Protein AF-0000000079726804 (afdb_homodimer)

Organism: NCBI:txid2484979

Radius of gyration: 22.68 Å; Cα contacts (8 Å, |Δi|>4): 875; chains: 2; bounding box: 66×61×52 Å

InterPro domains:
  IPR013078 Histidine phosphatase superfamily, clade-1 [PF00300] (3-197)
  IPR013078 Histidine phosphatase superfamily, clade-1 [SM00855] (2-169)
  IPR013078 Histidine phosphatase superfamily, clade-1 [cd07067] (2-196)
  IPR029033 Histidine phosphatase superfamily [G3DSA:3.40.50.1240] (1-206)
  IPR029033 Histidine phosphatase superfamily [SSF53254] (1-195)
  IPR050275 Phosphoglycerate Mutase/Phosphatase [PTHR48100] (2-192)

Secondary structure (DSSP, 8-state):
-EEEEEE----BS-TTB--SSS--B--TTHHHHHHHHHTTS-S--SEEEE-SSHHHHHHHHHHHHHHHHHSPPPEEEE-GGGPPP--GGGTTSBGGGS-HHHHHHHHHTTTT---TTS--HHHHHHHHHHHHHHHHHHHHHHHHHHHHHT--PPPEEEEEE-HHHHHHHHHHHH---GGGGGGB---TT-EEEEEEEE-SS-EEEEEEEEEE---/-EEEEEE----BS-TTB--SSS--B--TTHHHHHHHHHTTS-S--SEEEE-SSHHHHHHHHHHHHHHHHHSPPPEEEE-GGGPPP--GGGTTSBGGGS-HHHHHHHHHTTTT---TTS--HHHHHHHHHHHHHHHHHHHHHHHHHHHHHT--PPPEEEEEE-HHHHHHHHHHHH---GGGGGGB---TT-EEEEEEEE-SS-EEEEEEEEEE---

Nearest PDB structures (foldseek):
  4ij6-assembly1_B  TM=8.091E-01  e=5.572E-15  Hydrogenobacter thermophilus TK-6
  3dcy-assembly1_A  TM=7.915E-01  e=5.283E-13  Homo sapiens
  5zr2-assembly2_D-2  TM=7.976E-01  e=4.402E-12  Entamoeba histolytica HM-1:IMSS-A
  3e9d-assembly1_A  TM=6.946E-01  e=9.260E-13  Danio rerio
  3e9d-assembly2_B  TM=6.843E-01  e=9.855E-13  Danio rerio

Sequence (430 aa):
MEILLIRHTTPEVEPGTCYGWTDLGLPSTFEKEAGELAKILPGRVNSIRTSPLFRCYSLAEFLSKRWEAIGKPPAWKVDPRIRELNFGAWEGKLWEEIPRQETDHWMENYVHRSPPDGETYSDLRDRVSEAWEETLKEGHTWEKIRKEEGENEEYREAWVSHGGVIRCIASFVLGFPLENAFRASLEYGSLSMIRVRFGESASYPQFVFWNRRAGMEILLIRHTTPEVEPGTCYGWTDLGLPSTFEKEAGELAKILPGRVNSIRTSPLFRCYSLAEFLSKRWEAIGKPPAWKVDPRIRELNFGAWEGKLWEEIPRQETDHWMENYVHRSPPDGETYSDLRDRVSEAWEETLKEGHTWEKIRKEEGENEEYREAWVSHGGVIRCIASFVLGFPLENAFRASLEYGSLSMIRVRFGESASYPQFVFWNRRAG

Solvent-accessible surface area (backbone atoms only — not comparable to full-atom values): 22103 Å² total; per-residue (Å²): 68,37,38,37,41,28,28,30,54,68,61,47,66,66,87,62,50,33,69,32,66,68,72,43,48,69,38,90,56,41,66,59,50,53,52,42,36,55,72,73,49,74,78,71,47,56,27,36,39,22,12,68,45,49,46,18,36,52,52,46,50,56,53,38,53,53,29,34,76,70,46,70,56,44,47,80,40,78,37,74,49,39,43,37,56,37,38,34,73,46,48,76,34,43,54,88,73,48,58,58,74,56,54,51,57,29,66,76,38,38,48,78,33,45,46,63,85,33,45,24,47,49,55,46,44,54,39,34,47,52,53,50,52,50,49,51,52,52,49,51,53,48,50,53,53,32,60,74,68,71,50,85,74,74,53,29,36,35,36,27,26,29,65,65,42,53,39,44,52,50,27,68,59,44,52,22,53,73,89,36,36,81,27,51,46,69,52,65,35,14,41,26,35,38,37,39,46,76,54,97,87,46,73,48,55,26,44,46,34,36,41,42,61,58,128,68,37,40,38,42,29,28,29,52,69,62,47,65,65,89,62,50,33,70,31,67,68,72,43,48,72,39,92,57,40,66,59,49,52,52,42,36,54,71,73,49,74,77,70,46,56,28,36,39,22,11,68,46,49,46,19,35,51,50,46,51,56,52,40,54,54,29,33,74,71,48,69,56,43,48,82,40,78,36,74,50,39,42,36,54,39,38,34,75,45,46,75,34,41,54,89,74,48,59,57,74,57,53,50,57,29,66,76,39,39,48,79,33,46,47,61,85,33,45,23,47,51,55,48,44,53,39,36,48,52,53,48,52,50,50,53,52,54,48,51,54,50,50,54,53,33,59,73,67,71,51,86,74,75,52,28,37,36,36,27,26,28,63,64,42,54,38,43,52,50,26,68,60,42,51,23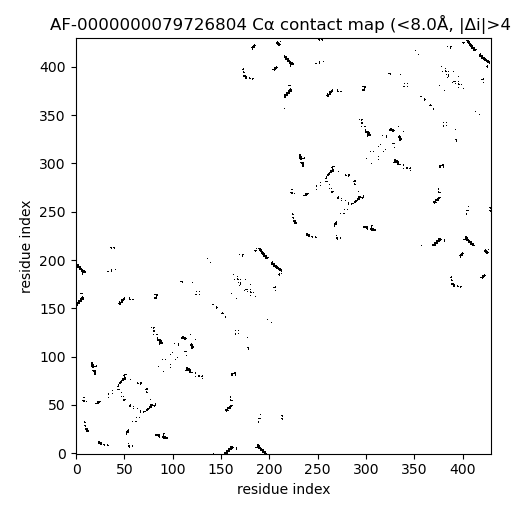,51,73,87,36,37,80,27,52,47,69,54,66,35,14,40,26,35,36,38,38,47,75,54,97,87,47,73,47,56,26,46,45,34,37,42,43,62,57,131

Structure (mmCIF, N/CA/C/O backbone):
data_AF-0000000079726804-model_v1
#
loop_
_entity.id
_entity.type
_entity.pdbx_description
1 polymer 'Histidine phosphatase family protein'
#
loop_
_atom_site.group_PDB
_atom_site.id
_atom_site.type_symbol
_atom_site.label_atom_id
_atom_site.label_alt_id
_atom_site.label_comp_id
_atom_site.label_asym_id
_atom_site.label_entity_id
_atom_site.label_seq_id
_atom_site.pdbx_PDB_ins_code
_atom_site.Cartn_x
_atom_site.Cartn_y
_atom_site.Cartn_z
_atom_site.occupancy
_atom_site.B_iso_or_equiv
_atom_site.auth_seq_id
_atom_site.auth_comp_id
_atom_site.auth_asym_id
_atom_site.auth_atom_id
_atom_site.pdbx_PDB_model_num
ATOM 1 N N . MET A 1 1 ? -18.172 -1.816 2.35 1 95.38 1 MET A N 1
ATOM 2 C CA . MET A 1 1 ? -17.844 -0.407 2.545 1 95.38 1 MET A CA 1
ATOM 3 C C . MET A 1 1 ? -16.438 -0.104 2.039 1 95.38 1 MET A C 1
ATOM 5 O O . MET A 1 1 ? -15.523 -0.918 2.197 1 95.38 1 MET A O 1
ATOM 9 N N . GLU A 1 2 ? -16.297 1.096 1.415 1 97.56 2 GLU A N 1
ATOM 10 C CA . GLU A 1 2 ? -14.984 1.582 0.987 1 97.56 2 GLU A CA 1
ATOM 11 C C . GLU A 1 2 ? -14.617 2.875 1.708 1 97.56 2 GLU A C 1
ATOM 13 O O . GLU A 1 2 ? -15.445 3.773 1.852 1 97.56 2 GLU A O 1
ATOM 18 N N . ILE A 1 3 ? -13.461 2.861 2.182 1 98.5 3 ILE A N 1
ATOM 19 C CA . ILE A 1 3 ? -12.922 4.055 2.826 1 98.5 3 ILE A CA 1
ATOM 20 C C . ILE A 1 3 ? -11.781 4.625 1.983 1 98.5 3 ILE A C 1
ATOM 22 O O . ILE A 1 3 ? -10.734 3.986 1.825 1 98.5 3 ILE A O 1
ATOM 26 N N . LEU A 1 4 ? -12.023 5.793 1.405 1 98.81 4 LEU A N 1
ATOM 27 C CA . LEU A 1 4 ? -11.016 6.523 0.642 1 98.81 4 LEU A CA 1
ATOM 28 C C . LEU A 1 4 ? -10.156 7.387 1.562 1 98.81 4 LEU A C 1
ATOM 30 O O . LEU A 1 4 ? -10.672 8.25 2.277 1 98.81 4 LEU A O 1
ATOM 34 N N . LEU A 1 5 ? -8.906 7.105 1.63 1 98.94 5 LEU A N 1
ATOM 35 C CA . LEU A 1 5 ? -7.957 7.887 2.416 1 98.94 5 LEU A CA 1
ATOM 36 C C . LEU A 1 5 ? -7.211 8.883 1.534 1 98.94 5 LEU A C 1
ATOM 38 O O . LEU A 1 5 ? -6.402 8.492 0.69 1 98.94 5 LEU A O 1
ATOM 42 N N . ILE A 1 6 ? -7.488 10.125 1.749 1 98.94 6 ILE A N 1
ATOM 43 C CA . ILE A 1 6 ? -6.965 11.195 0.907 1 98.94 6 ILE A CA 1
ATOM 44 C C . ILE A 1 6 ? -6.039 12.086 1.728 1 98.94 6 ILE A C 1
ATOM 46 O O . ILE A 1 6 ? -6.477 12.719 2.693 1 98.94 6 ILE A O 1
ATOM 50 N N . ARG A 1 7 ? -4.797 12.117 1.351 1 98.94 7 ARG A N 1
ATOM 51 C CA . ARG A 1 7 ? -3.936 13.125 1.953 1 98.94 7 ARG A CA 1
ATOM 52 C C . ARG A 1 7 ? -4.172 14.492 1.322 1 98.94 7 ARG A C 1
ATOM 54 O O . ARG A 1 7 ? -4.34 14.602 0.106 1 98.94 7 ARG A O 1
ATOM 61 N N . HIS A 1 8 ? -4.121 15.492 2.102 1 98.81 8 HIS A N 1
ATOM 62 C CA . HIS A 1 8 ? -4.289 16.844 1.579 1 98.81 8 HIS A CA 1
ATOM 63 C C . HIS A 1 8 ? -3.246 17.156 0.512 1 98.81 8 HIS A C 1
ATOM 65 O O . HIS A 1 8 ? -2.213 16.484 0.434 1 98.81 8 HIS A O 1
ATOM 71 N N . THR A 1 9 ? -3.547 18.203 -0.315 1 98.44 9 THR A N 1
ATOM 72 C CA . THR A 1 9 ? -2.619 18.672 -1.34 1 98.44 9 THR A CA 1
ATOM 73 C C . THR A 1 9 ? -1.489 19.484 -0.716 1 98.44 9 THR A C 1
ATOM 75 O O . THR A 1 9 ? -1.432 19.641 0.505 1 98.44 9 THR A O 1
ATOM 78 N N . THR A 1 10 ? -0.574 19.969 -1.591 1 98 10 THR A N 1
ATOM 79 C CA . THR A 1 10 ? 0.585 20.719 -1.131 1 98 10 THR A CA 1
ATOM 80 C C . THR A 1 10 ? 0.151 21.922 -0.294 1 98 10 THR A C 1
ATOM 82 O O . THR A 1 10 ? -0.696 22.719 -0.722 1 98 10 THR A O 1
ATOM 85 N N . PRO A 1 11 ? 0.656 22.031 0.885 1 97.75 11 PRO A N 1
ATOM 86 C CA . PRO A 1 11 ? 0.34 23.203 1.694 1 97.75 11 PRO A CA 1
ATOM 87 C C . PRO A 1 11 ? 1.252 24.391 1.388 1 97.75 11 PRO A C 1
ATOM 89 O O . PRO A 1 11 ? 2.303 24.219 0.765 1 97.75 11 PRO A O 1
ATOM 92 N N . GLU A 1 12 ? 0.798 25.609 1.766 1 97.88 12 GLU A N 1
ATOM 93 C CA . GLU A 1 12 ? 1.601 26.812 1.611 1 97.88 12 GLU A CA 1
ATOM 94 C C . GLU A 1 12 ? 2.572 26.984 2.775 1 97.88 12 GLU A C 1
ATOM 96 O O . GLU A 1 12 ? 2.252 27.641 3.77 1 97.88 12 GLU A O 1
ATOM 101 N N . VAL A 1 13 ? 3.732 26.484 2.602 1 97.25 13 VAL A N 1
ATOM 102 C CA . VAL A 1 13 ? 4.734 26.547 3.66 1 97.25 13 VAL A CA 1
ATOM 103 C C . VAL A 1 13 ? 6.129 26.375 3.066 1 97.25 13 VAL A C 1
ATOM 105 O O . VAL A 1 13 ? 6.285 25.734 2.023 1 97.25 13 VAL A O 1
ATOM 108 N N . GLU A 1 14 ? 7.098 26.875 3.701 1 96.19 14 GLU A N 1
ATOM 109 C CA . GLU A 1 14 ? 8.484 26.688 3.27 1 96.19 14 GLU A CA 1
ATOM 110 C C . GLU A 1 14 ? 8.898 25.219 3.393 1 96.19 14 GLU A C 1
ATOM 112 O O . GLU A 1 14 ? 8.633 24.578 4.41 1 96.19 14 GLU A O 1
ATOM 117 N N . PRO A 1 15 ? 9.5 24.734 2.311 1 95.25 15 PRO A N 1
ATOM 118 C CA . PRO A 1 15 ? 9.992 23.359 2.412 1 95.25 15 PRO A CA 1
ATOM 119 C C . PRO A 1 15 ? 10.898 23.156 3.625 1 95.25 15 PRO A C 1
ATOM 121 O O . PRO A 1 15 ? 11.734 24 3.938 1 95.25 15 PRO A O 1
ATOM 124 N N . GLY A 1 16 ? 10.633 22.016 4.305 1 96.19 16 GLY A N 1
ATOM 125 C CA . GLY A 1 16 ? 11.445 21.688 5.465 1 96.19 16 GLY A CA 1
ATOM 126 C C . GLY A 1 16 ? 10.844 22.172 6.773 1 96.19 16 GLY A C 1
ATOM 127 O O . GLY A 1 16 ? 11.43 21.984 7.84 1 96.19 16 GLY A O 1
ATOM 128 N N . THR A 1 17 ? 9.734 22.844 6.727 1 98.19 17 THR A N 1
ATOM 129 C CA . THR A 1 17 ? 9.07 23.328 7.93 1 98.19 17 THR A CA 1
ATOM 130 C C . THR A 1 17 ? 8.359 22.188 8.656 1 98.19 17 THR A C 1
ATOM 132 O O . THR A 1 17 ? 7.719 21.344 8.023 1 98.19 17 THR A O 1
ATOM 135 N N . CYS A 1 18 ? 8.578 22.156 9.984 1 98.12 18 CYS A N 1
ATOM 136 C CA . CYS A 1 18 ? 7.844 21.219 10.828 1 98.12 18 CYS A CA 1
ATOM 137 C C . CYS A 1 18 ? 6.453 21.75 11.156 1 98.12 18 CYS A C 1
ATOM 139 O O . CYS A 1 18 ? 6.312 22.859 11.672 1 98.12 18 CYS A O 1
ATOM 141 N N . TYR A 1 19 ? 5.453 20.953 10.828 1 98.31 19 TYR A N 1
ATOM 142 C CA . TYR A 1 19 ? 4.09 21.375 11.141 1 98.31 19 TYR A CA 1
ATOM 143 C C . TYR A 1 19 ? 3.166 20.172 11.258 1 98.31 19 TYR A C 1
ATOM 145 O O . TYR A 1 19 ? 3.404 19.125 10.633 1 98.31 19 TYR A O 1
ATOM 153 N N . GLY A 1 20 ? 2.17 20.25 12.047 1 98.38 20 GLY A N 1
ATOM 154 C CA . GLY A 1 20 ? 1.082 19.312 12.234 1 98.38 20 GLY A CA 1
ATOM 155 C C . GLY A 1 20 ? -0.261 19.984 12.445 1 98.38 20 GLY A C 1
ATOM 156 O O . GLY A 1 20 ? -1.046 20.125 11.508 1 98.38 20 GLY A O 1
ATOM 157 N N . TRP A 1 21 ? -0.327 20.719 13.508 1 98.38 21 TRP A N 1
ATOM 158 C CA . TRP A 1 21 ? -1.573 21.375 13.883 1 98.38 21 TRP A CA 1
ATOM 159 C C . TRP A 1 21 ? -1.621 22.812 13.352 1 98.38 21 TRP A C 1
ATOM 161 O O . TRP A 1 21 ? -2.682 23.438 13.344 1 98.38 21 TRP A O 1
ATOM 171 N N . THR A 1 22 ? -0.441 23.375 12.953 1 97.94 22 THR A N 1
ATOM 172 C CA . THR A 1 22 ? -0.427 24.703 12.383 1 97.94 22 THR A CA 1
ATOM 173 C C . THR A 1 22 ? -1.363 24.797 11.18 1 97.94 22 THR A C 1
ATOM 175 O O . THR A 1 22 ? -1.312 23.953 10.281 1 97.94 22 THR A O 1
ATOM 178 N N . ASP A 1 23 ? -2.176 25.781 11.219 1 98 23 ASP A N 1
ATOM 179 C CA . ASP A 1 23 ? -3.135 25.938 10.125 1 98 23 ASP A CA 1
ATOM 180 C C . ASP A 1 23 ? -2.51 26.672 8.945 1 98 23 ASP A C 1
ATOM 182 O O . ASP A 1 23 ? -2.414 27.906 8.961 1 98 23 ASP A O 1
ATOM 186 N N . LEU A 1 24 ? -2.176 26.031 7.949 1 97.75 24 LEU A N 1
ATOM 187 C CA . LEU A 1 24 ? -1.451 26.562 6.801 1 97.75 24 LEU A CA 1
ATOM 188 C C . LEU A 1 24 ? -2.412 26.922 5.672 1 97.75 24 LEU A C 1
ATOM 190 O O . LEU A 1 24 ? -3.473 26.312 5.531 1 97.75 24 LEU A O 1
ATOM 194 N N . GLY A 1 25 ? -1.996 27.828 4.883 1 96.62 25 GLY A N 1
ATOM 195 C CA . GLY A 1 25 ? -2.791 28.219 3.732 1 96.62 25 GLY A CA 1
ATOM 196 C C . GLY A 1 25 ? -2.627 27.297 2.543 1 96.62 25 GLY A C 1
ATOM 197 O O . GLY A 1 25 ? -2.049 26.203 2.67 1 96.62 25 GLY A O 1
ATOM 198 N N . LEU A 1 26 ? -3.236 27.656 1.448 1 97.88 26 LEU A N 1
ATOM 199 C CA . LEU A 1 26 ? -3.17 26.922 0.191 1 97.88 26 LEU A CA 1
ATOM 200 C C . LEU A 1 26 ? -2.338 27.672 -0.839 1 97.88 26 LEU A C 1
ATOM 202 O O . LEU A 1 26 ? -2.525 28.875 -1.031 1 97.88 26 LEU A O 1
ATOM 206 N N . PRO A 1 27 ? -1.439 27.031 -1.464 1 97.88 27 PRO A N 1
ATOM 207 C CA . PRO A 1 27 ? -0.699 27.672 -2.547 1 97.88 27 PRO A CA 1
ATOM 208 C C . PRO A 1 27 ? -1.522 27.812 -3.826 1 97.88 27 PRO A C 1
ATOM 210 O O . PRO A 1 27 ? -2.641 27.297 -3.902 1 97.88 27 PRO A O 1
ATOM 213 N N . SER A 1 28 ? -0.947 28.484 -4.785 1 97.81 28 SER A N 1
ATOM 214 C CA . SER A 1 28 ? -1.628 28.734 -6.051 1 97.81 28 SER A CA 1
ATOM 215 C C . SER A 1 28 ? -1.868 27.453 -6.824 1 97.81 28 SER A C 1
ATOM 217 O O . SER A 1 28 ? -2.703 27.406 -7.73 1 97.81 28 SER A O 1
ATOM 219 N N . THR A 1 29 ? -1.199 26.375 -6.457 1 97.38 29 THR A N 1
ATOM 220 C CA . THR A 1 29 ? -1.315 25.109 -7.176 1 97.38 29 THR A CA 1
ATOM 221 C C . THR A 1 29 ? -2.51 24.312 -6.668 1 97.38 29 THR A C 1
ATOM 223 O O . THR A 1 29 ? -2.842 23.266 -7.227 1 97.38 29 THR A O 1
ATOM 226 N N . PHE A 1 30 ? -3.199 24.844 -5.684 1 98.25 30 PHE A N 1
ATOM 227 C CA . PHE A 1 30 ? -4.238 24.094 -4.984 1 98.25 30 PHE A CA 1
ATOM 228 C C . PHE A 1 30 ? -5.305 23.609 -5.961 1 98.25 30 PHE A C 1
ATOM 230 O O . PHE A 1 30 ? -5.602 22.406 -6.02 1 98.25 30 PHE A O 1
ATOM 237 N N . GLU A 1 31 ? -5.832 24.484 -6.73 1 97.88 31 GLU A N 1
ATOM 238 C CA . GLU A 1 31 ? -6.938 24.109 -7.617 1 97.88 31 GLU A CA 1
ATOM 239 C C . GLU A 1 31 ? -6.504 23.062 -8.633 1 97.88 31 GLU A C 1
ATOM 241 O O . GLU A 1 31 ? -7.258 22.125 -8.93 1 97.88 31 GLU A O 1
ATOM 246 N N . LYS A 1 32 ? -5.355 23.266 -9.125 1 97.94 32 LYS A N 1
ATOM 247 C CA . LYS A 1 32 ? -4.828 22.312 -10.094 1 97.94 32 LYS A CA 1
ATOM 248 C C . LYS A 1 32 ? -4.641 20.938 -9.461 1 97.94 32 LYS A C 1
ATOM 250 O O . LYS A 1 32 ? -5.066 19.922 -10.023 1 97.94 32 LYS A O 1
ATOM 255 N N . GLU A 1 33 ? -4.004 20.844 -8.305 1 98.25 33 GLU A N 1
ATOM 256 C CA . GLU A 1 33 ? -3.752 19.594 -7.613 1 98.25 33 GLU A CA 1
ATOM 257 C C . GLU A 1 33 ? -5.059 18.906 -7.219 1 98.25 33 GLU A C 1
ATOM 259 O O . GLU A 1 33 ? -5.203 17.703 -7.379 1 98.25 33 GLU A O 1
ATOM 264 N N . ALA A 1 34 ? -5.98 19.703 -6.719 1 98.38 34 ALA A N 1
ATOM 265 C CA . ALA A 1 34 ? -7.285 19.172 -6.332 1 98.38 34 ALA A CA 1
ATOM 266 C C . ALA A 1 34 ? -8.023 18.609 -7.543 1 98.38 34 ALA A C 1
ATOM 268 O O . ALA A 1 34 ? -8.672 17.562 -7.449 1 98.38 34 ALA A O 1
ATOM 269 N N . GLY A 1 35 ? -7.934 19.328 -8.641 1 97.75 35 GLY A N 1
ATOM 270 C CA . GLY A 1 35 ? -8.547 18.859 -9.875 1 97.75 35 GLY A CA 1
ATOM 271 C C . GLY A 1 35 ? -7.977 17.547 -10.367 1 97.75 35 GLY A C 1
ATOM 272 O O . GLY A 1 35 ? -8.719 16.656 -10.797 1 97.75 35 GLY A O 1
ATOM 273 N N . GLU A 1 36 ? -6.664 17.422 -10.336 1 97.56 36 GLU A N 1
ATOM 274 C CA . GLU A 1 36 ? -6.008 16.188 -10.727 1 97.56 36 GLU A CA 1
ATOM 275 C C . GLU A 1 36 ? -6.445 15.023 -9.836 1 97.56 36 GLU A C 1
ATOM 277 O O . GLU A 1 36 ? -6.719 13.93 -10.328 1 97.56 36 GLU A O 1
ATOM 282 N N . LEU A 1 37 ? -6.492 15.266 -8.555 1 98 37 LEU A N 1
ATOM 283 C CA . LEU A 1 37 ? -6.949 14.25 -7.609 1 98 37 LEU A CA 1
ATOM 284 C C . LEU A 1 37 ? -8.375 13.82 -7.922 1 98 37 LEU A C 1
ATOM 286 O O . LEU A 1 37 ? -8.688 12.625 -7.895 1 98 37 LEU A O 1
ATOM 290 N N . ALA A 1 38 ? -9.234 14.766 -8.219 1 97.12 38 ALA A N 1
ATOM 291 C CA . ALA A 1 38 ? -10.648 14.508 -8.477 1 97.12 38 ALA A CA 1
ATOM 292 C C . ALA A 1 38 ? -10.828 13.523 -9.633 1 97.12 38 ALA A C 1
ATOM 294 O O . ALA A 1 38 ? -11.789 12.75 -9.656 1 97.12 38 ALA A O 1
ATOM 295 N N . LYS A 1 39 ? -9.891 13.492 -10.547 1 95.25 39 LYS A N 1
ATOM 296 C CA . LYS A 1 39 ? -9.984 12.664 -11.742 1 95.25 39 LYS A CA 1
ATOM 297 C C . LYS A 1 39 ? -9.914 11.18 -11.383 1 95.25 39 LYS A C 1
ATOM 299 O O . LYS A 1 39 ? -10.359 10.328 -12.156 1 95.25 39 LYS A O 1
ATOM 304 N N . ILE A 1 40 ? -9.305 10.859 -10.297 1 96.25 40 ILE A N 1
ATOM 305 C CA . ILE A 1 40 ? -9.109 9.445 -9.977 1 96.25 40 ILE A CA 1
ATOM 306 C C . ILE A 1 40 ? -10.055 9.039 -8.852 1 96.25 40 ILE A C 1
ATOM 308 O O . ILE A 1 40 ? -9.984 7.91 -8.352 1 96.25 40 ILE A O 1
ATOM 312 N N . LEU A 1 41 ? -10.906 9.891 -8.375 1 96.88 41 LEU A N 1
ATOM 313 C CA . LEU A 1 41 ? -11.883 9.586 -7.336 1 96.88 41 LEU A CA 1
ATOM 314 C C . LEU A 1 41 ? -13.164 9.023 -7.941 1 96.88 41 LEU A C 1
ATOM 316 O O . LEU A 1 41 ? -13.5 9.32 -9.094 1 96.88 41 LEU A O 1
ATOM 320 N N . PRO A 1 42 ? -13.859 8.188 -7.195 1 95.25 42 PRO A N 1
ATOM 321 C CA . PRO A 1 42 ? -15.141 7.688 -7.695 1 95.25 42 PRO A CA 1
ATOM 322 C C . PRO A 1 42 ? -16.172 8.797 -7.875 1 95.25 42 PRO A C 1
ATOM 324 O O . PRO A 1 42 ? -16.078 9.852 -7.242 1 95.25 42 PRO A O 1
ATOM 327 N N . GLY A 1 43 ? -17.156 8.469 -8.664 1 93.56 43 GLY A N 1
ATOM 328 C CA . GLY A 1 43 ? -18.188 9.445 -9 1 93.56 43 GLY A CA 1
ATOM 329 C C . GLY A 1 43 ? -19.141 9.719 -7.852 1 93.56 43 GLY A C 1
ATOM 330 O O . GLY A 1 43 ? -19.859 10.711 -7.871 1 93.56 43 GLY A O 1
ATOM 331 N N . ARG A 1 44 ? -19.203 8.828 -6.902 1 93.56 44 ARG A N 1
ATOM 332 C CA . ARG A 1 44 ? -20.109 9.016 -5.773 1 93.56 44 ARG A CA 1
ATOM 333 C C . ARG A 1 44 ? -19.422 8.672 -4.457 1 93.56 44 ARG A C 1
ATOM 335 O O . ARG A 1 44 ? -18.688 7.688 -4.371 1 93.56 44 ARG A O 1
ATOM 342 N N . VAL A 1 45 ? -19.609 9.508 -3.459 1 96 45 VAL A N 1
ATOM 343 C CA . VAL A 1 45 ? -19.188 9.312 -2.078 1 96 45 VAL A CA 1
ATOM 344 C C . VAL A 1 45 ? -20.328 9.648 -1.129 1 96 45 VAL A C 1
ATOM 346 O O . VAL A 1 45 ? -21.031 10.641 -1.319 1 96 45 VAL A O 1
ATOM 349 N N . ASN A 1 46 ? -20.562 8.727 -0.203 1 94.12 46 ASN A N 1
ATOM 350 C CA . ASN A 1 46 ? -21.703 8.891 0.692 1 94.12 46 ASN A CA 1
ATOM 351 C C . ASN A 1 46 ? -21.391 9.898 1.804 1 94.12 46 ASN A C 1
ATOM 353 O O . ASN A 1 46 ? -22.266 10.648 2.227 1 94.12 46 ASN A O 1
ATOM 357 N N . SER A 1 47 ? -20.203 9.961 2.303 1 96.62 47 SER A N 1
ATOM 358 C CA . SER A 1 47 ? -19.828 10.859 3.387 1 96.62 47 SER A CA 1
ATOM 359 C C . SER A 1 47 ? -18.359 11.258 3.289 1 96.62 47 SER A C 1
ATOM 361 O O . SER A 1 47 ? -17.547 10.539 2.707 1 96.62 47 SER A O 1
ATOM 363 N N . ILE A 1 48 ? -18.078 12.43 3.824 1 98.31 48 ILE A N 1
ATOM 364 C CA . ILE A 1 48 ? -16.719 12.961 3.906 1 98.31 48 ILE A CA 1
ATOM 365 C C . ILE A 1 48 ? -16.391 13.297 5.359 1 98.31 48 ILE A C 1
ATOM 367 O O . ILE A 1 48 ? -17.172 13.953 6.047 1 98.31 48 ILE A O 1
ATOM 371 N N . ARG A 1 49 ? -15.352 12.727 5.863 1 98.81 49 ARG A N 1
ATOM 372 C CA . ARG A 1 49 ? -14.742 13.078 7.141 1 98.81 49 ARG A CA 1
ATOM 373 C C . ARG A 1 49 ? -13.445 13.867 6.926 1 98.81 49 ARG A C 1
ATOM 375 O O . ARG A 1 49 ? -12.531 13.391 6.25 1 98.81 49 ARG A O 1
ATOM 382 N N . THR A 1 50 ? -13.406 15.055 7.461 1 98.88 50 THR A N 1
ATOM 383 C CA . THR A 1 50 ? -12.234 15.883 7.18 1 98.88 50 THR A CA 1
ATOM 384 C C . THR A 1 50 ? -11.602 16.391 8.477 1 98.88 50 THR A C 1
ATOM 386 O O . THR A 1 50 ? -12.305 16.672 9.445 1 98.88 50 THR A O 1
ATOM 389 N N . SER A 1 51 ? -10.25 16.406 8.445 1 98.88 51 SER A N 1
ATOM 390 C CA . SER A 1 51 ? -9.555 17.219 9.438 1 98.88 51 SER A CA 1
ATOM 391 C C . SER A 1 51 ? -10.031 18.656 9.406 1 98.88 51 SER A C 1
ATOM 393 O O . SER A 1 51 ? -10.305 19.203 8.344 1 98.88 51 SER A O 1
ATOM 395 N N . PRO A 1 52 ? -10.102 19.328 10.578 1 98.75 52 PRO A N 1
ATOM 396 C CA . PRO A 1 52 ? -10.562 20.719 10.609 1 98.75 52 PRO A CA 1
ATOM 397 C C . PRO A 1 52 ? -9.539 21.688 10.031 1 98.75 52 PRO A C 1
ATOM 399 O O . PRO A 1 52 ? -9.859 22.859 9.781 1 98.75 52 PRO A O 1
ATOM 402 N N . LEU A 1 53 ? -8.305 21.297 9.914 1 98.75 53 LEU A N 1
ATOM 403 C CA . LEU A 1 53 ? -7.273 22.203 9.43 1 98.75 53 LEU A CA 1
ATOM 404 C C . LEU A 1 53 ? -7.562 22.656 8 1 98.75 53 LEU A C 1
ATOM 406 O O . LEU A 1 53 ? -8.023 21.859 7.18 1 98.75 53 LEU A O 1
ATOM 410 N N . PHE A 1 54 ? -7.227 23.797 7.652 1 98.69 54 PHE A N 1
ATOM 411 C CA . PHE A 1 54 ? -7.648 24.484 6.441 1 98.69 54 PHE A CA 1
ATOM 412 C C . PHE A 1 54 ? -7.227 23.719 5.199 1 98.69 54 PHE A C 1
ATOM 414 O O . PHE A 1 54 ? -7.992 23.609 4.238 1 98.69 54 PHE A O 1
ATOM 421 N N . ARG A 1 55 ? -6.07 23.156 5.168 1 98.5 55 ARG A N 1
ATOM 422 C CA . ARG A 1 55 ? -5.543 22.438 4.008 1 98.5 55 ARG A CA 1
ATOM 423 C C . ARG A 1 55 ? -6.375 21.203 3.709 1 98.5 55 ARG A C 1
ATOM 425 O O . ARG A 1 55 ? -6.504 20.797 2.551 1 98.5 55 ARG A O 1
ATOM 432 N N . CYS A 1 56 ? -6.934 20.594 4.723 1 98.81 56 CYS A N 1
ATOM 433 C CA . CYS A 1 56 ? -7.816 19.453 4.531 1 98.81 56 CYS A CA 1
ATOM 434 C C . CYS A 1 56 ? -9.25 19.906 4.266 1 98.81 56 CYS A C 1
ATOM 436 O O . CYS A 1 56 ? -9.898 19.406 3.344 1 98.81 56 CYS A O 1
ATOM 438 N N . TYR A 1 57 ? -9.688 20.844 5.074 1 98.69 57 TYR A N 1
ATOM 439 C CA . TYR A 1 57 ? -11.055 21.328 4.98 1 98.69 57 TYR A CA 1
ATOM 440 C C . TYR A 1 57 ? -11.336 21.906 3.598 1 98.69 57 TYR A C 1
ATOM 442 O O . TYR A 1 57 ? -12.375 21.609 2.994 1 98.69 57 TYR A O 1
ATOM 450 N N . SER A 1 58 ? -10.453 22.688 3.064 1 98.75 58 SER A N 1
ATOM 451 C CA . SER A 1 58 ? -10.617 23.297 1.753 1 98.75 58 SER A CA 1
ATOM 452 C C . SER A 1 58 ? -10.664 22.25 0.649 1 98.75 58 SER A C 1
ATOM 454 O O . SER A 1 58 ? -11.453 22.375 -0.29 1 98.75 58 SER A O 1
ATOM 456 N N . LEU A 1 59 ? -9.773 21.281 0.807 1 98.81 59 LEU A N 1
ATOM 457 C CA . LEU A 1 59 ? -9.805 20.188 -0.166 1 98.81 59 LEU A CA 1
ATOM 458 C C . LEU A 1 59 ? -11.133 19.438 -0.101 1 98.81 59 LEU A C 1
ATOM 460 O O . LEU A 1 59 ? -11.734 19.141 -1.137 1 98.81 59 LEU A O 1
ATOM 464 N N . ALA A 1 60 ? -11.586 19.141 1.078 1 98.75 60 ALA A N 1
ATOM 465 C CA . ALA A 1 60 ? -12.875 18.484 1.259 1 98.75 60 ALA A CA 1
ATOM 466 C C . ALA A 1 60 ? -14 19.281 0.615 1 98.75 60 ALA A C 1
ATOM 468 O O . ALA A 1 60 ? -14.891 18.719 -0.027 1 98.75 60 ALA A O 1
ATOM 469 N N . GLU A 1 61 ? -13.969 20.562 0.855 1 98.5 61 GLU A N 1
ATOM 470 C CA . GLU A 1 61 ? -14.969 21.438 0.265 1 98.5 61 GLU A CA 1
ATOM 471 C C . GLU A 1 61 ? -14.945 21.359 -1.259 1 98.5 61 GLU A C 1
ATOM 473 O O . GLU A 1 61 ? -15.984 21.234 -1.899 1 98.5 61 GLU A O 1
ATOM 478 N N . PHE A 1 62 ? -13.773 21.5 -1.833 1 98.38 62 PHE A N 1
ATOM 479 C CA . PHE A 1 62 ? -13.594 21.406 -3.277 1 98.38 62 PHE A CA 1
ATOM 480 C C . PHE A 1 62 ? -14.18 20.109 -3.818 1 98.38 62 PHE A C 1
ATOM 482 O O . PHE A 1 62 ? -14.953 20.125 -4.777 1 98.38 62 PHE A O 1
ATOM 489 N N . LEU A 1 63 ? -13.836 18.984 -3.207 1 98 63 LEU A N 1
ATOM 490 C CA . LEU A 1 63 ? -14.266 17.672 -3.662 1 98 63 LEU A CA 1
ATOM 491 C C . LEU A 1 63 ? -15.773 17.5 -3.49 1 98 63 LEU A C 1
ATOM 493 O O . LEU A 1 63 ? -16.438 16.891 -4.34 1 98 63 LEU A O 1
ATOM 497 N N . SER A 1 64 ? -16.234 18 -2.34 1 97.62 64 SER A N 1
ATOM 498 C CA . SER A 1 64 ? -17.672 17.922 -2.084 1 97.62 64 SER A CA 1
ATOM 499 C C . SER A 1 64 ? -18.469 18.625 -3.182 1 97.62 64 SER A C 1
ATOM 501 O O . SER A 1 64 ? -19.5 18.109 -3.639 1 97.62 64 SER A O 1
ATOM 503 N N . LYS A 1 65 ? -18.062 19.781 -3.572 1 96.69 65 LYS A N 1
ATOM 504 C CA . LYS A 1 65 ? -18.719 20.531 -4.637 1 96.69 65 LYS A CA 1
ATOM 505 C C . LYS A 1 65 ? -18.719 19.75 -5.949 1 96.69 65 LYS A C 1
ATOM 507 O O . LYS A 1 65 ? -19.688 19.781 -6.699 1 96.69 65 LYS A O 1
ATOM 512 N N . ARG A 1 66 ? -17.656 19.125 -6.195 1 95.38 66 ARG A N 1
ATOM 513 C CA . ARG A 1 66 ? -17.547 18.312 -7.402 1 95.38 66 ARG A CA 1
ATOM 514 C C . ARG A 1 66 ? -18.547 17.156 -7.375 1 95.38 66 ARG A C 1
ATOM 516 O O . ARG A 1 66 ? -19.188 16.859 -8.383 1 95.38 66 ARG A O 1
ATOM 523 N N . TRP A 1 67 ? -18.625 16.438 -6.242 1 95.88 67 TRP A N 1
ATOM 524 C CA . TRP A 1 67 ? -19.562 15.328 -6.113 1 95.88 67 TRP A CA 1
ATOM 525 C C . TRP A 1 67 ? -21 15.82 -6.211 1 95.88 67 TRP A C 1
ATOM 527 O O . TRP A 1 67 ? -21.859 15.141 -6.785 1 95.88 67 TRP A O 1
ATOM 537 N N . GLU A 1 68 ? -21.234 16.984 -5.652 1 94.94 68 GLU A N 1
ATOM 538 C CA . GLU A 1 68 ? -22.562 17.594 -5.734 1 94.94 68 GLU A CA 1
ATOM 539 C C . GLU A 1 68 ? -22.969 17.844 -7.184 1 94.94 68 GLU A C 1
ATOM 541 O O . GLU A 1 68 ? -24.125 17.625 -7.559 1 94.94 68 GLU A O 1
ATOM 546 N N . ALA A 1 69 ? -22.094 18.266 -7.961 1 94.19 69 ALA A N 1
ATOM 547 C CA . ALA A 1 69 ? -22.344 18.578 -9.367 1 94.19 69 ALA A CA 1
ATOM 548 C C . ALA A 1 69 ? -22.719 17.312 -10.141 1 94.19 69 ALA A C 1
ATOM 550 O O . ALA A 1 69 ? -23.438 17.391 -11.148 1 94.19 69 ALA A O 1
ATOM 551 N N . ILE A 1 70 ? -22.234 16.234 -9.711 1 90.62 70 ILE A N 1
ATOM 552 C CA . ILE A 1 70 ? -22.453 14.977 -10.414 1 90.62 70 ILE A CA 1
ATOM 553 C C . ILE A 1 70 ? -23.703 14.297 -9.875 1 90.62 70 ILE A C 1
ATOM 555 O O . ILE A 1 70 ? -24.406 13.586 -10.609 1 90.62 70 ILE A O 1
ATOM 559 N N . GLY A 1 71 ? -23.875 14.461 -8.641 1 90.19 71 GLY A N 1
ATOM 560 C CA . GLY A 1 71 ? -25.016 13.789 -8.023 1 90.19 71 GLY A CA 1
ATOM 561 C C . GLY A 1 71 ? -25.359 14.352 -6.656 1 90.19 71 GLY A C 1
ATOM 562 O O . GLY A 1 71 ? -25.438 15.57 -6.48 1 90.19 71 GLY A O 1
ATOM 563 N N . LYS A 1 72 ? -25.594 13.414 -5.719 1 88.44 72 LYS A N 1
ATOM 564 C CA . LYS A 1 72 ? -25.938 13.789 -4.352 1 88.44 72 LYS A CA 1
ATOM 565 C C . LYS A 1 72 ? -24.688 14.164 -3.553 1 88.44 72 LYS A C 1
ATOM 567 O O . LYS A 1 72 ? -23.703 13.43 -3.562 1 88.44 72 LYS A O 1
ATOM 572 N N . PRO A 1 73 ? -24.688 15.273 -2.936 1 91.44 73 PRO A N 1
ATOM 573 C CA . PRO A 1 73 ? -23.531 15.641 -2.107 1 91.44 73 PRO A CA 1
ATOM 574 C C . PRO A 1 73 ? -23.328 14.695 -0.926 1 91.44 73 PRO A C 1
ATOM 576 O O . PRO A 1 73 ? -24.312 14.203 -0.345 1 91.44 73 PRO A O 1
ATOM 579 N N . PRO A 1 74 ? -22.094 14.477 -0.578 1 96.38 74 PRO A N 1
ATOM 580 C CA . PRO A 1 74 ? -21.828 13.625 0.588 1 96.38 74 PRO A CA 1
ATOM 581 C C . PRO A 1 74 ? -22.172 14.312 1.907 1 96.38 74 PRO A C 1
ATOM 583 O O . PRO A 1 74 ? -22.172 15.547 1.986 1 96.38 74 PRO A O 1
ATOM 586 N N . ALA A 1 75 ? -22.547 13.5 2.908 1 96.06 75 ALA A N 1
ATOM 587 C CA . ALA A 1 75 ? -22.656 14.023 4.27 1 96.06 75 ALA A CA 1
ATOM 588 C C . ALA A 1 75 ? -21.281 14.422 4.805 1 96.06 75 ALA A C 1
ATOM 590 O O . ALA A 1 75 ? -20.281 13.742 4.555 1 96.06 75 ALA A O 1
ATOM 591 N N . TRP A 1 76 ? -21.266 15.523 5.57 1 97.06 76 TRP A N 1
ATOM 592 C CA . TRP A 1 76 ? -20 16.078 6.031 1 97.06 76 TRP A CA 1
ATOM 593 C C . TRP A 1 76 ? -19.812 15.859 7.527 1 97.06 76 TRP A C 1
ATOM 595 O O . TRP A 1 76 ? -20.766 15.984 8.305 1 97.06 76 TRP A O 1
ATOM 605 N N . LYS A 1 77 ? -18.609 15.531 7.879 1 97.88 77 LYS A N 1
ATOM 606 C CA . LYS A 1 77 ? -18.188 15.5 9.273 1 97.88 77 LYS A CA 1
ATOM 607 C C . LYS A 1 77 ? -16.797 16.094 9.453 1 97.88 77 LYS A C 1
ATOM 609 O O . LYS A 1 77 ? -15.82 15.562 8.906 1 97.88 77 LYS A O 1
ATOM 614 N N . VAL A 1 78 ? -16.734 17.234 10.164 1 98.75 78 VAL A N 1
ATOM 615 C CA . VAL A 1 78 ? -15.438 17.75 10.562 1 98.75 78 VAL A CA 1
ATOM 616 C C . VAL A 1 78 ? -14.984 17.094 11.859 1 98.75 78 VAL A C 1
ATOM 618 O O . VAL A 1 78 ? -15.672 17.188 12.883 1 98.75 78 VAL A O 1
ATOM 621 N N . ASP A 1 79 ? -13.844 16.438 11.883 1 98.88 79 ASP A N 1
ATOM 622 C CA . ASP A 1 79 ? -13.469 15.555 12.992 1 98.88 79 ASP A CA 1
ATOM 623 C C . ASP A 1 79 ? -12.062 15.883 13.5 1 98.88 79 ASP A C 1
ATOM 625 O O . ASP A 1 79 ? -11.07 15.508 12.875 1 98.88 79 ASP A O 1
ATOM 629 N N . PRO A 1 80 ? -11.922 16.516 14.617 1 98.75 80 PRO A N 1
ATOM 630 C CA . PRO A 1 80 ? -10.609 16.891 15.141 1 98.75 80 PRO A CA 1
ATOM 631 C C . PRO A 1 80 ? -9.734 15.672 15.445 1 98.75 80 PRO A C 1
ATOM 633 O O . PRO A 1 80 ? -8.523 15.805 15.617 1 98.75 80 PRO A O 1
ATOM 636 N N . ARG A 1 81 ? -10.289 14.516 15.516 1 98.88 81 ARG A N 1
ATOM 637 C CA . ARG A 1 81 ? -9.539 13.305 15.828 1 98.88 81 ARG A CA 1
ATOM 638 C C . ARG A 1 81 ? -8.625 12.914 14.68 1 98.88 81 ARG A C 1
ATOM 640 O O . ARG A 1 81 ? -7.699 12.109 14.852 1 98.88 81 ARG A O 1
ATOM 647 N N . ILE A 1 82 ? -8.82 13.469 13.477 1 98.94 82 ILE A N 1
ATOM 648 C CA . ILE A 1 82 ? -8.008 13.062 12.336 1 98.94 82 ILE A CA 1
ATOM 649 C C . ILE A 1 82 ? -7.105 14.219 11.898 1 98.94 82 ILE A C 1
ATOM 651 O O . ILE A 1 82 ? -6.711 14.305 10.734 1 98.94 82 ILE A O 1
ATOM 655 N N . ARG A 1 83 ? -6.793 15.117 12.859 1 98.75 83 ARG A N 1
ATOM 656 C CA . ARG A 1 83 ? -5.723 16.094 12.68 1 98.75 83 ARG A CA 1
ATOM 657 C C . ARG A 1 83 ? -4.363 15.414 12.602 1 98.75 83 ARG A C 1
ATOM 659 O O . ARG A 1 83 ? -4.191 14.305 13.109 1 98.75 83 ARG A O 1
ATOM 666 N N . GLU A 1 84 ? -3.455 16.125 12.039 1 98.81 84 GLU A N 1
ATOM 667 C CA . GLU A 1 84 ? -2.074 15.648 12.039 1 98.81 84 GLU A CA 1
ATOM 668 C C . GLU A 1 84 ? -1.481 15.664 13.445 1 98.81 84 GLU A C 1
ATOM 670 O O . GLU A 1 84 ? -2.084 16.203 14.367 1 98.81 84 GLU A O 1
ATOM 675 N N . LEU A 1 85 ? -0.334 15.039 13.57 1 98.81 85 LEU A N 1
ATOM 676 C CA . LEU A 1 85 ? 0.412 15.023 14.82 1 98.81 85 LEU A CA 1
ATOM 677 C C . LEU A 1 85 ? 0.693 16.438 15.305 1 98.81 85 LEU A C 1
ATOM 679 O O . LEU A 1 85 ? 1.069 17.312 14.508 1 98.81 85 LEU A O 1
ATOM 683 N N . ASN A 1 86 ? 0.442 16.688 16.578 1 98.75 86 ASN A N 1
ATOM 684 C CA . ASN A 1 86 ? 0.846 17.938 17.188 1 98.75 86 ASN A CA 1
ATOM 685 C C . ASN A 1 86 ? 2.34 17.969 17.5 1 98.75 86 ASN A C 1
ATOM 687 O O . ASN A 1 86 ? 2.795 17.266 18.406 1 98.75 86 ASN A O 1
ATOM 691 N N . PHE A 1 87 ? 3.109 18.781 16.828 1 98.62 87 PHE A N 1
ATOM 692 C CA . PHE A 1 87 ? 4.559 18.797 17 1 98.62 87 PHE A CA 1
ATOM 693 C C . PHE A 1 87 ? 4.969 19.766 18.094 1 98.62 87 PHE A C 1
ATOM 695 O O . PHE A 1 87 ? 6.16 19.984 18.328 1 98.62 87 PHE A O 1
ATOM 702 N N . GLY A 1 88 ? 3.951 20.438 18.672 1 98.44 88 GLY A N 1
ATOM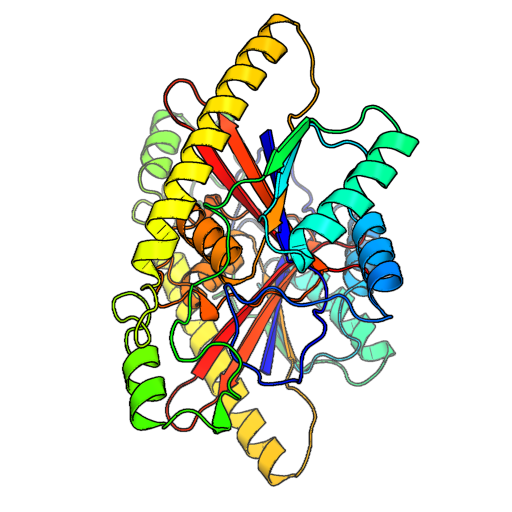 703 C CA . GLY A 1 88 ? 4.191 21.266 19.828 1 98.44 88 GLY A CA 1
ATOM 704 C C . GLY A 1 88 ? 5.113 22.438 19.547 1 98.44 88 GLY A C 1
ATOM 705 O O . GLY A 1 88 ? 4.883 23.203 18.609 1 98.44 88 GLY A O 1
ATOM 706 N N . ALA A 1 89 ? 6.188 22.547 20.328 1 98.38 89 ALA A N 1
ATOM 707 C CA . ALA A 1 89 ? 7.102 23.672 20.25 1 98.38 89 ALA A CA 1
ATOM 708 C C . ALA A 1 89 ? 7.871 23.688 18.938 1 98.38 89 ALA A C 1
ATOM 710 O O . ALA A 1 89 ? 8.516 24.672 18.578 1 98.38 89 ALA A O 1
ATOM 711 N N . TRP A 1 90 ? 7.855 22.609 18.156 1 98.56 90 TRP A N 1
ATOM 712 C CA . TRP A 1 90 ? 8.586 22.516 16.906 1 98.56 90 TRP A CA 1
ATOM 713 C C . TRP A 1 90 ? 7.789 23.141 15.758 1 98.56 90 TRP A C 1
ATOM 715 O O . TRP A 1 90 ? 8.328 23.391 14.68 1 98.56 90 TRP A O 1
ATOM 725 N N . GLU A 1 91 ? 6.484 23.391 15.984 1 98.44 91 GLU A N 1
ATOM 726 C CA . GLU A 1 91 ? 5.621 23.891 14.93 1 98.44 91 GLU A CA 1
ATOM 727 C C . GLU A 1 91 ? 6.164 25.203 14.359 1 98.44 91 GLU A C 1
ATOM 729 O O . GLU A 1 91 ? 6.516 26.125 15.117 1 98.44 91 GLU A O 1
ATOM 734 N N . GLY A 1 92 ? 6.211 25.188 13.047 1 97.75 92 GLY A N 1
ATOM 735 C CA . GLY A 1 92 ? 6.594 26.406 12.375 1 97.75 92 GLY A CA 1
ATOM 736 C C . GLY A 1 92 ? 8.094 26.562 12.203 1 97.75 92 GLY A C 1
ATOM 737 O O . GLY A 1 92 ? 8.562 27.422 11.445 1 97.75 92 GLY A O 1
ATOM 738 N N . LYS A 1 93 ? 8.875 25.734 12.891 1 98.06 93 LYS A N 1
ATOM 739 C CA . LYS A 1 93 ? 10.328 25.797 12.758 1 98.06 93 LYS A CA 1
ATOM 740 C C . LYS A 1 93 ? 10.812 24.922 11.602 1 98.06 93 LYS A C 1
ATOM 742 O O . LYS A 1 93 ? 10.18 23.906 11.273 1 98.06 93 LYS A O 1
ATOM 747 N N . LEU A 1 94 ? 11.883 25.359 11.016 1 97.81 94 LEU A N 1
ATOM 748 C CA . LEU A 1 94 ? 12.562 24.453 10.094 1 97.81 94 LEU A CA 1
ATOM 749 C C . LEU A 1 94 ? 13.188 23.281 10.844 1 97.81 94 LEU A C 1
ATOM 751 O O . LEU A 1 94 ? 13.758 23.453 11.914 1 97.81 94 LEU A O 1
ATOM 755 N N . TRP A 1 95 ? 13.039 22.125 10.258 1 97.19 95 TRP A N 1
ATOM 756 C CA . TRP A 1 95 ? 13.617 20.938 10.875 1 97.19 95 TRP A CA 1
ATOM 757 C C . TRP A 1 95 ? 15.102 21.141 11.164 1 97.19 95 TRP A C 1
ATOM 759 O O . TRP A 1 95 ? 15.602 20.734 12.211 1 97.19 95 TRP A O 1
ATOM 769 N N . GLU A 1 96 ? 15.758 21.797 10.273 1 96.31 96 GLU A N 1
ATOM 770 C CA . GLU A 1 96 ? 17.188 22.016 10.383 1 96.31 96 GLU A CA 1
ATOM 771 C C . GLU A 1 96 ? 17.516 22.984 11.531 1 96.31 96 GLU A C 1
ATOM 773 O O . GLU A 1 96 ? 18.656 23.047 11.992 1 96.31 96 GLU A O 1
ATOM 778 N N . GLU A 1 97 ? 16.516 23.734 11.945 1 97.12 97 GLU A N 1
ATOM 779 C CA . GLU A 1 97 ? 16.719 24.719 13.016 1 97.12 97 GLU A CA 1
ATOM 780 C C . GLU A 1 97 ? 16.453 24.094 14.383 1 97.12 97 GLU A C 1
ATOM 782 O O . GLU A 1 97 ? 16.812 24.672 15.414 1 97.12 97 GLU A O 1
ATOM 787 N N . ILE A 1 98 ? 15.789 22.969 14.469 1 97.75 98 ILE A N 1
ATOM 788 C CA . ILE A 1 98 ? 15.547 22.25 15.711 1 97.75 98 ILE A CA 1
ATOM 789 C C . ILE A 1 98 ? 16.812 21.5 16.125 1 97.75 98 ILE A C 1
ATOM 791 O O . ILE A 1 98 ? 17.406 20.797 15.32 1 97.75 98 ILE A O 1
ATOM 795 N N . PRO A 1 99 ? 17.234 21.656 17.375 1 97.38 99 PRO A N 1
ATOM 796 C CA . PRO A 1 99 ? 18.453 20.953 17.781 1 97.38 99 PRO A CA 1
ATOM 797 C C . PRO A 1 99 ? 18.406 19.469 17.469 1 97.38 99 PRO A C 1
ATOM 799 O O . PRO A 1 99 ? 17.422 18.797 17.812 1 97.38 99 PRO A O 1
ATOM 802 N N . ARG A 1 100 ? 19.422 18.953 16.938 1 95.81 100 ARG A N 1
ATOM 803 C CA . ARG A 1 100 ? 19.5 17.547 16.531 1 95.81 100 ARG A CA 1
ATOM 804 C C . ARG A 1 100 ? 19.328 16.609 17.719 1 95.81 100 ARG A C 1
ATOM 806 O O . ARG A 1 100 ? 18.75 15.531 17.578 1 95.81 100 ARG A O 1
ATOM 813 N N . GLN A 1 101 ? 19.875 17.016 18.797 1 96.38 101 GLN A N 1
ATOM 814 C CA . GLN A 1 101 ? 19.734 16.188 20 1 96.38 101 GLN A CA 1
ATOM 815 C C . GLN A 1 101 ? 18.266 15.93 20.312 1 96.38 101 GLN A C 1
ATOM 817 O O . GLN A 1 101 ? 17.922 14.844 20.781 1 96.38 101 GLN A O 1
ATOM 822 N N . GLU A 1 102 ? 17.453 16.938 20.031 1 97.12 102 GLU A N 1
ATOM 823 C CA . GLU A 1 102 ? 16.016 16.781 20.281 1 97.12 102 GLU A CA 1
ATOM 824 C C . GLU A 1 102 ? 15.352 15.938 19.203 1 97.12 102 GLU A C 1
ATOM 826 O O . GLU A 1 102 ? 14.625 14.984 19.516 1 97.12 102 GLU A O 1
ATOM 831 N N . THR A 1 103 ? 15.664 16.25 17.984 1 96.94 103 THR A N 1
ATOM 832 C CA . THR A 1 103 ? 15.008 15.539 16.891 1 96.94 103 THR A CA 1
ATOM 833 C C . THR A 1 103 ? 15.484 14.086 16.828 1 96.94 103 THR A C 1
ATOM 835 O O . THR A 1 103 ? 14.688 13.18 16.562 1 96.94 103 THR A O 1
ATOM 838 N N . ASP A 1 104 ? 16.719 13.836 17.078 1 96.19 104 ASP A N 1
ATOM 839 C CA . ASP A 1 104 ? 17.25 12.477 17.078 1 96.19 104 ASP A CA 1
ATOM 840 C C . ASP A 1 104 ? 16.625 11.648 18.188 1 96.19 104 ASP A C 1
ATOM 842 O O . ASP A 1 104 ? 16.234 10.5 17.984 1 96.19 104 ASP A O 1
ATOM 846 N N . HIS A 1 105 ? 16.578 12.305 19.344 1 97.06 105 HIS A N 1
ATOM 847 C CA . HIS A 1 105 ? 15.961 11.648 20.484 1 97.06 105 HIS A CA 1
ATOM 848 C C . HIS A 1 105 ? 14.516 11.266 20.188 1 97.06 105 HIS A C 1
ATOM 850 O O . HIS A 1 105 ? 14.086 10.148 20.469 1 97.06 105 HIS A O 1
ATOM 856 N N . TRP A 1 106 ? 13.797 12.094 19.641 1 97.62 106 TRP A N 1
ATOM 857 C CA . TRP A 1 106 ? 12.406 11.859 19.266 1 97.62 106 TRP A CA 1
ATOM 858 C C . TRP A 1 106 ? 12.312 10.766 18.203 1 97.62 106 TRP A C 1
ATOM 860 O O . TRP A 1 106 ? 11.508 9.844 18.328 1 97.62 106 TRP A O 1
ATOM 870 N N . MET A 1 107 ? 13.133 10.836 17.141 1 95.25 107 MET A N 1
ATOM 871 C CA . MET A 1 107 ? 13.086 9.914 16.016 1 95.25 107 MET A CA 1
ATOM 872 C C . MET A 1 107 ? 13.383 8.484 16.453 1 95.25 107 MET A C 1
ATOM 874 O O . MET A 1 107 ? 12.828 7.535 15.906 1 95.25 107 MET A O 1
ATOM 878 N N . GLU A 1 108 ? 14.141 8.367 17.438 1 95.62 108 GLU A N 1
ATOM 879 C CA . GLU A 1 108 ? 14.5 7.051 17.969 1 95.62 108 GLU A CA 1
ATOM 880 C C . GLU A 1 108 ? 13.281 6.332 18.531 1 95.62 108 GLU A C 1
ATOM 882 O O . GLU A 1 108 ? 13.258 5.102 18.594 1 95.62 108 GLU A O 1
ATOM 887 N N . ASN A 1 109 ? 12.312 7.113 18.969 1 97.94 109 ASN A N 1
ATOM 888 C CA . ASN A 1 109 ? 11.125 6.539 19.594 1 97.94 109 ASN A CA 1
ATOM 889 C C . ASN A 1 109 ? 9.922 7.469 19.484 1 97.94 109 ASN A C 1
ATOM 891 O O . ASN A 1 109 ? 9.266 7.77 20.484 1 97.94 109 ASN A O 1
ATOM 895 N N . TYR A 1 110 ? 9.695 7.879 18.234 1 97.62 110 TYR A N 1
ATOM 896 C CA . TYR A 1 110 ? 8.641 8.859 18 1 97.62 110 TYR A CA 1
ATOM 897 C C . TYR A 1 110 ? 7.281 8.297 18.391 1 97.62 110 TYR A C 1
ATOM 899 O O . TYR A 1 110 ? 6.309 9.047 18.531 1 97.62 110 TYR A O 1
ATOM 907 N N . VAL A 1 111 ? 7.137 6.992 18.562 1 98.62 111 VAL A N 1
ATOM 908 C CA . VAL A 1 111 ? 5.871 6.363 18.938 1 98.62 111 VAL A CA 1
ATOM 909 C C . VAL A 1 111 ? 5.512 6.723 20.375 1 98.62 111 VAL A C 1
ATOM 911 O O . VAL A 1 111 ? 4.344 6.961 20.688 1 98.62 111 VAL A O 1
ATOM 914 N N . HIS A 1 112 ? 6.539 6.812 21.203 1 98.5 112 HIS A N 1
ATOM 915 C CA . HIS A 1 112 ? 6.246 6.996 22.625 1 98.5 112 HIS A CA 1
ATOM 916 C C . HIS A 1 112 ? 6.871 8.281 23.156 1 98.5 112 HIS A C 1
ATOM 918 O O . HIS A 1 112 ? 6.68 8.633 24.328 1 98.5 112 HIS A O 1
ATOM 924 N N . ARG A 1 113 ? 7.633 8.961 22.344 1 98.56 113 ARG A N 1
ATOM 925 C CA . ARG A 1 113 ? 8.195 10.258 22.719 1 98.56 113 ARG A CA 1
ATOM 926 C C . ARG A 1 113 ? 7.531 11.383 21.922 1 98.56 113 ARG A C 1
ATOM 928 O O . ARG A 1 113 ? 7.34 11.266 20.719 1 98.56 113 ARG A O 1
ATOM 935 N N . SER A 1 114 ? 7.199 12.422 22.656 1 98.44 114 SER A N 1
ATOM 936 C CA . SER A 1 114 ? 6.594 13.57 21.984 1 98.44 114 SER A CA 1
ATOM 937 C C . SER A 1 114 ? 7.59 14.719 21.828 1 98.44 114 SER A C 1
ATOM 939 O O . SER A 1 114 ? 8.508 14.859 22.641 1 98.44 114 SER A O 1
ATOM 941 N N . PRO A 1 115 ? 7.441 15.523 20.797 1 98.12 115 PRO A N 1
ATOM 942 C CA . PRO A 1 115 ? 8.102 16.828 20.859 1 98.12 115 PRO A CA 1
ATOM 943 C C . PRO A 1 115 ? 7.672 17.641 22.078 1 98.12 115 PRO A C 1
ATOM 945 O O . PRO A 1 115 ? 6.637 17.359 22.688 1 98.12 115 PRO A O 1
ATOM 948 N N . PRO A 1 116 ? 8.5 18.641 22.453 1 97.94 116 PRO A N 1
ATOM 949 C CA . PRO A 1 116 ? 8.055 19.5 23.547 1 97.94 116 PRO A CA 1
ATOM 950 C C . PRO A 1 116 ? 6.684 20.125 23.297 1 97.94 116 PRO A C 1
ATOM 952 O O . PRO A 1 116 ? 6.465 20.734 22.234 1 97.94 116 PRO A O 1
ATOM 955 N N . ASP A 1 117 ? 5.699 19.906 24.266 1 98.06 117 ASP A N 1
ATOM 956 C CA . ASP A 1 117 ? 4.355 20.469 24.219 1 98.06 117 ASP A CA 1
ATOM 957 C C . ASP A 1 117 ? 3.547 19.844 23.078 1 98.06 117 ASP A C 1
ATOM 959 O O . ASP A 1 117 ? 2.592 20.453 22.594 1 98.06 117 ASP A O 1
ATOM 963 N N . GLY A 1 118 ? 4.023 18.703 22.531 1 98.44 118 GLY A N 1
ATOM 964 C CA . GLY A 1 118 ? 3.336 18.016 21.469 1 98.44 118 GLY A CA 1
ATOM 965 C C . GLY A 1 118 ? 2.725 16.703 21.891 1 98.44 118 GLY A C 1
ATOM 966 O O . GLY A 1 118 ? 2.434 16.5 23.078 1 98.44 118 GLY A O 1
ATOM 967 N N . GLU A 1 119 ? 2.398 15.82 21 1 98.12 119 GLU A N 1
ATOM 968 C CA . GLU A 1 119 ? 1.822 14.516 21.312 1 98.12 119 GLU A CA 1
ATOM 969 C C . GLU A 1 119 ? 2.662 13.383 20.719 1 98.12 119 GLU A C 1
ATOM 971 O O . GLU A 1 119 ? 3.477 13.617 19.828 1 98.12 119 GLU A O 1
ATOM 976 N N . THR A 1 120 ? 2.59 12.234 21.328 1 98.69 120 THR A N 1
ATOM 977 C CA . THR A 1 120 ? 3.25 11.047 20.797 1 98.69 120 THR A CA 1
ATOM 978 C C . THR A 1 120 ? 2.463 10.477 19.625 1 98.69 120 THR A C 1
ATOM 980 O O . THR A 1 120 ? 1.29 10.812 19.438 1 98.69 120 THR A O 1
ATOM 983 N N . TYR A 1 121 ? 3.127 9.711 18.844 1 98.69 121 TYR A N 1
ATOM 984 C CA . TYR A 1 121 ? 2.404 9.031 17.781 1 98.69 121 TYR A CA 1
ATOM 985 C C . TYR A 1 121 ? 1.352 8.086 18.344 1 98.69 121 TYR A C 1
ATOM 987 O O . TYR A 1 121 ? 0.308 7.871 17.719 1 98.69 121 TYR A O 1
ATOM 995 N N . SER A 1 122 ? 1.593 7.523 19.5 1 98.69 122 SER A N 1
ATOM 996 C CA . SER A 1 122 ? 0.605 6.699 20.203 1 98.69 122 SER A CA 1
ATOM 997 C C . SER A 1 122 ? -0.645 7.504 20.531 1 98.69 122 SER A C 1
ATOM 999 O O . SER A 1 122 ? -1.763 6.992 20.438 1 98.69 122 SER A O 1
ATOM 1001 N N . ASP A 1 123 ? -0.419 8.727 20.938 1 98.62 123 ASP A N 1
ATOM 1002 C CA . ASP A 1 123 ? -1.557 9.609 21.188 1 98.62 123 ASP A CA 1
ATOM 1003 C C . ASP A 1 123 ? -2.383 9.805 19.906 1 98.62 123 ASP A C 1
ATOM 1005 O O . ASP A 1 123 ? -3.613 9.734 19.953 1 98.62 123 ASP A O 1
ATOM 1009 N N . LEU A 1 124 ? -1.723 10.094 18.844 1 98.75 124 LEU A N 1
ATOM 1010 C CA . LEU A 1 124 ? -2.389 10.211 17.547 1 98.75 124 LEU A CA 1
ATOM 1011 C C . LEU A 1 124 ? -3.156 8.938 17.219 1 98.75 124 LEU A C 1
ATOM 1013 O O . LEU A 1 124 ? -4.316 9 16.797 1 98.75 124 LEU A O 1
ATOM 1017 N N . ARG A 1 125 ? -2.484 7.852 17.391 1 98.5 125 ARG A N 1
ATOM 1018 C CA . ARG A 1 125 ? -3.102 6.555 17.125 1 98.5 125 ARG A CA 1
ATOM 1019 C C . ARG A 1 125 ? -4.395 6.395 17.922 1 98.5 125 ARG A C 1
ATOM 1021 O O . ARG A 1 125 ? -5.398 5.91 17.391 1 98.5 125 ARG A O 1
ATOM 1028 N N . ASP A 1 126 ? -4.371 6.762 19.141 1 98.5 126 ASP A N 1
ATOM 1029 C CA . ASP A 1 126 ? -5.531 6.582 20.016 1 98.5 126 ASP A CA 1
ATOM 1030 C C . ASP A 1 126 ? -6.723 7.395 19.5 1 98.5 126 ASP A C 1
ATOM 1032 O O . ASP A 1 126 ? -7.836 6.875 19.406 1 98.5 126 ASP A O 1
ATOM 1036 N N . ARG A 1 127 ? -6.5 8.617 19.172 1 98.38 127 ARG A N 1
ATOM 1037 C CA . ARG A 1 127 ? -7.621 9.43 18.703 1 98.38 127 ARG A CA 1
ATOM 1038 C C . ARG A 1 127 ? -8.078 8.977 17.312 1 98.38 127 ARG A C 1
ATOM 1040 O O . ARG A 1 127 ? -9.281 8.984 17.016 1 98.38 127 ARG A O 1
ATOM 1047 N N . VAL A 1 128 ? -7.18 8.617 16.453 1 98.75 128 VAL A N 1
ATOM 1048 C CA . VAL A 1 128 ? -7.543 8.117 15.133 1 98.75 128 VAL A CA 1
ATOM 1049 C C . VAL A 1 128 ? -8.336 6.816 15.273 1 98.75 128 VAL A C 1
ATOM 1051 O O . VAL A 1 128 ? -9.281 6.578 14.523 1 98.75 128 VAL A O 1
ATOM 1054 N N . SER A 1 129 ? -7.922 5.977 16.219 1 98.38 129 SER A N 1
ATOM 1055 C CA . SER A 1 129 ? -8.609 4.711 16.453 1 98.38 129 SER A CA 1
ATOM 1056 C C . SER A 1 129 ? -10.062 4.934 16.828 1 98.38 129 SER A C 1
ATOM 1058 O O . SER A 1 129 ? -10.945 4.176 16.422 1 98.38 129 SER A O 1
ATOM 1060 N N . GLU A 1 130 ? -10.305 5.949 17.578 1 98.56 130 GLU A N 1
ATOM 1061 C CA . GLU A 1 130 ? -11.672 6.289 17.953 1 98.56 130 GLU A CA 1
ATOM 1062 C C . GLU A 1 130 ? -12.5 6.656 16.719 1 98.56 130 GLU A C 1
ATOM 1064 O O . GLU A 1 130 ? -13.633 6.199 16.562 1 98.56 130 GLU A O 1
ATOM 1069 N N . ALA A 1 131 ? -11.945 7.473 15.906 1 98.56 131 ALA A N 1
ATOM 1070 C CA . ALA A 1 131 ? -12.617 7.863 14.672 1 98.56 131 ALA A CA 1
ATOM 1071 C C . ALA A 1 131 ? -12.852 6.656 13.766 1 98.56 131 ALA A C 1
ATOM 1073 O O . ALA A 1 131 ? -13.914 6.523 13.156 1 98.56 131 ALA A O 1
ATOM 1074 N N . TRP A 1 132 ? -11.883 5.793 13.672 1 97.94 132 TRP A N 1
ATOM 1075 C CA . TRP A 1 132 ? -11.945 4.586 12.859 1 97.94 132 TRP A CA 1
ATOM 1076 C C . TRP A 1 132 ? -13.07 3.666 13.328 1 97.94 132 TRP A C 1
ATOM 1078 O O . TRP A 1 132 ? -13.875 3.197 12.523 1 97.94 132 TRP A O 1
ATOM 1088 N N . GLU A 1 133 ? -13.125 3.457 14.594 1 96.69 133 GLU A N 1
ATOM 1089 C CA . GLU A 1 133 ? -14.164 2.602 15.164 1 96.69 133 GLU A CA 1
ATOM 1090 C C . GLU A 1 133 ? -15.555 3.172 14.906 1 96.69 133 GLU A C 1
ATOM 1092 O O . GLU A 1 133 ? -16.5 2.426 14.617 1 96.69 133 GLU A O 1
ATOM 1097 N N . GLU A 1 134 ? -15.625 4.445 15.062 1 97.12 134 GLU A N 1
ATOM 1098 C CA . GLU A 1 134 ? -16.891 5.105 14.766 1 97.12 134 GLU A CA 1
ATOM 1099 C C . GLU A 1 134 ? -17.297 4.891 13.312 1 97.12 134 GLU A C 1
ATOM 1101 O O . GLU A 1 134 ? -18.469 4.598 13.031 1 97.12 134 GLU A O 1
ATOM 1106 N N . THR A 1 135 ? -16.344 5.031 12.375 1 96.19 135 THR A N 1
ATOM 1107 C CA . THR A 1 135 ? -16.594 4.824 10.953 1 96.19 135 THR A CA 1
ATOM 1108 C C . THR A 1 135 ? -17.062 3.396 10.688 1 96.19 135 THR A C 1
ATOM 1110 O O . THR A 1 135 ? -18 3.18 9.922 1 96.19 135 THR A O 1
ATOM 1113 N N . LEU A 1 136 ? -16.422 2.398 11.289 1 94.94 136 LEU A N 1
ATOM 1114 C CA . LEU A 1 136 ? -16.797 1 11.094 1 94.94 136 LEU A CA 1
ATOM 1115 C C . LEU A 1 136 ? -18.203 0.736 11.602 1 94.94 136 LEU A C 1
ATOM 1117 O O . LEU A 1 136 ? -18.969 0.006 10.969 1 94.94 136 LEU A O 1
ATOM 1121 N N . LYS A 1 137 ? -18.531 1.354 12.758 1 93.88 137 LYS A N 1
ATOM 1122 C CA . LYS A 1 137 ? -19.875 1.202 13.305 1 93.88 137 LYS A CA 1
ATOM 1123 C C . LYS A 1 137 ? -20.922 1.793 12.359 1 93.88 137 LYS A C 1
ATOM 1125 O O . LYS A 1 137 ? -21.953 1.166 12.094 1 93.88 137 LYS A O 1
ATOM 1130 N N . GLU A 1 138 ? -20.641 2.98 11.867 1 92.94 138 GLU A N 1
ATOM 1131 C CA . GLU A 1 138 ? -21.547 3.641 10.938 1 92.94 138 GLU A CA 1
ATOM 1132 C C . GLU A 1 138 ? -21.703 2.836 9.648 1 92.94 138 GLU A C 1
ATOM 1134 O O . GLU A 1 138 ? -22.812 2.68 9.141 1 92.94 138 GLU A O 1
ATOM 1139 N N . GLY A 1 139 ? -20.578 2.35 9.086 1 92 139 GLY A N 1
ATOM 1140 C CA . GLY A 1 139 ? -20.609 1.528 7.891 1 92 139 GLY A CA 1
ATOM 1141 C C . GLY A 1 139 ? -21.391 0.247 8.062 1 92 139 GLY A C 1
ATOM 1142 O O . GLY A 1 139 ? -22.141 -0.149 7.168 1 92 139 GLY A O 1
ATOM 1143 N N . HIS A 1 140 ? -21.234 -0.359 9.211 1 91.81 140 HIS A N 1
ATOM 1144 C CA . HIS A 1 140 ? -21.953 -1.594 9.5 1 91.81 140 HIS A CA 1
ATOM 1145 C C . HIS A 1 140 ? -23.469 -1.358 9.531 1 91.81 140 HIS A C 1
ATOM 1147 O O . HIS A 1 140 ? -24.234 -2.143 8.969 1 91.81 140 HIS A O 1
ATOM 1153 N N . THR A 1 141 ? -23.844 -0.289 10.195 1 90.56 141 THR A N 1
ATOM 1154 C CA . THR A 1 141 ? -25.266 0.075 10.273 1 90.56 141 THR A CA 1
ATOM 1155 C C . THR A 1 141 ? -25.828 0.333 8.883 1 90.56 141 THR A C 1
ATOM 1157 O O . THR A 1 141 ? -26.922 -0.138 8.555 1 90.56 141 THR A O 1
ATOM 1160 N N . TRP A 1 142 ? -25.125 1.049 8.062 1 89.12 142 TRP A N 1
ATOM 1161 C CA . TRP A 1 142 ? -25.562 1.354 6.707 1 89.12 142 TRP A CA 1
ATOM 1162 C C . TRP A 1 142 ? -25.734 0.079 5.887 1 89.12 142 TRP A C 1
ATOM 1164 O O . TRP A 1 142 ? -26.719 -0.073 5.16 1 89.12 142 TRP A O 1
ATOM 1174 N N . GLU A 1 143 ? -24.75 -0.75 5.949 1 86.25 143 GLU A N 1
ATOM 1175 C CA . GLU A 1 143 ? -24.781 -2.004 5.203 1 86.25 143 GLU A CA 1
ATOM 1176 C C . GLU A 1 143 ? -26.016 -2.832 5.586 1 86.25 143 GLU A C 1
ATOM 1178 O O . GLU A 1 143 ? -26.641 -3.457 4.727 1 86.25 143 GLU A O 1
ATOM 1183 N N . LYS A 1 144 ? -26.328 -2.91 6.809 1 85.56 144 LYS A N 1
ATOM 1184 C CA . LYS A 1 144 ? -27.5 -3.643 7.285 1 85.56 144 LYS A CA 1
ATOM 1185 C C . LYS A 1 144 ? -28.797 -3.078 6.684 1 85.56 144 LYS A C 1
ATOM 1187 O O . LYS A 1 144 ? -29.656 -3.832 6.223 1 85.56 144 LYS A O 1
ATOM 1192 N N . ILE A 1 145 ? -28.844 -1.792 6.688 1 85.88 145 ILE A N 1
ATOM 1193 C CA . ILE A 1 145 ? -30.031 -1.125 6.172 1 85.88 145 ILE A CA 1
ATOM 1194 C C . ILE A 1 145 ? -30.156 -1.376 4.672 1 85.88 145 ILE A C 1
ATOM 1196 O O . ILE A 1 145 ? -31.25 -1.68 4.176 1 85.88 145 ILE A O 1
ATOM 1200 N N . ARG A 1 146 ? -29.016 -1.26 3.992 1 83.62 146 ARG A N 1
ATOM 1201 C CA . ARG A 1 146 ? -29 -1.452 2.545 1 83.62 146 ARG A CA 1
ATOM 1202 C C . ARG A 1 146 ? -29.406 -2.877 2.18 1 83.62 146 ARG A C 1
ATOM 1204 O O . ARG A 1 146 ? -30.156 -3.09 1.217 1 83.62 146 ARG A O 1
ATOM 1211 N N . LYS A 1 147 ? -28.812 -3.881 2.76 1 80.81 147 LYS A N 1
ATOM 1212 C CA . LYS A 1 147 ? -29.172 -5.277 2.516 1 80.81 147 LYS A CA 1
ATOM 1213 C C . LYS A 1 147 ? -30.672 -5.504 2.689 1 80.81 147 LYS A C 1
ATOM 1215 O O . LYS A 1 147 ? -31.297 -6.211 1.896 1 80.81 147 LYS A O 1
ATOM 1220 N N . GLU A 1 148 ? -31.234 -4.887 3.633 1 84.06 148 GLU A N 1
ATOM 1221 C CA . GLU A 1 148 ? -32.656 -4.996 3.908 1 84.06 148 GLU A CA 1
ATOM 1222 C C . GLU A 1 148 ? -33.5 -4.34 2.805 1 84.06 148 GLU A C 1
ATOM 1224 O O . GLU A 1 148 ? -34.594 -4.805 2.484 1 84.06 148 GLU A O 1
ATOM 1229 N N . GLU A 1 149 ? -32.938 -3.32 2.252 1 84.88 149 GLU A N 1
ATOM 1230 C CA . GLU A 1 149 ? -33.625 -2.574 1.218 1 84.88 149 GLU A CA 1
ATOM 1231 C C . GLU A 1 149 ? -33.344 -3.133 -0.171 1 84.88 149 GLU A C 1
ATOM 1233 O O . GLU A 1 149 ? -33.938 -2.689 -1.162 1 84.88 149 GLU A O 1
ATOM 1238 N N . GLY A 1 150 ? -32.469 -4.094 -0.322 1 81.31 150 GLY A N 1
ATOM 1239 C CA . GLY A 1 150 ? -32.094 -4.734 -1.58 1 81.31 150 GLY A CA 1
ATOM 1240 C C . GLY A 1 150 ? -31.203 -3.879 -2.453 1 81.31 150 GLY A C 1
ATOM 1241 O O . GLY A 1 150 ? -31.203 -4.023 -3.678 1 81.31 150 GLY A O 1
ATOM 1242 N N . GLU A 1 151 ? -30.609 -2.898 -1.836 1 76.69 151 GLU A N 1
ATOM 1243 C CA . GLU A 1 151 ? -29.719 -2.018 -2.586 1 76.69 151 GLU A CA 1
ATOM 1244 C C . GLU A 1 151 ? -28.297 -2.578 -2.639 1 76.69 151 GLU A C 1
ATOM 1246 O O . GLU A 1 151 ? -27.828 -3.188 -1.674 1 76.69 151 GLU A O 1
ATOM 1251 N N . ASN A 1 152 ? -27.75 -2.445 -3.83 1 77.06 152 ASN A N 1
ATOM 1252 C CA . ASN A 1 152 ? -26.438 -3.043 -4.047 1 77.06 152 ASN A CA 1
ATOM 1253 C C . ASN A 1 152 ? -25.328 -1.985 -4.07 1 77.06 152 ASN A C 1
ATOM 1255 O O . ASN A 1 152 ? -24.188 -2.273 -4.449 1 77.06 152 ASN A O 1
ATOM 1259 N N . GLU A 1 153 ? -25.703 -0.849 -3.557 1 81.12 153 GLU A N 1
ATOM 1260 C CA . GLU A 1 153 ? -24.703 0.213 -3.623 1 81.12 153 GLU A CA 1
ATOM 1261 C C . GLU A 1 153 ? -23.672 0.08 -2.498 1 81.12 153 GLU A C 1
ATOM 1263 O O . GLU A 1 153 ? -24.031 -0.282 -1.373 1 81.12 153 GLU A O 1
ATOM 1268 N N . GLU A 1 154 ? -22.422 0.307 -2.771 1 87.06 154 GLU A N 1
ATOM 1269 C CA . GLU A 1 154 ? -21.359 0.284 -1.785 1 87.06 154 GLU A CA 1
ATOM 1270 C C . GLU A 1 154 ? -21.25 1.615 -1.045 1 87.06 154 GLU A C 1
ATOM 1272 O O . GLU A 1 154 ? -21.344 2.682 -1.659 1 87.06 154 GLU A O 1
ATOM 1277 N N . TYR A 1 155 ? -21.312 1.493 0.291 1 92.5 155 TYR A N 1
ATOM 1278 C CA . TYR A 1 155 ? -21.094 2.711 1.064 1 92.5 155 TYR A CA 1
ATOM 1279 C C . TYR A 1 155 ? -19.641 3.188 0.941 1 92.5 155 TYR A C 1
ATOM 1281 O O . TYR A 1 155 ? -18.719 2.418 1.171 1 92.5 155 TYR A O 1
ATOM 1289 N N . ARG A 1 156 ? -19.484 4.469 0.577 1 96 156 ARG A N 1
ATOM 1290 C CA . ARG A 1 156 ? -18.156 5.055 0.436 1 96 156 ARG A CA 1
ATOM 1291 C C . ARG A 1 156 ? -18 6.262 1.354 1 96 156 ARG A C 1
ATOM 1293 O O . ARG A 1 156 ? -18.812 7.18 1.333 1 96 156 ARG A O 1
ATOM 1300 N N . GLU A 1 157 ? -16.969 6.215 2.162 1 97.88 157 GLU A N 1
ATOM 1301 C CA . GLU A 1 157 ? -16.578 7.363 2.977 1 97.88 157 GLU A CA 1
ATOM 1302 C C . GLU A 1 157 ? -15.188 7.867 2.604 1 97.88 157 GLU A C 1
ATOM 1304 O O . GLU A 1 157 ? -14.242 7.082 2.502 1 97.88 157 GLU A O 1
ATOM 1309 N N . ALA A 1 158 ? -15.078 9.195 2.402 1 98.62 158 ALA A N 1
ATOM 1310 C CA . ALA A 1 158 ? -13.789 9.82 2.109 1 98.62 158 ALA A CA 1
ATOM 1311 C C . ALA A 1 158 ? -13.219 10.492 3.352 1 98.62 158 ALA A C 1
ATOM 1313 O O . ALA A 1 158 ? -13.867 11.344 3.961 1 98.62 158 ALA A O 1
ATOM 1314 N N . TRP A 1 159 ? -12.055 10.047 3.76 1 98.94 159 TRP A N 1
ATOM 1315 C CA . TRP A 1 159 ? -11.297 10.75 4.789 1 98.94 159 TRP A CA 1
ATOM 1316 C C . TRP A 1 159 ? -10.289 11.703 4.164 1 98.94 159 TRP A C 1
ATOM 1318 O O . TRP A 1 159 ? -9.367 11.281 3.461 1 98.94 159 TRP A O 1
ATOM 1328 N N . VAL A 1 160 ? -10.469 12.969 4.312 1 98.94 160 VAL A N 1
ATOM 1329 C CA . VAL A 1 160 ? -9.477 13.961 3.92 1 98.94 160 VAL A CA 1
ATOM 1330 C C . VAL A 1 160 ? -8.617 14.336 5.125 1 98.94 160 VAL A C 1
ATOM 1332 O O . VAL A 1 160 ? -9.094 14.992 6.055 1 98.94 160 VAL A O 1
ATOM 1335 N N . SER A 1 161 ? -7.406 13.914 5.098 1 98.94 161 SER A N 1
ATOM 1336 C CA . SER A 1 161 ? -6.602 13.992 6.316 1 98.94 161 SER A CA 1
ATOM 1337 C C . SER A 1 161 ? -5.117 14.109 5.988 1 98.94 161 SER A C 1
ATOM 1339 O O . SER A 1 161 ? -4.742 14.773 5.02 1 98.94 161 SER A O 1
ATOM 1341 N N . HIS A 1 162 ? -4.266 13.641 6.871 1 98.88 162 HIS A N 1
ATOM 1342 C CA . HIS A 1 162 ? -2.834 13.914 6.844 1 98.88 162 HIS A CA 1
ATOM 1343 C C . HIS A 1 162 ? -2.029 12.617 6.785 1 98.88 162 HIS A C 1
ATOM 1345 O O . HIS A 1 162 ? -2.576 11.531 6.977 1 98.88 162 HIS A O 1
ATOM 1351 N N . GLY A 1 163 ? -0.74 12.797 6.469 1 98.75 163 GLY A N 1
ATOM 1352 C CA . GLY A 1 163 ? 0.14 11.648 6.309 1 98.75 163 GLY A CA 1
ATOM 1353 C C . GLY A 1 163 ? 0.201 10.773 7.547 1 98.75 163 GLY A C 1
ATOM 1354 O O . GLY A 1 163 ? 0.059 9.547 7.453 1 98.75 163 GLY A O 1
ATOM 1355 N N . GLY A 1 164 ? 0.442 11.398 8.727 1 98.69 164 GLY A N 1
ATOM 1356 C CA . GLY A 1 164 ? 0.535 10.633 9.961 1 98.69 164 GLY A CA 1
ATOM 1357 C C . GLY A 1 164 ? -0.725 9.844 10.266 1 98.69 164 GLY A C 1
ATOM 1358 O O . GLY A 1 164 ? -0.652 8.703 10.727 1 98.69 164 GLY A O 1
ATOM 1359 N N . VAL A 1 165 ? -1.847 10.406 10 1 98.94 165 VAL A N 1
ATOM 1360 C CA . VAL A 1 165 ? -3.145 9.789 10.266 1 98.94 165 VAL A CA 1
ATOM 1361 C C . VAL A 1 165 ? -3.357 8.602 9.336 1 98.94 165 VAL A C 1
ATOM 1363 O O . VAL A 1 165 ? -3.719 7.512 9.781 1 98.94 165 VAL A O 1
ATOM 1366 N N . ILE A 1 166 ? -3.104 8.789 8.062 1 98.94 166 ILE A N 1
ATOM 1367 C CA . ILE A 1 166 ? -3.355 7.77 7.055 1 98.94 166 ILE A CA 1
ATOM 1368 C C . ILE A 1 166 ? -2.414 6.59 7.27 1 98.94 166 ILE A C 1
ATOM 1370 O O . ILE A 1 166 ? -2.822 5.43 7.152 1 98.94 166 ILE A O 1
ATOM 1374 N N . ARG A 1 167 ? -1.177 6.867 7.645 1 98.81 167 ARG A N 1
ATOM 1375 C CA . ARG A 1 167 ? -0.228 5.805 7.965 1 98.81 167 ARG A CA 1
ATOM 1376 C C . ARG A 1 167 ? -0.685 5.016 9.188 1 98.81 167 ARG A C 1
ATOM 1378 O O . ARG A 1 167 ? -0.507 3.797 9.25 1 98.81 167 ARG A O 1
ATOM 1385 N N . CYS A 1 168 ? -1.223 5.703 10.125 1 98.44 168 CYS A N 1
ATOM 1386 C CA . CYS A 1 168 ? -1.755 5.055 11.32 1 98.44 168 CYS A CA 1
ATOM 1387 C C . CYS A 1 168 ? -2.875 4.086 10.961 1 98.44 168 CYS A C 1
ATOM 1389 O O . CYS A 1 168 ? -2.904 2.953 11.445 1 98.44 168 CYS A O 1
ATOM 1391 N N . ILE A 1 169 ? -3.771 4.5 10.109 1 98.69 169 ILE A N 1
ATOM 1392 C CA . ILE A 1 169 ? -4.883 3.658 9.68 1 98.69 169 ILE A CA 1
ATOM 1393 C C . ILE A 1 169 ? -4.348 2.416 8.969 1 98.69 169 ILE A C 1
ATOM 1395 O O . ILE A 1 169 ? -4.812 1.302 9.219 1 98.69 169 ILE A O 1
ATOM 1399 N N . ALA A 1 170 ? -3.367 2.619 8.094 1 98.62 170 ALA A N 1
ATOM 1400 C CA . ALA A 1 170 ? -2.744 1.485 7.418 1 98.62 170 ALA A CA 1
ATOM 1401 C C . ALA A 1 170 ? -2.162 0.497 8.422 1 98.62 170 ALA A C 1
ATOM 1403 O O . ALA A 1 170 ? -2.27 -0.718 8.242 1 98.62 170 ALA A O 1
ATOM 1404 N N . SER A 1 171 ? -1.546 1.036 9.461 1 98.06 171 SER A N 1
ATOM 1405 C CA . SER A 1 171 ? -0.98 0.197 10.516 1 98.06 171 SER A CA 1
ATOM 1406 C C . SER A 1 171 ? -2.062 -0.623 11.211 1 98.06 171 SER A C 1
ATOM 1408 O O . SER A 1 171 ? -1.863 -1.806 11.492 1 98.06 171 SER A O 1
ATOM 1410 N N . PHE A 1 172 ? -3.299 -0.028 11.445 1 94.62 172 PHE A N 1
ATOM 1411 C CA . PHE A 1 172 ? -4.438 -0.738 12.016 1 94.62 172 PHE A CA 1
ATOM 1412 C C . PHE A 1 172 ? -4.844 -1.911 11.133 1 94.62 172 PHE A C 1
ATOM 1414 O O . PHE A 1 172 ? -5.09 -3.014 11.625 1 94.62 172 PHE A O 1
ATOM 1421 N N . VAL A 1 173 ? -4.801 -1.626 9.93 1 97.38 173 VAL A N 1
ATOM 1422 C CA . VAL A 1 173 ? -5.406 -2.551 8.977 1 97.38 173 VAL A CA 1
ATOM 1423 C C . VAL A 1 173 ? -4.461 -3.725 8.727 1 97.38 173 VAL A C 1
ATOM 1425 O O . VAL A 1 173 ? -4.875 -4.887 8.789 1 97.38 173 VAL A O 1
ATOM 1428 N N . LEU A 1 174 ? -3.203 -3.432 8.531 1 98.25 174 LEU A N 1
ATOM 1429 C CA . LEU A 1 174 ? -2.252 -4.473 8.164 1 98.25 174 LEU A CA 1
ATOM 1430 C C . LEU A 1 174 ? -1.581 -5.062 9.398 1 98.25 174 LEU A C 1
ATOM 1432 O O . LEU A 1 174 ? -1.011 -6.156 9.336 1 98.25 174 LEU A O 1
ATOM 1436 N N . GLY A 1 175 ? -1.548 -4.285 10.492 1 97.94 175 GLY A N 1
ATOM 1437 C CA . GLY A 1 175 ? -0.984 -4.758 11.75 1 97.94 175 GLY A CA 1
ATOM 1438 C C . GLY A 1 175 ? 0.515 -4.547 11.844 1 97.94 175 GLY A C 1
ATOM 1439 O O . GLY A 1 175 ? 1.208 -5.285 12.547 1 97.94 175 GLY A O 1
ATOM 1440 N N . PHE A 1 176 ? 1.071 -3.609 11.117 1 98.31 176 PHE A N 1
ATOM 1441 C CA . PHE A 1 176 ? 2.506 -3.383 11.258 1 98.31 176 PHE A CA 1
ATOM 1442 C C . PHE A 1 176 ? 2.791 -2.412 12.398 1 98.31 176 PHE A C 1
ATOM 1444 O O . PHE A 1 176 ? 1.933 -1.608 12.773 1 98.31 176 PHE A O 1
ATOM 1451 N N . PRO A 1 177 ? 3.992 -2.51 13.031 1 98.19 177 PRO A N 1
ATOM 1452 C CA . PRO A 1 177 ? 4.316 -1.623 14.148 1 98.19 177 PRO A CA 1
ATOM 1453 C C . PRO A 1 177 ? 4.379 -0.153 13.734 1 98.19 177 PRO A C 1
ATOM 1455 O O . PRO A 1 177 ? 4.848 0.166 12.641 1 98.19 177 PRO A O 1
ATOM 1458 N N . LEU A 1 178 ? 3.945 0.727 14.617 1 98.25 178 LEU A N 1
ATOM 1459 C CA . LEU A 1 178 ? 3.938 2.162 14.352 1 98.25 178 LEU A CA 1
ATOM 1460 C C . LEU A 1 178 ? 5.352 2.676 14.102 1 98.25 178 LEU A C 1
ATOM 1462 O O . LEU A 1 178 ? 5.539 3.67 13.398 1 98.25 178 LEU A O 1
ATOM 1466 N N . GLU A 1 179 ? 6.332 2.002 14.641 1 97.81 179 GLU A N 1
ATOM 1467 C CA . GLU A 1 179 ? 7.734 2.348 14.422 1 97.81 179 GLU A CA 1
ATOM 1468 C C . GLU A 1 179 ? 8.094 2.299 12.938 1 97.81 179 GLU A C 1
ATOM 1470 O O . GLU A 1 179 ? 9.086 2.891 12.516 1 97.81 179 GLU A O 1
ATOM 1475 N N . ASN A 1 180 ? 7.27 1.542 12.133 1 97.81 180 ASN A N 1
ATOM 1476 C CA . ASN A 1 180 ? 7.547 1.395 10.711 1 97.81 180 ASN A CA 1
ATOM 1477 C C . ASN A 1 180 ? 6.656 2.305 9.867 1 97.81 180 ASN A C 1
ATOM 1479 O O . ASN A 1 180 ? 6.617 2.182 8.641 1 97.81 180 ASN A O 1
ATOM 1483 N N . ALA A 1 181 ? 5.953 3.238 10.492 1 97.56 181 ALA A N 1
ATOM 1484 C CA . ALA A 1 181 ? 4.973 4.066 9.797 1 97.56 181 ALA A CA 1
ATOM 1485 C C . ALA A 1 181 ? 5.625 4.852 8.664 1 97.56 181 ALA A C 1
ATOM 1487 O O . ALA A 1 181 ? 5.066 4.961 7.57 1 97.56 181 ALA A O 1
ATOM 1488 N N . PHE A 1 182 ? 6.809 5.305 8.883 1 96.06 182 PHE A N 1
ATOM 1489 C CA . PHE A 1 182 ? 7.461 6.176 7.91 1 96.06 182 PHE A CA 1
ATOM 1490 C C . PHE A 1 182 ? 8.031 5.367 6.754 1 96.06 182 PHE A C 1
ATOM 1492 O O . PHE A 1 182 ? 8.492 5.934 5.758 1 96.06 182 PHE A O 1
ATOM 1499 N N . ARG A 1 183 ? 7.988 4.074 6.836 1 97.69 183 ARG A N 1
ATOM 1500 C CA . ARG A 1 183 ? 8.359 3.248 5.691 1 97.69 183 ARG A CA 1
ATOM 1501 C C . ARG A 1 183 ? 7.281 3.293 4.613 1 97.69 183 ARG A C 1
ATOM 1503 O O . ARG A 1 183 ? 7.527 2.912 3.467 1 97.69 183 ARG A O 1
ATOM 1510 N N . ALA A 1 184 ? 6.105 3.662 4.977 1 98.44 184 ALA A N 1
ATOM 1511 C CA . ALA A 1 184 ? 5.027 3.836 4.004 1 98.44 184 ALA A CA 1
ATOM 1512 C C . ALA A 1 184 ? 5.035 5.25 3.428 1 98.44 184 ALA A C 1
ATOM 1514 O O . ALA A 1 184 ? 4.613 6.199 4.09 1 98.44 184 ALA A O 1
ATOM 1515 N N . SER A 1 185 ? 5.461 5.367 2.219 1 98.31 185 SER A N 1
ATOM 1516 C CA . SER A 1 185 ? 5.48 6.668 1.558 1 98.31 185 SER A CA 1
ATOM 1517 C C . SER A 1 185 ? 4.066 7.137 1.221 1 98.31 185 SER A C 1
ATOM 1519 O O . SER A 1 185 ? 3.193 6.324 0.917 1 98.31 185 SER A O 1
ATOM 1521 N N . LEU A 1 186 ? 3.871 8.391 1.304 1 98.44 186 LEU A N 1
ATOM 1522 C CA . LEU A 1 186 ? 2.559 8.953 1.012 1 98.44 186 LEU A CA 1
ATOM 1523 C C . LEU A 1 186 ? 2.688 10.383 0.491 1 98.44 186 LEU A C 1
ATOM 1525 O O . LEU A 1 186 ? 3.078 11.289 1.234 1 98.44 186 LEU A O 1
ATOM 1529 N N . GLU A 1 187 ? 2.301 10.586 -0.729 1 98.25 187 GLU A N 1
ATOM 1530 C CA . GLU A 1 187 ? 2.475 11.883 -1.381 1 98.25 187 GLU A CA 1
ATOM 1531 C C . GLU A 1 187 ? 1.287 12.797 -1.111 1 98.25 187 GLU A C 1
ATOM 1533 O O . GLU A 1 187 ? 0.194 12.328 -0.787 1 98.25 187 GLU A O 1
ATOM 1538 N N . TYR A 1 188 ? 1.522 14.141 -1.232 1 98.25 188 TYR A N 1
ATOM 1539 C CA . TYR A 1 188 ? 0.417 15.094 -1.208 1 98.25 188 TYR A CA 1
ATOM 1540 C C . TYR A 1 188 ? -0.584 14.789 -2.316 1 98.25 188 TYR A C 1
ATOM 1542 O O . TYR A 1 188 ? -0.197 14.43 -3.432 1 98.25 188 TYR A O 1
ATOM 1550 N N . GLY A 1 189 ? -1.84 14.938 -1.984 1 98.31 189 GLY A N 1
ATOM 1551 C CA . GLY A 1 189 ? -2.873 14.742 -2.988 1 98.31 189 GLY A CA 1
ATOM 1552 C C . GLY A 1 189 ? -3.01 13.305 -3.439 1 98.31 189 GLY A C 1
ATOM 1553 O O . GLY A 1 189 ? -3.465 13.039 -4.555 1 98.31 189 GLY A O 1
ATOM 1554 N N . SER A 1 190 ? -2.531 12.383 -2.639 1 98.44 190 SER A N 1
ATOM 1555 C CA . SER A 1 190 ? -2.605 10.969 -3.006 1 98.44 190 SER A CA 1
ATOM 1556 C C . SER A 1 190 ? -3.879 10.328 -2.469 1 98.44 190 SER A C 1
ATOM 1558 O O . SER A 1 190 ? -4.496 10.844 -1.531 1 98.44 190 SER A O 1
ATOM 1560 N N . LEU A 1 191 ? -4.297 9.242 -3.133 1 98.75 191 LEU A N 1
ATOM 1561 C CA . LEU A 1 191 ? -5.469 8.453 -2.781 1 98.75 191 LEU A CA 1
ATOM 1562 C C . LEU A 1 191 ? -5.074 7.035 -2.395 1 98.75 191 LEU A C 1
ATOM 1564 O O . LEU A 1 191 ? -4.312 6.383 -3.113 1 98.75 191 LEU A O 1
ATOM 1568 N N . SER A 1 192 ? -5.438 6.57 -1.261 1 98.81 192 SER A N 1
ATOM 1569 C CA . SER A 1 192 ? -5.387 5.18 -0.829 1 98.81 192 SER A CA 1
ATOM 1570 C C . SER A 1 192 ? -6.777 4.66 -0.472 1 98.81 192 SER A C 1
ATOM 1572 O O . SER A 1 192 ? -7.695 5.445 -0.238 1 98.81 192 SER A O 1
ATOM 1574 N N . MET A 1 193 ? -6.922 3.301 -0.413 1 98.75 193 MET A N 1
ATOM 1575 C CA . MET A 1 193 ? -8.266 2.789 -0.182 1 98.75 193 MET A CA 1
ATOM 1576 C C . MET A 1 193 ? -8.234 1.541 0.693 1 98.75 193 MET A C 1
ATOM 1578 O O . MET A 1 193 ? -7.387 0.667 0.503 1 98.75 193 MET A O 1
ATOM 1582 N N . ILE A 1 194 ? -9.102 1.531 1.662 1 98.69 194 ILE A N 1
ATOM 1583 C CA . ILE A 1 194 ? -9.414 0.359 2.475 1 98.69 194 ILE A CA 1
ATOM 1584 C C . ILE A 1 194 ? -10.828 -0.122 2.174 1 98.69 194 ILE A C 1
ATOM 1586 O O . ILE A 1 194 ? -11.758 0.685 2.074 1 98.69 194 ILE A O 1
ATOM 1590 N N . ARG A 1 195 ? -11.023 -1.341 1.919 1 97.94 195 ARG A N 1
ATOM 1591 C CA . ARG A 1 195 ? -12.344 -1.948 1.79 1 97.94 195 ARG A CA 1
ATOM 1592 C C . ARG A 1 195 ? -12.68 -2.793 3.016 1 97.94 195 ARG A C 1
ATOM 1594 O O . ARG A 1 195 ? -11.859 -3.594 3.467 1 97.94 195 ARG A O 1
ATOM 1601 N N . VAL A 1 196 ? -13.812 -2.615 3.57 1 96.88 196 VAL A N 1
ATOM 1602 C CA . VAL A 1 196 ? -14.211 -3.346 4.77 1 96.88 196 VAL A CA 1
ATOM 1603 C C . VAL A 1 196 ? -15.375 -4.273 4.445 1 96.88 196 VAL A C 1
ATOM 1605 O O . VAL A 1 196 ? -16.406 -3.832 3.932 1 96.88 196 VAL A O 1
ATOM 1608 N N . ARG A 1 197 ? -15.188 -5.496 4.68 1 93.69 197 ARG A N 1
ATOM 1609 C CA . ARG A 1 197 ? -16.266 -6.473 4.648 1 93.69 197 ARG A CA 1
ATOM 1610 C C . ARG A 1 197 ? -16.797 -6.746 6.051 1 93.69 197 ARG A C 1
ATOM 1612 O O . ARG A 1 197 ? -16.031 -7.02 6.969 1 93.69 197 ARG A O 1
ATOM 1619 N N . PHE A 1 198 ? -18.078 -6.609 6.168 1 91.81 198 PHE A N 1
ATOM 1620 C CA . PHE A 1 198 ? -18.672 -6.812 7.48 1 91.81 198 PHE A CA 1
ATOM 1621 C C . PHE A 1 198 ? -19.25 -8.219 7.605 1 91.81 198 PHE A C 1
ATOM 1623 O O . PHE A 1 198 ? -20.031 -8.656 6.758 1 91.81 198 PHE A O 1
ATOM 1630 N N . GLY A 1 199 ? -18.688 -8.945 8.516 1 84.25 199 GLY A N 1
ATOM 1631 C CA . GLY A 1 199 ? -19.281 -10.227 8.867 1 84.25 199 GLY A CA 1
ATOM 1632 C C . GLY A 1 199 ? -20.281 -10.125 10.008 1 84.25 199 GLY A C 1
ATOM 1633 O O . GLY A 1 199 ? -20.688 -9.023 10.383 1 84.25 199 GLY A O 1
ATOM 1634 N N . GLU A 1 200 ? -20.75 -11.312 10.492 1 77.31 200 GLU A N 1
ATOM 1635 C CA . GLU A 1 200 ? -21.734 -11.336 11.57 1 77.31 200 GLU A CA 1
ATOM 1636 C C . GLU A 1 200 ? -21.156 -10.742 12.852 1 77.31 200 GLU A C 1
ATOM 1638 O O . GLU A 1 200 ? -21.812 -9.945 13.531 1 77.31 200 GLU A O 1
ATOM 1643 N N . SER A 1 201 ? -19.938 -11.031 13.117 1 72.75 201 SER A N 1
ATOM 1644 C CA . SER A 1 201 ? -19.406 -10.609 14.406 1 72.75 201 SER A CA 1
ATOM 1645 C C . SER A 1 201 ? -18.172 -9.727 14.227 1 72.75 201 SER A C 1
ATOM 1647 O O . SER A 1 201 ? -17.734 -9.078 15.18 1 72.75 201 SER A O 1
ATOM 1649 N N . ALA A 1 202 ? -17.688 -9.742 13.031 1 83.81 202 ALA A N 1
ATOM 1650 C CA . ALA A 1 202 ? -16.422 -9.016 12.891 1 83.81 202 ALA A CA 1
ATOM 1651 C C . ALA A 1 202 ? -16.312 -8.398 11.492 1 83.81 202 ALA A C 1
ATOM 1653 O O . ALA A 1 202 ? -16.953 -8.859 10.555 1 83.81 202 ALA A O 1
ATOM 1654 N N . SER A 1 203 ? -15.555 -7.23 11.508 1 92.19 203 SER A N 1
ATOM 1655 C CA . SER A 1 203 ? -15.227 -6.602 10.234 1 92.19 203 SER A CA 1
ATOM 1656 C C . SER A 1 203 ? -13.867 -7.062 9.719 1 92.19 203 SER A C 1
ATOM 1658 O O . SER A 1 203 ? -12.992 -7.43 10.508 1 92.19 203 SER A O 1
ATOM 1660 N N . TYR A 1 204 ? -13.766 -7.129 8.453 1 94.38 204 TYR A N 1
ATOM 1661 C CA . TYR A 1 204 ? -12.523 -7.531 7.797 1 94.38 204 TYR A CA 1
ATOM 1662 C C . TYR A 1 204 ? -12.039 -6.445 6.844 1 94.38 204 TYR A C 1
ATOM 1664 O O . TYR A 1 204 ? -12.469 -6.387 5.691 1 94.38 204 TYR A O 1
ATOM 1672 N N . PRO A 1 205 ? -11.156 -5.621 7.344 1 97.12 205 PRO A N 1
ATOM 1673 C CA . PRO A 1 205 ? -10.625 -4.586 6.453 1 97.12 205 PRO A CA 1
ATOM 1674 C C . PRO A 1 205 ? -9.555 -5.121 5.504 1 97.12 205 PRO A C 1
ATOM 1676 O O . PRO A 1 205 ? -8.734 -5.957 5.898 1 97.12 205 PRO A O 1
ATOM 1679 N N . GLN A 1 206 ? -9.586 -4.711 4.289 1 97.94 206 GLN A N 1
ATOM 1680 C CA . GLN A 1 206 ? -8.602 -5.059 3.273 1 97.94 206 GLN A CA 1
ATOM 1681 C C . GLN A 1 206 ? -7.906 -3.811 2.732 1 97.94 206 GLN A C 1
ATOM 1683 O O . GLN A 1 206 ? -8.555 -2.797 2.467 1 97.94 206 GLN A O 1
ATOM 1688 N N . PHE A 1 207 ? -6.684 -3.906 2.738 1 98.62 207 PHE A N 1
ATOM 1689 C CA . PHE A 1 207 ? -5.816 -2.883 2.168 1 98.62 207 PHE A CA 1
ATOM 1690 C C . PHE A 1 207 ? -5.754 -3.01 0.65 1 98.62 207 PHE A C 1
ATOM 1692 O O . PHE A 1 207 ? -5.121 -3.928 0.123 1 98.62 207 PHE A O 1
ATOM 1699 N N . VAL A 1 208 ? -6.363 -2.033 -0.168 1 98.62 208 VAL A N 1
ATOM 1700 C CA . VAL A 1 208 ? -6.648 -2.275 -1.578 1 98.62 208 VAL A CA 1
ATOM 1701 C C . VAL A 1 208 ? -5.559 -1.649 -2.443 1 98.62 208 VAL A C 1
ATOM 1703 O O . VAL A 1 208 ? -4.973 -2.32 -3.297 1 98.62 208 VAL A O 1
ATOM 1706 N N . PHE A 1 209 ? -5.32 -0.399 -2.305 1 98.62 209 PHE A N 1
ATOM 1707 C CA . PHE A 1 209 ? -4.195 0.247 -2.967 1 98.62 209 PHE A CA 1
ATOM 1708 C C . PHE A 1 209 ? -3.652 1.392 -2.121 1 98.62 209 PHE A C 1
ATOM 1710 O O . PHE A 1 209 ? -4.324 1.862 -1.2 1 98.62 209 PHE A O 1
ATOM 1717 N N . TRP A 1 210 ? -2.453 1.809 -2.348 1 98.75 210 TRP A N 1
ATOM 1718 C CA . TRP A 1 210 ? -1.738 2.779 -1.526 1 98.75 210 TRP A CA 1
ATOM 1719 C C . TRP A 1 210 ? -1.057 3.83 -2.396 1 98.75 210 TRP A C 1
ATOM 1721 O O . TRP A 1 210 ? -0.389 3.496 -3.377 1 98.75 210 TRP A O 1
ATOM 1731 N N . ASN A 1 211 ? -1.299 5.156 -2.076 1 98.69 211 ASN A N 1
ATOM 1732 C CA . ASN A 1 211 ? -0.51 6.273 -2.582 1 98.69 211 ASN A CA 1
ATOM 1733 C C . ASN A 1 211 ? -0.683 6.445 -4.09 1 98.69 211 ASN A C 1
ATOM 1735 O O . ASN A 1 211 ? 0.294 6.652 -4.812 1 98.69 211 ASN A O 1
ATOM 1739 N N . ARG A 1 212 ? -1.948 6.293 -4.578 1 97.69 212 ARG A N 1
ATOM 1740 C CA . ARG A 1 212 ? -2.246 6.527 -5.988 1 97.69 212 ARG A CA 1
ATOM 1741 C C . ARG A 1 212 ? -2.338 8.016 -6.285 1 97.69 212 ARG A C 1
ATOM 1743 O O . ARG A 1 212 ? -2.906 8.781 -5.504 1 97.69 212 ARG A O 1
ATOM 1750 N N . ARG A 1 213 ? -1.733 8.453 -7.312 1 95 213 ARG A N 1
ATOM 1751 C CA . ARG A 1 213 ? -1.842 9.828 -7.789 1 95 213 ARG A CA 1
ATOM 1752 C C . ARG A 1 213 ? -2.283 9.867 -9.242 1 95 213 ARG A C 1
ATOM 1754 O O . ARG A 1 213 ? -2.182 8.867 -9.961 1 95 213 ARG A O 1
ATOM 1761 N N . ALA A 1 214 ? -2.873 11.086 -9.586 1 84.81 214 ALA A N 1
ATOM 1762 C CA . ALA A 1 214 ? -3.277 11.25 -10.977 1 84.81 214 ALA A CA 1
ATOM 1763 C C . ALA A 1 214 ? -2.062 11.359 -11.891 1 84.81 214 ALA A C 1
ATOM 1765 O O . ALA A 1 214 ? -1.039 11.93 -11.508 1 84.81 214 ALA A O 1
ATOM 1766 N N . GLY A 1 215 ? -1.588 10.305 -12.961 1 65.44 215 GLY A N 1
ATOM 1767 C CA . GLY A 1 215 ? -0.521 10.32 -13.945 1 65.44 215 GLY A CA 1
ATOM 1768 C C . GLY A 1 215 ? 0.059 11.703 -14.18 1 65.44 215 GLY A C 1
ATOM 1769 O O . GLY A 1 215 ? -0.547 12.703 -13.797 1 65.44 215 GLY A O 1
ATOM 1770 N N . MET B 1 1 ? 17.781 2.531 -4.969 1 95.38 1 MET B N 1
ATOM 1771 C CA . MET B 1 1 ? 17.312 1.385 -5.738 1 95.38 1 MET B CA 1
ATOM 1772 C C . MET B 1 1 ? 15.789 1.283 -5.672 1 95.38 1 MET B C 1
ATOM 1774 O O . MET B 1 1 ? 15.188 1.543 -4.629 1 95.38 1 MET B O 1
ATOM 1778 N N . GLU B 1 2 ? 15.18 0.901 -6.828 1 97.5 2 GLU B N 1
ATOM 1779 C CA . GLU B 1 2 ? 13.742 0.641 -6.891 1 97.5 2 GLU B CA 1
ATOM 1780 C C . GLU B 1 2 ? 13.461 -0.811 -7.27 1 97.5 2 GLU B C 1
ATOM 1782 O O . GLU B 1 2 ? 14.102 -1.357 -8.172 1 97.5 2 GLU B O 1
ATOM 1787 N N . ILE B 1 3 ? 12.625 -1.359 -6.52 1 98.5 3 ILE B N 1
ATOM 1788 C CA . ILE B 1 3 ? 12.18 -2.721 -6.801 1 98.5 3 ILE B CA 1
ATOM 1789 C C . ILE B 1 3 ? 10.711 -2.707 -7.227 1 98.5 3 ILE B C 1
ATOM 1791 O O . ILE B 1 3 ? 9.828 -2.367 -6.43 1 98.5 3 ILE B O 1
ATOM 1795 N N . LEU B 1 4 ? 10.477 -3.023 -8.492 1 98.81 4 LEU B N 1
ATOM 1796 C CA . LEU B 1 4 ? 9.133 -3.148 -9.047 1 98.81 4 LEU B CA 1
ATOM 1797 C C . LEU B 1 4 ? 8.578 -4.547 -8.805 1 98.81 4 LEU B C 1
ATOM 1799 O O . LEU B 1 4 ? 9.172 -5.539 -9.234 1 98.81 4 LEU B O 1
ATOM 1803 N N . LEU B 1 5 ? 7.527 -4.637 -8.062 1 98.94 5 LEU B N 1
ATOM 1804 C CA . LEU B 1 5 ? 6.855 -5.902 -7.797 1 98.94 5 LEU B CA 1
ATOM 1805 C C . LEU B 1 5 ? 5.645 -6.074 -8.711 1 98.94 5 LEU B C 1
ATOM 1807 O O . LEU B 1 5 ? 4.652 -5.355 -8.578 1 98.94 5 LEU B O 1
ATOM 1811 N N . ILE B 1 6 ? 5.742 -7.008 -9.586 1 98.94 6 ILE B N 1
ATOM 1812 C CA . ILE B 1 6 ? 4.734 -7.211 -10.625 1 98.94 6 ILE B CA 1
ATOM 1813 C C . ILE B 1 6 ? 4.074 -8.578 -10.438 1 98.94 6 ILE B C 1
ATOM 1815 O O . ILE B 1 6 ? 4.734 -9.609 -10.523 1 98.94 6 ILE B O 1
ATOM 1819 N N . ARG B 1 7 ? 2.803 -8.555 -10.164 1 98.94 7 ARG B N 1
ATOM 1820 C CA . ARG B 1 7 ? 2.086 -9.828 -10.211 1 98.94 7 ARG B CA 1
ATOM 1821 C C . ARG B 1 7 ? 1.786 -10.234 -11.648 1 98.94 7 ARG B C 1
ATOM 1823 O O . ARG B 1 7 ? 1.422 -9.391 -12.477 1 98.94 7 ARG B O 1
ATOM 1830 N N . HIS B 1 8 ? 1.87 -11.469 -11.914 1 98.81 8 HIS B N 1
ATOM 1831 C CA . HIS B 1 8 ? 1.56 -11.953 -13.25 1 98.81 8 HIS B CA 1
ATOM 1832 C C . HIS B 1 8 ? 0.135 -11.586 -13.656 1 98.81 8 HIS B C 1
ATOM 1834 O O . HIS B 1 8 ? -0.697 -11.281 -12.797 1 98.81 8 HIS B O 1
ATOM 1840 N N . THR B 1 9 ? -0.117 -11.633 -14.992 1 98.5 9 THR B N 1
ATOM 1841 C CA . THR B 1 9 ? -1.45 -11.375 -15.523 1 98.5 9 THR B CA 1
ATOM 1842 C C . THR B 1 9 ? -2.361 -12.578 -15.312 1 98.5 9 THR B C 1
ATOM 1844 O O . THR B 1 9 ? -1.948 -13.578 -14.719 1 98.5 9 THR B O 1
ATOM 1847 N N . THR B 1 10 ? -3.629 -12.445 -15.789 1 98.06 10 THR B N 1
ATOM 1848 C CA . THR B 1 10 ? -4.621 -13.5 -15.609 1 98.06 10 THR B CA 1
ATOM 1849 C C . THR B 1 10 ? -4.117 -14.82 -16.188 1 98.06 10 THR B C 1
ATOM 1851 O O . THR B 1 10 ? -3.68 -14.875 -17.328 1 98.06 10 THR B O 1
ATOM 1854 N N . PRO B 1 11 ? -4.109 -15.828 -15.383 1 97.81 11 PRO B N 1
ATOM 1855 C CA . PRO B 1 11 ? -3.717 -17.141 -15.914 1 97.81 11 PRO B CA 1
ATOM 1856 C C . PRO B 1 11 ? -4.875 -17.875 -16.578 1 97.81 11 PRO B C 1
ATOM 1858 O O . PRO B 1 11 ? -6.035 -17.516 -16.375 1 97.81 11 PRO B O 1
ATOM 1861 N N . GLU B 1 12 ? -4.539 -18.875 -17.422 1 97.94 12 GLU B N 1
ATOM 1862 C CA . GLU B 1 12 ? -5.539 -19.719 -18.078 1 97.94 12 GLU B CA 1
ATOM 1863 C C . GLU B 1 12 ? -5.969 -20.859 -17.156 1 97.94 12 GLU B C 1
ATOM 1865 O O . GLU B 1 12 ? -5.398 -21.953 -17.203 1 97.94 12 GLU B O 1
ATOM 1870 N N . VAL B 1 13 ? -6.984 -20.625 -16.422 1 97.31 13 VAL B N 1
ATOM 1871 C CA . VAL B 1 13 ? -7.461 -21.625 -15.469 1 97.31 13 VAL B CA 1
ATOM 1872 C C . VAL B 1 13 ? -8.914 -21.344 -15.102 1 97.31 13 VAL B C 1
ATOM 1874 O O . VAL B 1 13 ? -9.359 -20.188 -15.156 1 97.31 13 VAL B O 1
ATOM 1877 N N . GLU B 1 14 ? -9.625 -22.312 -14.719 1 96.25 14 GLU B N 1
ATOM 1878 C CA . GLU B 1 14 ? -11 -22.141 -14.266 1 96.25 14 GLU B CA 1
ATOM 1879 C C . GLU B 1 14 ? -11.055 -21.328 -12.977 1 96.25 14 GLU B C 1
ATOM 1881 O O . GLU B 1 14 ? -10.289 -21.578 -12.047 1 96.25 14 GLU B O 1
ATOM 1886 N N . PRO B 1 15 ? -11.938 -20.344 -12.992 1 95.38 15 PRO B N 1
ATOM 1887 C CA . PRO B 1 15 ? -12.086 -19.594 -11.742 1 95.38 15 PRO B CA 1
ATOM 1888 C C . PRO B 1 15 ? -12.367 -20.484 -10.539 1 95.38 15 PRO B C 1
ATOM 1890 O O . PRO B 1 15 ? -13.141 -21.438 -10.648 1 95.38 15 PRO B O 1
ATOM 1893 N N . GLY B 1 16 ? -11.641 -20.172 -9.445 1 96.19 16 GLY B N 1
ATOM 1894 C CA . GLY B 1 16 ? -11.836 -20.938 -8.227 1 96.19 16 GLY B CA 1
ATOM 1895 C C . GLY B 1 16 ? -10.859 -22.094 -8.086 1 96.19 16 GLY B C 1
ATOM 1896 O O . GLY B 1 16 ? -10.906 -22.844 -7.109 1 96.19 16 GLY B O 1
ATOM 1897 N N . THR B 1 17 ? -10.008 -22.297 -9.031 1 98.19 17 THR B N 1
ATOM 1898 C CA . THR B 1 17 ? -9.016 -23.375 -8.977 1 98.19 17 THR B CA 1
ATOM 1899 C C . THR B 1 17 ? -7.875 -23 -8.031 1 98.19 17 THR B C 1
ATOM 1901 O O . THR B 1 17 ? -7.398 -21.875 -8.031 1 98.19 17 THR B O 1
ATOM 1904 N N . CYS B 1 18 ? -7.527 -23.984 -7.18 1 98.12 18 CYS B N 1
ATOM 1905 C CA . CYS B 1 18 ? -6.359 -23.828 -6.32 1 98.12 18 CYS B CA 1
ATOM 1906 C C . CYS B 1 18 ? -5.078 -24.156 -7.078 1 98.12 18 CYS B C 1
ATOM 1908 O O . CYS B 1 18 ? -4.949 -25.25 -7.645 1 98.12 18 CYS B O 1
ATOM 1910 N N . TYR B 1 19 ? -4.16 -23.219 -7.09 1 98.38 19 TYR B N 1
ATOM 1911 C CA . TYR B 1 19 ? -2.891 -23.469 -7.762 1 98.38 19 TYR B CA 1
ATOM 1912 C C . TYR B 1 19 ? -1.794 -22.562 -7.199 1 98.38 19 TYR B C 1
ATOM 1914 O O . TYR B 1 19 ? -2.068 -21.469 -6.719 1 98.38 19 TYR B O 1
ATOM 1922 N N . GLY B 1 20 ? -0.602 -23.031 -7.215 1 98.38 20 GLY B N 1
ATOM 1923 C CA . GLY B 1 20 ? 0.625 -22.328 -6.863 1 98.38 20 GLY B CA 1
ATOM 1924 C C . GLY B 1 20 ? 1.789 -22.672 -7.773 1 98.38 20 GLY B C 1
ATOM 1925 O O . GLY B 1 20 ? 2.094 -21.938 -8.711 1 98.38 20 GLY B O 1
ATOM 1926 N N . TRP B 1 21 ? 2.125 -23.906 -7.758 1 98.38 21 TRP B N 1
ATOM 1927 C CA . TRP B 1 21 ? 3.273 -24.391 -8.523 1 98.38 21 TRP B CA 1
ATOM 1928 C C . TRP B 1 21 ? 2.836 -24.938 -9.875 1 98.38 21 TRP B C 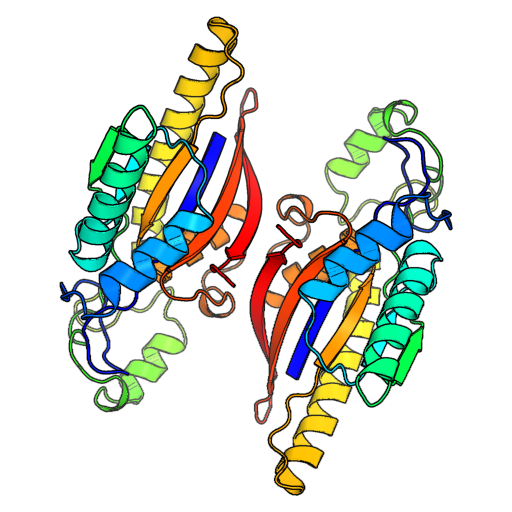1
ATOM 1930 O O . TRP B 1 21 ? 3.664 -25.156 -10.766 1 98.38 21 TRP B O 1
ATOM 1940 N N . THR B 1 22 ? 1.521 -25.234 -10.031 1 97.94 22 THR B N 1
ATOM 1941 C CA . THR B 1 22 ? 1.025 -25.719 -11.32 1 97.94 22 THR B CA 1
ATOM 1942 C C . THR B 1 22 ? 1.364 -24.734 -12.43 1 97.94 22 THR B C 1
ATOM 1944 O O . THR B 1 22 ? 1.119 -23.531 -12.297 1 97.94 22 THR B O 1
ATOM 1947 N N . ASP B 1 23 ? 1.917 -25.266 -13.453 1 98 23 ASP B N 1
ATOM 1948 C CA . ASP B 1 23 ? 2.301 -24.406 -14.562 1 98 23 ASP B CA 1
ATOM 1949 C C . ASP B 1 23 ? 1.124 -24.172 -15.508 1 98 23 ASP B C 1
ATOM 1951 O O . ASP B 1 23 ? 0.808 -25.016 -16.344 1 98 23 ASP B O 1
ATOM 1955 N N . LEU B 1 24 ? 0.547 -23.078 -15.461 1 97.81 24 LEU B N 1
ATOM 1956 C CA . LEU B 1 24 ? -0.666 -22.734 -16.188 1 97.81 24 LEU B CA 1
ATOM 1957 C C . LEU B 1 24 ? -0.331 -21.984 -17.484 1 97.81 24 LEU B C 1
ATOM 1959 O O . LEU B 1 24 ? 0.675 -21.266 -17.547 1 97.81 24 LEU B O 1
ATOM 1963 N N . GLY B 1 25 ? -1.191 -22.078 -18.406 1 96.62 25 GLY B N 1
ATOM 1964 C CA . GLY B 1 25 ? -1.019 -21.375 -19.656 1 96.62 25 GLY B CA 1
ATOM 1965 C C . GLY B 1 25 ? -1.472 -19.922 -19.594 1 96.62 25 GLY B C 1
ATOM 1966 O O . GLY B 1 25 ? -1.735 -19.406 -18.5 1 96.62 25 GLY B O 1
ATOM 1967 N N . LEU B 1 26 ? -1.429 -19.266 -20.719 1 97.94 26 LEU B N 1
ATOM 1968 C CA . LEU B 1 26 ? -1.858 -17.891 -20.875 1 97.94 26 LEU B CA 1
ATOM 1969 C C . LEU B 1 26 ? -3.162 -17.797 -21.656 1 97.94 26 LEU B C 1
ATOM 1971 O O . LEU B 1 26 ? -3.297 -18.422 -22.719 1 97.94 26 LEU B O 1
ATOM 1975 N N . PRO B 1 27 ? -4.105 -17.078 -21.172 1 97.88 27 PRO B N 1
ATOM 1976 C CA . PRO B 1 27 ? -5.332 -16.875 -21.953 1 97.88 27 PRO B CA 1
ATOM 1977 C C . PRO B 1 27 ? -5.141 -15.891 -23.094 1 97.88 27 PRO B C 1
ATOM 1979 O O . PRO B 1 27 ? -4.07 -15.281 -23.234 1 97.88 27 PRO B O 1
ATOM 1982 N N . SER B 1 28 ? -6.18 -15.742 -23.891 1 97.81 28 SER B N 1
ATOM 1983 C CA . SER B 1 28 ? -6.133 -14.875 -25.062 1 97.81 28 SER B CA 1
ATOM 1984 C C . SER B 1 28 ? -5.988 -13.406 -24.656 1 97.81 28 SER B C 1
ATOM 1986 O O . SER B 1 28 ? -5.605 -12.57 -25.469 1 97.81 28 SER B O 1
ATOM 1988 N N . THR B 1 29 ? -6.238 -13.094 -23.406 1 97.44 29 THR B N 1
ATOM 1989 C CA . THR B 1 29 ? -6.188 -11.711 -22.938 1 97.44 29 THR B CA 1
ATOM 1990 C C . THR B 1 29 ? -4.766 -11.32 -22.562 1 97.44 29 THR B C 1
ATOM 1992 O O . THR B 1 29 ? -4.496 -10.156 -22.25 1 97.44 29 THR B O 1
ATOM 1995 N N . PHE B 1 30 ? -3.842 -12.25 -22.656 1 98.31 30 PHE B N 1
ATOM 1996 C CA . PHE B 1 30 ? -2.49 -12.055 -22.156 1 98.31 30 PHE B CA 1
ATOM 1997 C C . PHE B 1 30 ? -1.841 -10.828 -22.781 1 98.31 30 PHE B C 1
ATOM 1999 O O . PHE B 1 30 ? -1.378 -9.938 -22.062 1 98.31 30 PHE B O 1
ATOM 2006 N N . GLU B 1 31 ? -1.838 -10.758 -24.062 1 97.88 31 GLU B N 1
ATOM 2007 C CA . GLU B 1 31 ? -1.142 -9.672 -24.75 1 97.88 31 GLU B CA 1
ATOM 2008 C C . GLU B 1 31 ? -1.744 -8.32 -24.391 1 97.88 31 GLU B C 1
ATOM 2010 O O . GLU B 1 31 ? -1.017 -7.348 -24.172 1 97.88 31 GLU B O 1
ATOM 2015 N N . LYS B 1 32 ? -3.008 -8.32 -24.328 1 97.94 32 LYS B N 1
ATOM 2016 C CA . LYS B 1 32 ? -3.693 -7.078 -23.969 1 97.94 32 LYS B CA 1
ATOM 2017 C C . LYS B 1 32 ? -3.352 -6.652 -22.547 1 97.94 32 LYS B C 1
ATOM 2019 O O . LYS B 1 32 ? -3.01 -5.492 -22.312 1 97.94 32 LYS B O 1
ATOM 2024 N N . GLU B 1 33 ? -3.443 -7.547 -21.578 1 98.25 33 GLU B N 1
ATOM 2025 C CA . GLU B 1 33 ? -3.152 -7.258 -20.188 1 98.25 33 GLU B CA 1
ATOM 2026 C C . GLU B 1 33 ? -1.696 -6.844 -20 1 98.25 33 GLU B C 1
ATOM 2028 O O . GLU B 1 33 ? -1.405 -5.891 -19.266 1 98.25 33 GLU B O 1
ATOM 2033 N N . ALA B 1 34 ? -0.812 -7.555 -20.656 1 98.38 34 ALA B N 1
ATOM 2034 C CA . ALA B 1 34 ? 0.611 -7.234 -20.578 1 98.38 34 ALA B CA 1
ATOM 2035 C C . ALA B 1 34 ? 0.891 -5.848 -21.156 1 98.38 34 ALA B C 1
ATOM 2037 O O . ALA B 1 34 ? 1.703 -5.098 -20.609 1 98.38 34 ALA B O 1
ATOM 2038 N N . GLY B 1 35 ? 0.231 -5.551 -22.266 1 97.75 35 GLY B N 1
ATOM 2039 C CA . GLY B 1 35 ? 0.37 -4.234 -22.859 1 97.75 35 GLY B CA 1
ATOM 2040 C C . GLY B 1 35 ? -0.094 -3.109 -21.953 1 97.75 35 GLY B C 1
ATOM 2041 O O . GLY B 1 35 ? 0.563 -2.07 -21.859 1 97.75 35 GLY B O 1
ATOM 2042 N N . GLU B 1 36 ? -1.236 -3.303 -21.328 1 97.62 36 GLU B N 1
ATOM 2043 C CA . GLU B 1 36 ? -1.751 -2.314 -20.375 1 97.62 36 GLU B CA 1
ATOM 2044 C C . GLU B 1 36 ? -0.784 -2.10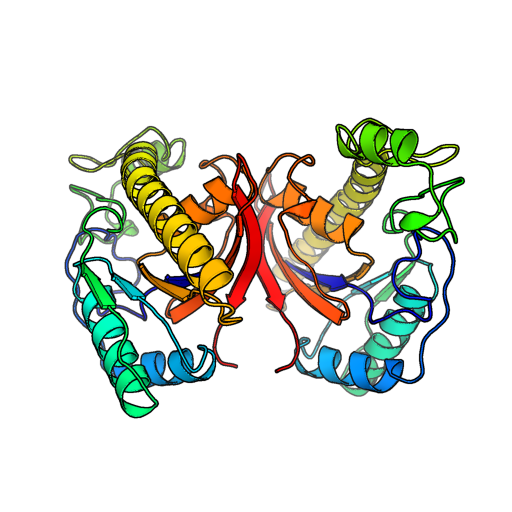5 -19.219 1 97.62 36 GLU B C 1
ATOM 2046 O O . GLU B 1 36 ? -0.531 -0.971 -18.812 1 97.62 36 GLU B O 1
ATOM 2051 N N . LEU B 1 37 ? -0.268 -3.18 -18.688 1 98 37 LEU B N 1
ATOM 2052 C CA . LEU B 1 37 ? 0.711 -3.105 -17.609 1 98 37 LEU B CA 1
ATOM 2053 C C . LEU B 1 37 ? 1.946 -2.328 -18.047 1 98 37 LEU B C 1
ATOM 2055 O O . LEU B 1 37 ? 2.459 -1.493 -17.297 1 98 37 LEU B O 1
ATOM 2059 N N . ALA B 1 38 ? 2.416 -2.584 -19.234 1 97.12 38 ALA B N 1
ATOM 2060 C CA . ALA B 1 38 ? 3.625 -1.961 -19.766 1 97.12 38 ALA B CA 1
ATOM 2061 C C . ALA B 1 38 ? 3.5 -0.44 -19.781 1 97.12 38 ALA B C 1
ATOM 2063 O O . ALA B 1 38 ? 4.496 0.272 -19.625 1 97.12 38 ALA B O 1
ATOM 2064 N N . LYS B 1 39 ? 2.301 0.066 -19.891 1 95.25 39 LYS B N 1
ATOM 2065 C CA . LYS B 1 39 ? 2.057 1.502 -20 1 95.25 39 LYS B CA 1
ATOM 2066 C C . LYS B 1 39 ? 2.412 2.215 -18.703 1 95.25 39 LYS B C 1
ATOM 2068 O O . LYS B 1 39 ? 2.666 3.422 -18.688 1 95.25 39 LYS B O 1
ATOM 2073 N N . ILE B 1 40 ? 2.359 1.532 -17.609 1 96.25 40 ILE B N 1
ATOM 2074 C CA . ILE B 1 40 ? 2.58 2.207 -16.344 1 96.25 40 ILE B CA 1
ATOM 2075 C C . ILE B 1 40 ? 3.957 1.84 -15.789 1 96.25 40 ILE B C 1
ATOM 2077 O O . ILE B 1 40 ? 4.305 2.213 -14.672 1 96.25 40 ILE B O 1
ATOM 2081 N N . LEU B 1 41 ? 4.754 1.095 -16.484 1 96.88 41 LEU B N 1
ATOM 2082 C CA . LEU B 1 41 ? 6.109 0.729 -16.078 1 96.88 41 LEU B CA 1
ATOM 2083 C C . LEU B 1 41 ? 7.113 1.78 -16.531 1 96.88 41 LEU B C 1
ATOM 2085 O O . LEU B 1 41 ? 6.887 2.477 -17.531 1 96.88 41 LEU B O 1
ATOM 2089 N N . PRO B 1 42 ? 8.203 1.925 -15.781 1 95.25 42 PRO B N 1
ATOM 2090 C CA . PRO B 1 42 ? 9.234 2.859 -16.219 1 95.25 42 PRO B CA 1
ATOM 2091 C C . PRO B 1 42 ? 9.883 2.447 -17.547 1 95.25 42 PRO B C 1
ATOM 2093 O O . PRO B 1 42 ? 9.844 1.271 -17.922 1 95.25 42 PRO B O 1
ATOM 2096 N N . GLY B 1 43 ? 10.492 3.428 -18.156 1 93.56 43 GLY B N 1
ATOM 2097 C CA . GLY B 1 43 ? 11.094 3.211 -19.453 1 93.56 43 GLY B CA 1
ATOM 2098 C C . GLY B 1 43 ? 12.359 2.375 -19.406 1 93.56 43 GLY B C 1
ATOM 2099 O O . GLY B 1 43 ? 12.812 1.857 -20.422 1 93.56 43 GLY B O 1
ATOM 2100 N N . ARG B 1 44 ? 12.977 2.285 -18.25 1 93.62 44 ARG B N 1
ATOM 2101 C CA . ARG B 1 44 ? 14.211 1.518 -18.125 1 93.62 44 ARG B CA 1
ATOM 2102 C C . ARG B 1 44 ? 14.203 0.667 -16.859 1 93.62 44 ARG B C 1
ATOM 2104 O O . ARG B 1 44 ? 13.758 1.121 -15.805 1 93.62 44 ARG B O 1
ATOM 2111 N N . VAL B 1 45 ? 14.602 -0.568 -16.984 1 96 45 VAL B N 1
ATOM 2112 C CA . VAL B 1 45 ? 14.812 -1.513 -15.891 1 96 45 VAL B CA 1
ATOM 2113 C C . VAL B 1 45 ? 16.172 -2.205 -16.062 1 96 45 VAL B C 1
ATOM 2115 O O . VAL B 1 45 ? 16.531 -2.605 -17.172 1 96 45 VAL B O 1
ATOM 2118 N N . ASN B 1 46 ? 16.922 -2.217 -14.961 1 94 46 ASN B N 1
ATOM 2119 C CA . ASN B 1 46 ? 18.266 -2.762 -15.039 1 94 46 ASN B CA 1
ATOM 2120 C C . ASN B 1 46 ? 18.25 -4.289 -15.016 1 94 46 ASN B C 1
ATOM 2122 O O . ASN B 1 46 ? 19.078 -4.93 -15.68 1 94 46 ASN B O 1
ATOM 2126 N N . SER B 1 47 ? 17.391 -4.918 -14.297 1 96.56 47 SER B N 1
ATOM 2127 C CA . SER B 1 47 ? 17.328 -6.371 -14.18 1 96.56 47 SER B CA 1
ATOM 2128 C C . SER B 1 47 ? 15.891 -6.844 -13.938 1 96.56 47 SER B C 1
ATOM 2130 O O . SER B 1 47 ? 15.07 -6.094 -13.414 1 96.56 47 SER B O 1
ATOM 2132 N N . ILE B 1 48 ? 15.641 -8.055 -14.367 1 98.31 48 ILE B N 1
ATOM 2133 C CA . ILE B 1 48 ? 14.359 -8.719 -14.156 1 98.31 48 ILE B CA 1
ATOM 2134 C C . ILE B 1 48 ? 14.578 -10.055 -13.453 1 98.31 48 ILE B C 1
ATOM 2136 O O . ILE B 1 48 ? 15.43 -10.852 -13.859 1 98.31 48 ILE B O 1
ATOM 2140 N N . ARG B 1 49 ? 13.977 -10.219 -12.336 1 98.81 49 ARG B N 1
ATOM 2141 C CA . ARG B 1 49 ? 13.875 -11.492 -11.625 1 98.81 49 ARG B CA 1
ATOM 2142 C C . ARG B 1 49 ? 12.484 -12.102 -11.797 1 98.81 49 ARG B C 1
ATOM 2144 O O . ARG B 1 49 ? 11.477 -11.469 -11.461 1 98.81 49 ARG B O 1
ATOM 2151 N N . THR B 1 50 ? 12.445 -13.297 -12.344 1 98.88 50 THR B N 1
ATOM 2152 C CA . THR B 1 50 ? 11.133 -13.859 -12.625 1 98.88 50 THR B CA 1
ATOM 2153 C C . THR B 1 50 ? 11 -15.25 -12.008 1 98.88 50 THR B C 1
ATOM 2155 O O . THR B 1 50 ? 11.969 -16 -11.945 1 98.88 50 THR B O 1
ATOM 2158 N N . SER B 1 51 ? 9.766 -15.5 -11.492 1 98.88 51 SER B N 1
ATOM 2159 C CA . SER B 1 51 ? 9.391 -16.891 -11.234 1 98.88 51 SER B CA 1
ATOM 2160 C C . SER B 1 51 ? 9.539 -17.75 -12.484 1 98.88 51 SER B C 1
ATOM 2162 O O . SER B 1 51 ? 9.25 -17.281 -13.594 1 98.88 51 SER B O 1
ATOM 2164 N N . PRO B 1 52 ? 9.961 -19.016 -12.344 1 98.75 52 PRO B N 1
ATOM 2165 C CA . PRO B 1 52 ? 10.125 -19.875 -13.516 1 98.75 52 PRO B CA 1
ATOM 2166 C C . PRO B 1 52 ? 8.789 -20.312 -14.125 1 98.75 52 PRO B C 1
ATOM 2168 O O . PRO B 1 52 ? 8.75 -20.844 -15.234 1 98.75 52 PRO B O 1
ATOM 2171 N N . LEU B 1 53 ? 7.703 -20.188 -13.391 1 98.75 53 LEU B N 1
ATOM 2172 C CA . LEU B 1 53 ? 6.414 -20.641 -13.906 1 98.75 53 LEU B CA 1
ATOM 2173 C C . LEU B 1 53 ? 6.016 -19.859 -15.148 1 98.75 53 LEU B C 1
ATOM 2175 O O . LEU B 1 53 ? 6.238 -18.656 -15.219 1 98.75 53 LEU B O 1
ATOM 2179 N N . PHE B 1 54 ? 5.352 -20.422 -16.047 1 98.69 54 PHE B N 1
ATOM 2180 C CA . PHE B 1 54 ? 5.113 -19.938 -17.391 1 98.69 54 PHE B CA 1
ATOM 2181 C C . PHE B 1 54 ? 4.371 -18.609 -17.359 1 98.69 54 PHE B C 1
ATOM 2183 O O . PHE B 1 54 ? 4.688 -17.688 -18.125 1 98.69 54 PHE B O 1
ATOM 2190 N N . ARG B 1 55 ? 3.426 -18.438 -16.5 1 98.5 55 ARG B N 1
ATOM 2191 C CA . ARG B 1 55 ? 2.619 -17.219 -16.422 1 98.5 55 ARG B CA 1
ATOM 2192 C C . ARG B 1 55 ? 3.475 -16.016 -16.031 1 98.5 55 ARG B C 1
ATOM 2194 O O . ARG B 1 55 ? 3.193 -14.891 -16.438 1 98.5 55 ARG B O 1
ATOM 2201 N N . CYS B 1 56 ? 4.496 -16.234 -15.258 1 98.81 56 CYS B N 1
ATOM 2202 C CA . CYS B 1 56 ? 5.426 -15.172 -14.898 1 98.81 56 CYS B CA 1
ATOM 2203 C C . CYS B 1 56 ? 6.516 -15.016 -15.953 1 98.81 56 CYS B C 1
ATOM 2205 O O . CYS B 1 56 ? 6.816 -13.898 -16.375 1 98.81 56 CYS B O 1
ATOM 2207 N N . TYR B 1 57 ? 7.066 -16.141 -16.344 1 98.69 57 TYR B N 1
ATOM 2208 C CA . TYR B 1 57 ? 8.164 -16.141 -17.312 1 98.69 57 TYR B CA 1
ATOM 2209 C C . TYR B 1 57 ? 7.75 -15.469 -18.609 1 98.69 57 TYR B C 1
ATOM 2211 O O . TYR B 1 57 ? 8.484 -14.648 -19.156 1 98.69 57 TYR B O 1
ATOM 2219 N N . SER B 1 58 ? 6.598 -15.773 -19.109 1 98.75 58 SER B N 1
ATOM 2220 C CA . SER B 1 58 ? 6.094 -15.203 -20.359 1 98.75 58 SER B CA 1
ATOM 2221 C C . SER B 1 58 ? 5.895 -13.695 -20.25 1 98.75 58 SER B C 1
ATOM 2223 O O . SER B 1 58 ? 6.199 -12.953 -21.172 1 98.75 58 SER B O 1
ATOM 2225 N N . LEU B 1 59 ? 5.336 -13.328 -19.094 1 98.81 59 LEU B N 1
ATOM 2226 C CA . LEU B 1 59 ? 5.176 -11.898 -18.875 1 98.81 59 LEU B CA 1
ATOM 2227 C C . LEU B 1 59 ? 6.531 -11.195 -18.828 1 98.81 59 LEU B C 1
ATOM 2229 O O . LEU B 1 59 ? 6.703 -10.133 -19.438 1 98.81 59 LEU B O 1
ATOM 2233 N N . ALA B 1 60 ? 7.473 -11.773 -18.141 1 98.75 60 ALA B N 1
ATOM 2234 C CA . ALA B 1 60 ? 8.82 -11.219 -18.078 1 98.75 60 ALA B CA 1
ATOM 2235 C C . ALA B 1 60 ? 9.422 -11.078 -19.469 1 98.75 60 ALA B C 1
ATOM 2237 O O . ALA B 1 60 ? 10.062 -10.07 -19.781 1 98.75 60 ALA B O 1
ATOM 2238 N N . GLU B 1 61 ? 9.25 -12.102 -20.25 1 98.5 61 GLU B N 1
ATOM 2239 C CA . GLU B 1 61 ? 9.75 -12.07 -21.625 1 98.5 61 GLU B CA 1
ATOM 2240 C C . GLU B 1 61 ? 9.117 -10.922 -22.406 1 98.5 61 GLU B C 1
ATOM 2242 O O . GLU B 1 61 ? 9.82 -10.18 -23.094 1 98.5 61 GLU B O 1
ATOM 2247 N N . PHE B 1 62 ? 7.824 -10.82 -22.359 1 98.38 62 PHE B N 1
ATOM 2248 C CA . PHE B 1 62 ? 7.094 -9.758 -23.031 1 98.38 62 PHE B CA 1
ATOM 2249 C C . PHE B 1 62 ? 7.637 -8.391 -22.625 1 98.38 62 PHE B C 1
ATOM 2251 O O . PHE B 1 62 ? 7.938 -7.559 -23.484 1 9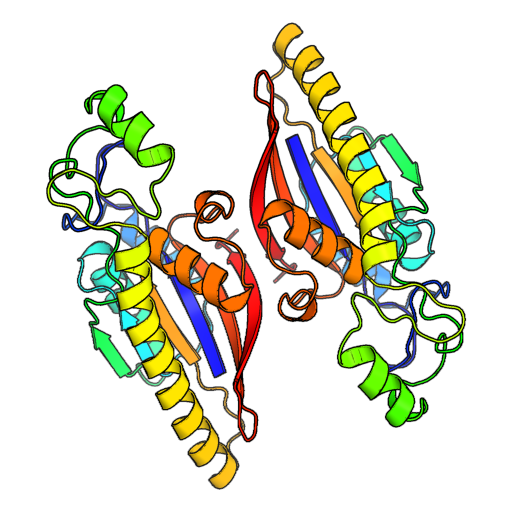8.38 62 PHE B O 1
ATOM 2258 N N . LEU B 1 63 ? 7.781 -8.141 -21.344 1 98.06 63 LEU B N 1
ATOM 2259 C CA . LEU B 1 63 ? 8.227 -6.852 -20.812 1 98.06 63 LEU B CA 1
ATOM 2260 C C . LEU B 1 63 ? 9.672 -6.578 -21.203 1 98.06 63 LEU B C 1
ATOM 2262 O O . LEU B 1 63 ? 10.031 -5.438 -21.5 1 98.06 63 LEU B O 1
ATOM 2266 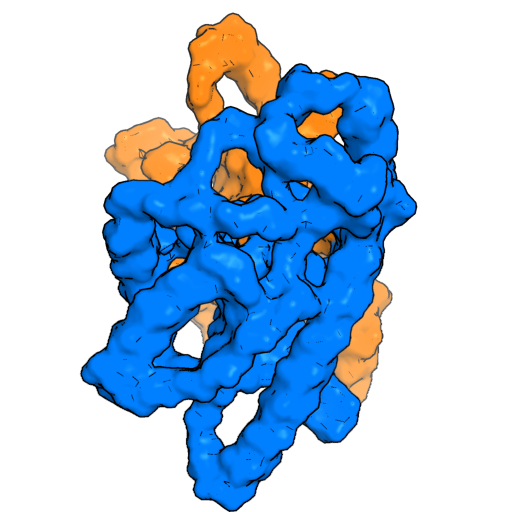N N . SER B 1 64 ? 10.477 -7.652 -21.109 1 97.69 64 SER B N 1
ATOM 2267 C CA . SER B 1 64 ? 11.875 -7.516 -21.484 1 97.69 64 SER B CA 1
ATOM 2268 C C . SER B 1 64 ? 12.016 -7.043 -22.922 1 97.69 64 SER B C 1
ATOM 2270 O O . SER B 1 64 ? 12.836 -6.18 -23.234 1 97.69 64 SER B O 1
ATOM 2272 N N . LYS B 1 65 ? 11.266 -7.617 -23.812 1 96.75 65 LYS B N 1
ATOM 2273 C CA . LYS B 1 65 ? 11.289 -7.223 -25.219 1 96.75 65 LYS B CA 1
ATOM 2274 C C . LYS B 1 65 ? 10.891 -5.758 -25.391 1 96.75 65 LYS B C 1
ATOM 2276 O O . LYS B 1 65 ? 11.461 -5.051 -26.219 1 96.75 65 LYS B O 1
ATOM 2281 N N . ARG B 1 66 ? 9.961 -5.371 -24.656 1 95.38 66 ARG B N 1
ATOM 2282 C CA . ARG B 1 66 ? 9.531 -3.979 -24.703 1 95.38 66 ARG B CA 1
ATOM 2283 C C . ARG B 1 66 ? 10.648 -3.041 -24.25 1 95.38 66 ARG B C 1
ATOM 2285 O O . ARG B 1 66 ? 10.867 -1.996 -24.859 1 95.38 66 ARG B O 1
ATOM 2292 N N . TRP B 1 67 ? 11.312 -3.365 -23.141 1 95.94 67 TRP B N 1
ATOM 2293 C CA . TRP B 1 67 ? 12.414 -2.541 -22.641 1 95.94 67 TRP B CA 1
ATOM 2294 C C . TRP B 1 67 ? 13.57 -2.521 -23.641 1 95.94 67 TRP B C 1
ATOM 2296 O O . TRP B 1 67 ? 14.227 -1.492 -23.812 1 95.94 67 TRP B O 1
ATOM 2306 N N . GLU B 1 68 ? 13.789 -3.646 -24.266 1 94.94 68 GLU B N 1
ATOM 2307 C CA . GLU B 1 68 ? 14.828 -3.74 -25.281 1 94.94 68 GLU B CA 1
ATOM 2308 C C . GLU B 1 68 ? 14.547 -2.787 -26.438 1 94.94 68 GLU B C 1
ATOM 2310 O O . GLU B 1 68 ? 15.469 -2.158 -26.969 1 94.94 68 GLU B O 1
ATOM 2315 N N . ALA B 1 69 ? 13.367 -2.695 -26.828 1 94.25 69 ALA B N 1
ATOM 2316 C CA . ALA B 1 69 ? 12.977 -1.837 -27.938 1 94.25 69 ALA B CA 1
ATOM 2317 C C . ALA B 1 69 ? 13.227 -0.367 -27.609 1 94.25 69 ALA B C 1
ATOM 2319 O O . ALA B 1 69 ? 13.43 0.448 -28.516 1 94.25 69 ALA B O 1
ATOM 2320 N N . ILE B 1 70 ? 13.141 -0.046 -26.391 1 90.81 70 ILE B N 1
ATOM 2321 C CA . ILE B 1 70 ? 13.281 1.343 -25.969 1 90.81 70 ILE B CA 1
ATOM 2322 C C . ILE B 1 70 ? 14.75 1.647 -25.688 1 90.81 70 ILE B C 1
ATOM 2324 O O . ILE B 1 70 ? 15.203 2.777 -25.875 1 90.81 70 ILE B O 1
ATOM 2328 N N . GLY B 1 71 ? 15.383 0.688 -25.172 1 90.38 71 GLY B N 1
ATOM 2329 C CA . GLY B 1 71 ? 16.781 0.897 -24.797 1 90.38 71 GLY B CA 1
ATOM 2330 C C . GLY B 1 71 ? 17.531 -0.397 -24.578 1 90.38 71 GLY B C 1
ATOM 2331 O O . GLY B 1 71 ? 17.453 -1.316 -25.391 1 90.38 71 GLY B O 1
ATOM 2332 N N . LYS B 1 72 ? 18.297 -0.405 -23.469 1 88.62 72 LYS B N 1
ATOM 2333 C CA . LYS B 1 72 ? 19.094 -1.578 -23.125 1 88.62 72 LYS B CA 1
ATOM 2334 C C . LYS B 1 72 ? 18.234 -2.637 -22.438 1 88.62 72 LYS B C 1
ATOM 2336 O O . LYS B 1 72 ? 17.484 -2.326 -21.5 1 88.62 72 LYS B O 1
ATOM 2341 N N . PRO B 1 73 ? 18.266 -3.822 -22.891 1 91.69 73 PRO B N 1
ATOM 2342 C CA . PRO B 1 73 ? 17.5 -4.879 -22.219 1 91.69 73 PRO B CA 1
ATOM 2343 C C . PRO B 1 73 ? 17.984 -5.141 -20.797 1 91.69 73 PRO B C 1
ATOM 2345 O O . PRO B 1 73 ? 19.188 -5.051 -20.516 1 91.69 73 PRO B O 1
ATOM 2348 N N . PRO B 1 74 ? 17.062 -5.48 -19.938 1 96.44 74 PRO B N 1
ATOM 2349 C CA . PRO B 1 74 ? 17.469 -5.809 -18.578 1 96.44 74 PRO B CA 1
ATOM 2350 C C . PRO B 1 74 ? 18.172 -7.152 -18.469 1 96.44 74 PRO B C 1
ATOM 2352 O O . PRO B 1 74 ? 17.969 -8.031 -19.312 1 96.44 74 PRO B O 1
ATOM 2355 N N . ALA B 1 75 ? 19.078 -7.266 -17.469 1 96.06 75 ALA B N 1
ATOM 2356 C CA . ALA B 1 75 ? 19.625 -8.578 -17.125 1 96.06 75 ALA B CA 1
ATOM 2357 C C . ALA B 1 75 ? 18.531 -9.492 -16.562 1 96.06 75 ALA B C 1
ATOM 2359 O O . ALA B 1 75 ? 17.672 -9.047 -15.805 1 96.06 75 ALA B O 1
ATOM 2360 N N . TRP B 1 76 ? 18.625 -10.789 -16.891 1 97.12 76 TRP B N 1
ATOM 2361 C CA . TRP B 1 76 ? 17.578 -11.734 -16.516 1 97.12 76 TRP B CA 1
ATOM 2362 C C . TRP B 1 76 ? 18.062 -12.68 -15.43 1 97.12 76 TRP B C 1
ATOM 2364 O O . TRP B 1 76 ? 19.203 -13.141 -15.469 1 97.12 76 TRP B O 1
ATOM 2374 N N . LYS B 1 77 ? 17.188 -12.945 -14.516 1 97.94 77 LYS B N 1
ATOM 2375 C CA . LYS B 1 77 ? 17.375 -14.008 -13.539 1 97.94 77 LYS B CA 1
ATOM 2376 C C . LYS B 1 77 ? 16.094 -14.789 -13.305 1 97.94 77 LYS B C 1
ATOM 2378 O O . LYS B 1 77 ? 15.102 -14.234 -12.836 1 97.94 77 LYS B O 1
ATOM 2383 N N . VAL B 1 78 ? 16.109 -16.078 -13.711 1 98.75 78 VAL B N 1
ATOM 2384 C CA . VAL B 1 78 ? 15.016 -16.969 -13.344 1 98.75 78 VAL B CA 1
ATOM 2385 C C . VAL B 1 78 ? 15.258 -17.547 -11.953 1 98.75 78 VAL B C 1
ATOM 2387 O O . VAL B 1 78 ? 16.266 -18.219 -11.719 1 98.75 78 VAL B O 1
ATOM 2390 N N . ASP B 1 79 ? 14.367 -17.328 -11.008 1 98.88 79 ASP B N 1
ATOM 2391 C CA . ASP B 1 79 ? 14.641 -17.609 -9.602 1 98.88 79 ASP B CA 1
ATOM 2392 C C . ASP B 1 79 ? 13.531 -18.469 -8.992 1 98.88 79 ASP B C 1
ATOM 2394 O O . ASP B 1 79 ? 12.453 -17.953 -8.672 1 98.88 79 ASP B O 1
ATOM 2398 N N . PRO B 1 80 ? 13.75 -19.719 -8.758 1 98.75 80 PRO B N 1
ATOM 2399 C CA . PRO B 1 80 ? 12.719 -20.594 -8.195 1 98.75 80 PRO B CA 1
ATOM 2400 C C . PRO B 1 80 ? 12.281 -20.172 -6.797 1 98.75 80 PRO B C 1
ATOM 2402 O O . PRO B 1 80 ? 11.234 -20.609 -6.312 1 98.75 80 PRO B O 1
ATOM 2405 N N . ARG B 1 81 ? 13.016 -19.344 -6.156 1 98.88 81 ARG B N 1
ATOM 2406 C CA . ARG B 1 81 ? 12.695 -18.906 -4.801 1 98.88 81 ARG B CA 1
ATOM 2407 C C . ARG B 1 81 ? 11.484 -17.984 -4.793 1 98.88 81 ARG B C 1
ATOM 2409 O O . ARG B 1 81 ? 10.875 -17.75 -3.746 1 98.88 81 ARG B O 1
ATOM 2416 N N . ILE B 1 82 ? 11.062 -17.438 -5.957 1 98.94 82 ILE B N 1
ATOM 2417 C CA . ILE B 1 82 ? 9.945 -16.5 -5.977 1 98.94 82 ILE B CA 1
ATOM 2418 C C . ILE B 1 82 ? 8.758 -17.141 -6.691 1 98.94 82 ILE B C 1
ATOM 2420 O O . ILE B 1 82 ? 7.91 -16.438 -7.246 1 98.94 82 ILE B O 1
ATOM 2424 N N . ARG B 1 83 ? 8.695 -18.484 -6.672 1 98.75 83 ARG B N 1
ATOM 2425 C CA . ARG B 1 83 ? 7.488 -19.219 -7.047 1 98.75 83 ARG B CA 1
ATOM 2426 C C . ARG B 1 83 ? 6.367 -18.969 -6.043 1 98.75 83 ARG B C 1
ATOM 2428 O O . ARG B 1 83 ? 6.621 -18.625 -4.887 1 98.75 83 ARG B O 1
ATOM 2435 N N . GLU B 1 84 ? 5.188 -19.188 -6.508 1 98.81 84 GLU B N 1
ATOM 2436 C CA . GLU B 1 84 ? 4.035 -19.141 -5.613 1 98.81 84 GLU B CA 1
ATOM 2437 C C . GLU B 1 84 ? 4.066 -20.281 -4.602 1 98.81 84 GLU B C 1
ATOM 2439 O O . GLU B 1 84 ? 4.875 -21.203 -4.723 1 98.81 84 GLU B O 1
ATOM 2444 N N . LEU B 1 85 ? 3.219 -20.156 -3.607 1 98.75 85 LEU B N 1
ATOM 2445 C CA . LEU B 1 85 ? 3.061 -21.203 -2.594 1 98.75 85 LEU B CA 1
ATOM 2446 C C . LEU B 1 85 ? 2.74 -22.547 -3.236 1 98.75 85 LEU B C 1
ATOM 2448 O O . LEU B 1 85 ? 1.923 -22.609 -4.156 1 98.75 85 LEU B O 1
ATOM 2452 N N . ASN B 1 86 ? 3.441 -23.578 -2.799 1 98.75 86 ASN B N 1
ATOM 2453 C CA . ASN B 1 86 ? 3.092 -24.938 -3.201 1 98.75 86 ASN B CA 1
ATOM 2454 C C . ASN B 1 86 ? 1.877 -25.453 -2.438 1 98.75 86 ASN B C 1
ATOM 2456 O O . ASN B 1 86 ? 1.965 -25.734 -1.241 1 98.75 86 ASN B O 1
ATOM 2460 N N . PHE B 1 87 ? 0.762 -25.656 -3.09 1 98.62 87 PHE B N 1
ATOM 2461 C CA . PHE B 1 87 ? -0.469 -26.062 -2.42 1 98.62 87 PHE B CA 1
ATOM 2462 C C . PHE B 1 87 ? -0.579 -27.578 -2.35 1 98.62 87 PHE B C 1
ATOM 2464 O O . PHE B 1 87 ? -1.585 -28.109 -1.88 1 98.62 87 PHE B O 1
ATOM 2471 N N . GLY B 1 88 ? 0.438 -28.25 -2.916 1 98.44 88 GLY B N 1
ATOM 2472 C CA . GLY B 1 88 ? 0.538 -29.688 -2.77 1 98.44 88 GLY B CA 1
ATOM 2473 C C . GLY B 1 88 ? -0.621 -30.438 -3.402 1 98.44 88 GLY B C 1
ATOM 2474 O O . GLY B 1 88 ? -0.939 -30.219 -4.574 1 98.44 88 GLY B O 1
ATOM 2475 N N . ALA B 1 89 ? -1.279 -31.266 -2.605 1 98.38 89 ALA B N 1
ATOM 2476 C CA . ALA B 1 89 ? -2.34 -32.156 -3.096 1 98.38 89 ALA B CA 1
ATOM 2477 C C . ALA B 1 89 ? -3.559 -31.344 -3.535 1 98.38 89 ALA B C 1
ATOM 2479 O O . ALA B 1 89 ? -4.461 -31.875 -4.188 1 98.38 89 ALA B O 1
ATOM 2480 N N . TRP B 1 90 ? -3.654 -30.062 -3.203 1 98.5 90 TRP B N 1
ATOM 2481 C CA . TRP B 1 90 ? -4.801 -29.234 -3.549 1 98.5 90 TRP B CA 1
ATOM 2482 C C . TRP B 1 90 ? -4.66 -28.672 -4.961 1 98.5 90 TRP B C 1
ATOM 2484 O O . TRP B 1 90 ? -5.625 -28.156 -5.531 1 98.5 90 TRP B O 1
ATOM 2494 N N . GLU B 1 91 ? -3.443 -28.75 -5.527 1 98.44 91 GLU B N 1
ATOM 2495 C CA . GLU B 1 91 ? -3.193 -28.172 -6.844 1 98.44 91 GLU B CA 1
ATOM 2496 C C . GLU B 1 91 ? -4.152 -28.734 -7.887 1 98.44 91 GLU B C 1
ATOM 2498 O O . GLU B 1 91 ? -4.332 -29.953 -7.98 1 98.44 91 GLU B O 1
ATOM 2503 N N . GLY B 1 92 ? -4.727 -27.766 -8.578 1 97.75 92 GLY B N 1
ATOM 2504 C CA . GLY B 1 92 ? -5.57 -28.172 -9.695 1 97.75 92 GLY B CA 1
ATOM 2505 C C . GLY B 1 92 ? -7.012 -28.422 -9.297 1 97.75 92 GLY B C 1
ATOM 2506 O O . GLY B 1 92 ? -7.887 -28.547 -10.148 1 97.75 92 GLY B O 1
ATOM 2507 N N . LYS B 1 93 ? -7.277 -28.531 -8 1 98.06 93 LYS B N 1
ATOM 2508 C CA . LYS B 1 93 ? -8.641 -28.75 -7.527 1 98.06 93 LYS B CA 1
ATOM 2509 C C . LYS B 1 93 ? -9.375 -27.422 -7.355 1 98.06 93 LYS B C 1
ATOM 2511 O O . LYS B 1 93 ? -8.758 -26.391 -7.059 1 98.06 93 LYS B O 1
ATOM 2516 N N . LEU B 1 94 ? -10.664 -27.484 -7.574 1 97.81 94 LEU B N 1
ATOM 2517 C CA . LEU B 1 94 ? -11.477 -26.344 -7.168 1 97.81 94 LEU B CA 1
ATOM 2518 C C . LEU B 1 94 ? -11.523 -26.219 -5.648 1 97.81 94 LEU B C 1
ATOM 2520 O O . LEU B 1 94 ? -11.641 -27.219 -4.945 1 97.81 94 LEU B O 1
ATOM 2524 N N . TRP B 1 95 ? -11.406 -25 -5.199 1 97.12 95 TRP B N 1
ATOM 2525 C CA . TRP B 1 95 ? -11.461 -24.766 -3.76 1 97.12 95 TRP B CA 1
ATOM 2526 C C . TRP B 1 95 ? -12.711 -25.406 -3.152 1 97.12 95 TRP B C 1
ATOM 2528 O O . TRP B 1 95 ? -12.656 -25.969 -2.062 1 97.12 95 TRP B O 1
ATOM 2538 N N . GLU B 1 96 ? -13.781 -25.312 -3.869 1 96.31 96 GLU B N 1
ATOM 2539 C CA . GLU B 1 96 ? -15.062 -25.812 -3.385 1 96.31 96 GLU B CA 1
ATOM 2540 C C . GLU B 1 96 ? -15.062 -27.344 -3.301 1 96.31 96 GLU B C 1
ATOM 2542 O O . GLU B 1 96 ? -15.914 -27.922 -2.631 1 96.31 96 GLU B O 1
ATOM 2547 N N . GLU B 1 97 ? -14.141 -27.953 -4.027 1 97.12 97 GLU B N 1
ATOM 2548 C CA . GLU B 1 97 ? -14.062 -29.406 -4.051 1 97.12 97 GLU B CA 1
ATOM 2549 C C . GLU B 1 97 ? -13.172 -29.938 -2.932 1 97.12 97 GLU B C 1
ATOM 2551 O O . GLU B 1 97 ? -13.18 -31.125 -2.627 1 97.12 97 GLU B O 1
ATOM 2556 N N . ILE B 1 98 ? -12.336 -29.141 -2.34 1 97.75 98 ILE B N 1
ATOM 2557 C CA . ILE B 1 98 ? -11.477 -29.516 -1.22 1 97.75 98 ILE B CA 1
ATOM 2558 C C . ILE B 1 98 ? -12.305 -29.547 0.068 1 97.75 98 ILE B C 1
ATOM 2560 O O . ILE B 1 98 ? -13.039 -28.609 0.365 1 97.75 98 ILE B O 1
ATOM 2564 N N . PRO B 1 99 ? -12.211 -30.625 0.819 1 97.38 99 PRO B N 1
ATOM 2565 C CA . PRO B 1 99 ? -13 -30.688 2.055 1 97.38 99 PRO B CA 1
ATOM 2566 C C . PRO B 1 99 ? -12.805 -29.469 2.941 1 97.38 99 PRO B C 1
ATOM 2568 O O . PRO B 1 99 ? -11.672 -29.078 3.227 1 97.38 99 PRO B O 1
ATOM 2571 N N . ARG B 1 100 ? -13.844 -28.938 3.42 1 95.75 100 ARG B N 1
ATOM 2572 C CA . ARG B 1 100 ? -13.812 -27.719 4.223 1 95.75 100 ARG B CA 1
ATOM 2573 C C . ARG B 1 100 ? -13.008 -27.922 5.5 1 95.75 100 ARG B C 1
ATOM 2575 O O . ARG B 1 100 ? -12.352 -26.984 5.98 1 95.75 100 ARG B O 1
ATOM 2582 N N . GLN B 1 101 ? -13.125 -29.062 6.039 1 96.31 101 GLN B N 1
ATOM 2583 C CA . GLN B 1 101 ? -12.367 -29.359 7.25 1 96.31 101 GLN B CA 1
ATOM 2584 C C . GLN B 1 101 ? -10.875 -29.141 7.035 1 96.31 101 GLN B C 1
ATOM 2586 O O . GLN B 1 101 ? -10.172 -28.688 7.938 1 96.31 101 GLN B O 1
ATOM 2591 N N . GLU B 1 102 ? -10.445 -29.438 5.816 1 97.06 102 GLU B N 1
ATOM 2592 C CA . GLU B 1 102 ? -9.031 -29.25 5.488 1 97.06 102 GLU B CA 1
ATOM 2593 C C . GLU B 1 102 ? -8.719 -27.781 5.23 1 97.06 102 GLU B C 1
ATOM 2595 O O . GLU B 1 102 ? -7.766 -27.234 5.797 1 97.06 102 GLU B O 1
ATOM 2600 N N . THR B 1 103 ? -9.547 -27.172 4.438 1 96.88 103 THR B N 1
ATOM 2601 C CA . THR B 1 103 ? -9.273 -25.781 4.07 1 96.88 103 THR B CA 1
ATOM 2602 C C . THR B 1 103 ? -9.461 -24.859 5.27 1 96.88 103 THR B C 1
ATOM 2604 O O . THR B 1 103 ? -8.695 -23.906 5.461 1 96.88 103 THR B O 1
ATOM 2607 N N . ASP B 1 104 ? -10.43 -25.094 6.09 1 96.12 104 ASP B N 1
ATOM 2608 C CA . ASP B 1 104 ? -10.648 -24.297 7.289 1 96.12 104 ASP B CA 1
ATOM 2609 C C . ASP B 1 104 ? -9.477 -24.438 8.266 1 96.12 104 ASP B C 1
ATOM 2611 O O . ASP B 1 104 ? -9.008 -23.438 8.82 1 96.12 104 ASP B O 1
ATOM 2615 N N . HIS B 1 105 ? -9.102 -25.688 8.422 1 97 105 HIS B N 1
ATOM 2616 C CA . HIS B 1 105 ? -7.965 -25.953 9.289 1 97 105 HIS B CA 1
ATOM 2617 C C . HIS B 1 105 ? -6.723 -25.219 8.812 1 97 105 HIS B C 1
ATOM 2619 O O . HIS B 1 105 ? -6.023 -24.594 9.617 1 97 105 HIS B O 1
ATOM 2625 N N . TRP B 1 106 ? -6.445 -25.234 7.621 1 97.56 106 TRP B N 1
ATOM 2626 C CA . TRP B 1 106 ? -5.312 -24.547 7.023 1 97.56 106 TRP B CA 1
ATOM 2627 C C . TRP B 1 106 ? -5.457 -23.031 7.176 1 97.56 106 TRP B C 1
ATOM 2629 O O . TRP B 1 106 ? -4.516 -22.359 7.59 1 97.56 106 TRP B O 1
ATOM 2639 N N . MET B 1 107 ? -6.633 -22.469 6.875 1 95.19 107 MET B N 1
ATOM 2640 C CA . MET B 1 107 ? -6.883 -21.031 6.887 1 95.19 107 MET B CA 1
ATOM 2641 C C . MET B 1 107 ? -6.707 -20.469 8.289 1 95.19 107 MET B C 1
ATOM 2643 O O . MET B 1 107 ? -6.266 -19.328 8.445 1 95.19 107 MET B O 1
ATOM 2647 N N . GLU B 1 108 ? -6.965 -21.234 9.234 1 95.56 108 GLU B N 1
ATOM 2648 C CA . GLU B 1 108 ? -6.84 -20.797 10.625 1 95.56 108 GLU B CA 1
ATOM 2649 C C . GLU B 1 108 ? -5.387 -20.5 10.977 1 95.56 108 GLU B C 1
ATOM 2651 O O . GLU B 1 108 ? -5.113 -19.719 11.898 1 95.56 108 GLU B O 1
ATOM 2656 N N . ASN B 1 109 ? -4.473 -21.156 10.258 1 97.94 109 ASN B N 1
ATOM 2657 C CA . ASN B 1 109 ? -3.053 -20.984 10.555 1 97.94 109 ASN B CA 1
ATOM 2658 C C . ASN B 1 109 ? -2.193 -21.297 9.328 1 97.94 109 ASN B C 1
ATOM 2660 O O . ASN B 1 109 ? -1.253 -22.094 9.406 1 97.94 109 ASN B O 1
ATOM 2664 N N . TYR B 1 110 ? -2.564 -20.625 8.242 1 97.5 110 TYR B N 1
ATOM 2665 C CA . TYR B 1 110 ? -1.901 -20.906 6.973 1 97.5 110 TYR B CA 1
ATOM 2666 C C . TYR B 1 110 ? -0.421 -20.562 7.043 1 97.5 110 TYR B C 1
ATOM 2668 O O . TYR B 1 110 ? 0.364 -20.969 6.188 1 97.5 110 TYR B O 1
ATOM 2676 N N . VAL B 1 111 ? 0.014 -19.781 8.023 1 98.62 111 VAL B N 1
ATOM 2677 C CA . VAL B 1 111 ? 1.41 -19.391 8.164 1 98.62 111 VAL B CA 1
ATOM 2678 C C . VAL B 1 111 ? 2.25 -20.609 8.57 1 98.62 111 VAL B C 1
ATOM 2680 O O . VAL B 1 111 ? 3.377 -20.766 8.094 1 98.62 111 VAL B O 1
ATOM 2683 N N . HIS B 1 112 ? 1.659 -21.469 9.391 1 98.5 112 HIS B N 1
ATOM 2684 C CA . HIS B 1 112 ? 2.467 -22.547 9.938 1 98.5 112 HIS B CA 1
ATOM 2685 C C . HIS B 1 112 ? 1.892 -23.906 9.555 1 98.5 112 HIS B C 1
ATOM 2687 O O . HIS B 1 112 ? 2.479 -24.953 9.867 1 98.5 112 HIS B O 1
ATOM 2693 N N . ARG B 1 113 ? 0.755 -23.922 8.914 1 98.56 113 ARG B N 1
ATOM 2694 C CA . ARG B 1 113 ? 0.169 -25.156 8.414 1 98.56 113 ARG B CA 1
ATOM 2695 C C . ARG B 1 113 ? 0.239 -25.219 6.887 1 98.56 113 ARG B C 1
ATOM 2697 O O . ARG B 1 113 ? -0.046 -24.219 6.211 1 98.56 113 ARG B O 1
ATOM 2704 N N . SER B 1 114 ? 0.629 -26.391 6.418 1 98.44 114 SER B N 1
ATOM 2705 C CA . SER B 1 114 ? 0.689 -26.562 4.973 1 98.44 114 SER B CA 1
ATOM 2706 C C . SER B 1 114 ? -0.477 -27.406 4.469 1 98.44 114 SER B C 1
ATOM 2708 O O . SER B 1 114 ? -0.996 -28.25 5.195 1 98.44 114 SER B O 1
ATOM 2710 N N . PRO B 1 115 ? -0.914 -27.156 3.229 1 98.12 115 PRO B N 1
ATOM 2711 C CA . PRO B 1 115 ? -1.722 -28.203 2.598 1 98.12 115 PRO B CA 1
ATOM 2712 C C . PRO B 1 115 ? -0.992 -29.547 2.514 1 98.12 115 PRO B C 1
ATOM 2714 O O . PRO B 1 115 ? 0.234 -29.594 2.646 1 98.12 115 PRO B O 1
ATOM 2717 N N . PRO B 1 116 ? -1.768 -30.656 2.34 1 97.88 116 PRO B N 1
ATOM 2718 C CA . PRO B 1 116 ? -1.079 -31.922 2.152 1 97.88 116 PRO B CA 1
ATOM 2719 C C . PRO B 1 116 ? -0.076 -31.891 1.002 1 97.88 116 PRO B C 1
ATOM 2721 O O . PRO B 1 116 ? -0.42 -31.484 -0.111 1 97.88 116 PRO B O 1
ATOM 2724 N N . ASP B 1 117 ? 1.239 -32.281 1.312 1 98.06 117 ASP B N 1
ATOM 2725 C CA . ASP B 1 117 ? 2.318 -32.344 0.333 1 98.06 117 ASP B CA 1
ATOM 2726 C C . ASP B 1 117 ? 2.697 -30.969 -0.183 1 98.06 117 ASP B C 1
ATOM 2728 O O . ASP B 1 117 ? 3.254 -30.844 -1.275 1 98.06 117 ASP B O 1
ATOM 2732 N N . GLY B 1 118 ? 2.26 -29.906 0.532 1 98.38 118 GLY B N 1
ATOM 2733 C CA . GLY B 1 118 ? 2.57 -28.531 0.154 1 98.38 118 GLY B CA 1
ATOM 2734 C C . GLY B 1 118 ? 3.539 -27.859 1.104 1 98.38 118 GLY B C 1
ATOM 2735 O O . GLY B 1 118 ? 4.316 -28.531 1.788 1 98.38 118 GLY B O 1
AT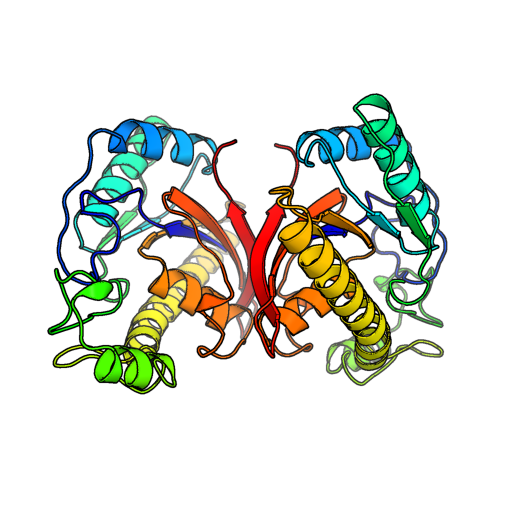OM 2736 N N . GLU B 1 119 ? 3.637 -26.562 1.113 1 98.12 119 GLU B N 1
ATOM 2737 C CA . GLU B 1 119 ? 4.52 -25.812 2 1 98.12 119 GLU B CA 1
ATOM 2738 C C . GLU B 1 119 ? 3.738 -24.797 2.82 1 98.12 119 GLU B C 1
ATOM 2740 O O . GLU B 1 119 ? 2.605 -24.453 2.477 1 98.12 119 GLU B O 1
ATOM 2745 N N . THR B 1 120 ? 4.254 -24.438 3.963 1 98.62 120 THR B N 1
ATOM 2746 C CA . THR B 1 120 ? 3.664 -23.391 4.781 1 98.62 120 THR B CA 1
ATOM 2747 C C . THR B 1 120 ? 4 -22.016 4.219 1 98.62 120 THR B C 1
ATOM 2749 O O . THR B 1 120 ? 4.914 -21.875 3.4 1 98.62 120 THR B O 1
ATOM 2752 N N . TYR B 1 121 ? 3.236 -21.078 4.602 1 98.69 121 TYR B N 1
ATOM 2753 C CA . TYR B 1 121 ? 3.574 -19.719 4.195 1 98.69 121 TYR B CA 1
ATOM 2754 C C . TYR B 1 121 ? 4.918 -19.281 4.773 1 98.69 121 TYR B C 1
ATOM 2756 O O . TYR B 1 121 ? 5.648 -18.5 4.16 1 98.69 121 TYR B O 1
ATOM 2764 N N . SER B 1 122 ? 5.281 -19.781 5.941 1 98.62 122 SER B N 1
ATOM 2765 C CA . SER B 1 122 ? 6.598 -19.547 6.531 1 98.62 122 SER B CA 1
ATOM 2766 C C . SER B 1 122 ? 7.707 -20.094 5.641 1 98.62 122 SER B C 1
ATOM 2768 O O . SER B 1 122 ? 8.766 -19.484 5.504 1 98.62 122 SER B O 1
ATOM 2770 N N . ASP B 1 123 ? 7.438 -21.25 5.07 1 98.62 123 ASP B N 1
ATOM 2771 C CA . ASP B 1 123 ? 8.398 -21.797 4.117 1 98.62 123 ASP B CA 1
ATOM 2772 C C . ASP B 1 123 ? 8.586 -20.875 2.928 1 98.62 123 ASP B C 1
ATOM 2774 O O . ASP B 1 123 ? 9.719 -20.609 2.504 1 98.62 123 ASP B O 1
ATOM 2778 N N . LEU B 1 124 ? 7.508 -20.422 2.387 1 98.75 124 LEU B N 1
ATOM 2779 C CA . LEU B 1 124 ? 7.559 -19.438 1.3 1 98.75 124 LEU B CA 1
ATOM 2780 C C . LEU B 1 124 ? 8.344 -18.203 1.716 1 98.75 124 LEU B C 1
ATOM 2782 O O . LEU B 1 124 ? 9.211 -17.734 0.976 1 98.75 124 LEU B O 1
ATOM 2786 N N . ARG B 1 125 ? 8.016 -17.719 2.859 1 98.44 125 ARG B N 1
ATOM 2787 C CA . ARG B 1 125 ? 8.703 -16.547 3.398 1 98.44 125 ARG B CA 1
ATOM 2788 C C . ARG B 1 125 ? 10.211 -16.766 3.441 1 98.44 125 ARG B C 1
ATOM 2790 O O . ARG B 1 125 ? 10.984 -15.875 3.092 1 98.44 125 ARG B O 1
ATOM 2797 N N . ASP B 1 126 ? 10.617 -17.891 3.877 1 98.44 126 ASP B N 1
ATOM 2798 C CA . ASP B 1 126 ? 12.039 -18.188 4.027 1 98.44 126 ASP B CA 1
ATOM 2799 C C . ASP B 1 126 ? 12.758 -18.141 2.682 1 98.44 126 ASP B C 1
ATOM 2801 O O . ASP B 1 126 ? 13.812 -17.516 2.555 1 98.44 126 ASP B O 1
ATOM 2805 N N . ARG B 1 127 ? 12.195 -18.75 1.694 1 98.38 127 ARG B N 1
ATOM 2806 C CA . ARG B 1 127 ? 12.859 -18.75 0.397 1 98.38 127 ARG B CA 1
ATOM 2807 C C . ARG B 1 127 ? 12.797 -17.359 -0.245 1 98.38 127 ARG B C 1
ATOM 2809 O O . ARG B 1 127 ? 13.742 -16.938 -0.901 1 98.38 127 ARG B O 1
ATOM 2816 N N . VAL B 1 128 ? 11.695 -16.672 -0.1 1 98.75 128 VAL B N 1
ATOM 2817 C CA . VAL B 1 128 ? 11.578 -15.312 -0.628 1 98.75 128 VAL B CA 1
ATOM 2818 C C . VAL B 1 128 ? 12.586 -14.398 0.069 1 98.75 128 VAL B C 1
ATOM 2820 O O . VAL B 1 128 ? 13.18 -13.523 -0.562 1 98.75 128 VAL B O 1
ATOM 2823 N N . SER B 1 129 ? 12.758 -14.594 1.365 1 98.31 129 SER B N 1
ATOM 2824 C CA . SER B 1 129 ? 13.703 -13.789 2.139 1 98.31 129 SER B CA 1
ATOM 2825 C C . SER B 1 129 ? 15.125 -13.938 1.606 1 98.31 129 SER B C 1
ATOM 2827 O O . SER B 1 129 ? 15.883 -12.969 1.566 1 98.31 129 SER B O 1
ATOM 2829 N N . GLU B 1 130 ? 15.445 -15.117 1.195 1 98.56 130 GLU B N 1
ATOM 2830 C CA . GLU B 1 130 ? 16.766 -15.352 0.607 1 98.56 130 GLU B CA 1
ATOM 2831 C C . GLU B 1 130 ? 16.938 -14.555 -0.682 1 98.56 130 GLU B C 1
ATOM 2833 O O . GLU B 1 130 ? 17.984 -13.93 -0.891 1 98.56 130 GLU B O 1
ATOM 2838 N N . ALA B 1 131 ? 15.961 -14.617 -1.502 1 98.56 131 ALA B N 1
ATOM 2839 C CA . ALA B 1 131 ? 16 -13.852 -2.75 1 98.56 131 ALA B CA 1
ATOM 2840 C C . ALA B 1 131 ? 16.062 -12.352 -2.479 1 98.56 131 ALA B C 1
ATOM 2842 O O . ALA B 1 131 ? 16.797 -11.625 -3.152 1 98.56 131 ALA B O 1
ATOM 2843 N N . TRP B 1 132 ? 15.328 -11.891 -1.522 1 97.88 132 TRP B N 1
ATOM 2844 C CA . TRP B 1 132 ? 15.273 -10.492 -1.135 1 97.88 132 TRP B CA 1
ATOM 2845 C C . TRP B 1 132 ? 16.641 -10.008 -0.656 1 97.88 132 TRP B C 1
ATOM 2847 O O . TRP B 1 132 ? 17.125 -8.961 -1.095 1 97.88 132 TRP B O 1
ATOM 2857 N N . GLU B 1 133 ? 17.234 -10.766 0.183 1 96.56 133 GLU B N 1
ATOM 2858 C CA . GLU B 1 133 ? 18.547 -10.414 0.705 1 96.56 133 GLU B CA 1
ATOM 2859 C C . GLU B 1 133 ? 19.594 -10.344 -0.413 1 96.56 133 GLU B C 1
ATOM 2861 O O . GLU B 1 133 ? 20.453 -9.469 -0.411 1 96.56 133 GLU B O 1
ATOM 2866 N N . GLU B 1 134 ? 19.484 -11.297 -1.268 1 97.06 134 GLU B N 1
ATOM 2867 C CA . GLU B 1 134 ? 20.375 -11.289 -2.42 1 97.06 134 GLU B CA 1
ATOM 2868 C C . GLU B 1 134 ? 20.203 -10.023 -3.248 1 97.06 134 GLU B C 1
ATOM 2870 O O . GLU B 1 134 ? 21.188 -9.398 -3.664 1 97.06 134 GLU B O 1
ATOM 2875 N N . THR B 1 135 ? 18.938 -9.617 -3.49 1 96.06 135 THR B N 1
ATOM 2876 C CA . THR B 1 135 ? 18.625 -8.406 -4.242 1 96.06 135 THR B CA 1
ATOM 2877 C C . THR B 1 135 ? 19.203 -7.18 -3.549 1 96.06 135 THR B C 1
ATOM 2879 O O . THR B 1 135 ? 19.766 -6.301 -4.203 1 96.06 135 THR B O 1
ATOM 2882 N N . LEU B 1 136 ? 19.062 -7.059 -2.244 1 94.81 136 LEU B N 1
ATOM 2883 C CA . LEU B 1 136 ? 19.562 -5.918 -1.489 1 94.81 136 LEU B CA 1
ATOM 2884 C C . LEU B 1 136 ? 21.078 -5.844 -1.577 1 94.81 136 LEU B C 1
ATOM 2886 O O . LEU B 1 136 ? 21.656 -4.758 -1.711 1 94.81 136 LEU B O 1
ATOM 2890 N N . LYS B 1 137 ? 21.719 -7.031 -1.51 1 93.62 137 LYS B N 1
ATOM 2891 C CA . LYS B 1 137 ? 23.172 -7.074 -1.629 1 93.62 137 LYS B CA 1
ATOM 2892 C C . LYS B 1 137 ? 23.625 -6.594 -3.006 1 93.62 137 LYS B C 1
ATOM 2894 O O . LYS B 1 137 ? 24.562 -5.793 -3.115 1 93.62 137 LYS B O 1
ATOM 2899 N N . GLU B 1 138 ? 22.953 -7.082 -4.023 1 92.88 138 GLU B N 1
ATOM 2900 C CA . GLU B 1 138 ? 23.281 -6.684 -5.391 1 92.88 138 GLU B CA 1
ATOM 2901 C C . GLU B 1 138 ? 23.047 -5.191 -5.602 1 92.88 138 GLU B C 1
ATOM 2903 O O . GLU B 1 138 ? 23.859 -4.512 -6.223 1 92.88 138 GLU B O 1
ATOM 2908 N N . GLY B 1 139 ? 21.891 -4.68 -5.113 1 91.94 139 GLY B N 1
ATOM 2909 C CA . GLY B 1 139 ? 21.594 -3.262 -5.207 1 91.94 139 GLY B CA 1
ATOM 2910 C C . GLY B 1 139 ? 22.609 -2.383 -4.504 1 91.94 139 GLY B C 1
ATOM 2911 O O . GLY B 1 139 ? 22.984 -1.331 -5.023 1 91.94 139 GLY B O 1
ATOM 2912 N N . HIS B 1 140 ? 23.031 -2.84 -3.355 1 91.56 140 HIS B N 1
ATOM 2913 C CA . HIS B 1 140 ? 24.031 -2.09 -2.59 1 91.56 140 HIS B CA 1
ATOM 2914 C C . HIS B 1 140 ? 25.344 -1.986 -3.346 1 91.56 140 HIS B C 1
ATOM 2916 O O . HIS B 1 140 ? 25.953 -0.912 -3.406 1 91.56 140 HIS B O 1
ATOM 2922 N N . THR B 1 141 ? 25.766 -3.09 -3.906 1 90.38 141 THR B N 1
ATOM 2923 C CA . THR B 1 141 ? 26.984 -3.125 -4.691 1 90.38 141 THR B CA 1
ATOM 2924 C C . THR B 1 141 ? 26.891 -2.188 -5.891 1 90.38 141 THR B C 1
ATOM 2926 O O . THR B 1 141 ? 27.828 -1.431 -6.176 1 90.38 141 THR B O 1
ATOM 2929 N N . TRP B 1 142 ? 25.797 -2.213 -6.582 1 88.88 142 TRP B N 1
ATOM 2930 C CA . TRP B 1 142 ? 25.578 -1.356 -7.742 1 88.88 142 TRP B CA 1
ATOM 2931 C C . TRP B 1 142 ? 25.641 0.116 -7.352 1 88.88 142 TRP B C 1
ATOM 2933 O O . TRP B 1 142 ? 26.25 0.929 -8.047 1 88.88 142 TRP B O 1
ATOM 2943 N N . GLU B 1 143 ? 24.938 0.433 -6.324 1 86.12 143 GLU B N 1
ATOM 2944 C CA . GLU B 1 143 ? 24.891 1.814 -5.855 1 86.12 143 GLU B CA 1
ATOM 2945 C C . GLU B 1 143 ? 26.297 2.326 -5.531 1 86.12 143 GLU B C 1
ATOM 2947 O O . GLU B 1 143 ? 26.625 3.482 -5.816 1 86.12 143 GLU B O 1
ATOM 2952 N N . LYS B 1 144 ? 27.094 1.559 -4.914 1 85.56 144 LYS B N 1
ATOM 2953 C CA . LYS B 1 144 ? 28.453 1.929 -4.59 1 85.56 144 LYS B CA 1
ATOM 2954 C C . LYS B 1 144 ? 29.266 2.232 -5.852 1 85.56 144 LYS B C 1
ATOM 2956 O O . LYS B 1 144 ? 29.984 3.232 -5.91 1 85.56 144 LYS B O 1
ATOM 2961 N N . ILE B 1 145 ? 29.078 1.383 -6.805 1 85.69 145 ILE B N 1
ATOM 2962 C CA . ILE B 1 145 ? 29.812 1.537 -8.055 1 85.69 145 ILE B CA 1
ATOM 2963 C C . ILE B 1 145 ? 29.359 2.809 -8.766 1 85.69 145 ILE B C 1
ATOM 2965 O O . ILE B 1 145 ? 30.188 3.578 -9.266 1 85.69 145 ILE B O 1
ATOM 2969 N N . ARG B 1 146 ? 28.047 3 -8.773 1 83.5 146 ARG B N 1
ATOM 2970 C CA . ARG B 1 146 ? 27.469 4.168 -9.438 1 83.5 146 ARG B CA 1
ATOM 2971 C C . ARG B 1 146 ? 27.953 5.457 -8.781 1 83.5 146 ARG B C 1
ATOM 2973 O O . ARG B 1 146 ? 28.266 6.434 -9.469 1 83.5 146 ARG B O 1
ATOM 2980 N N . LYS B 1 147 ? 27.844 5.598 -7.488 1 80.69 147 LYS B N 1
ATOM 2981 C CA . LYS B 1 147 ? 28.328 6.773 -6.762 1 80.69 147 LYS B CA 1
ATOM 2982 C C . LYS B 1 147 ? 29.781 7.082 -7.102 1 80.69 147 LYS B C 1
ATOM 2984 O O . LYS B 1 147 ? 30.141 8.242 -7.281 1 80.69 147 LYS B O 1
ATOM 2989 N N . GLU B 1 148 ? 30.531 6.098 -7.242 1 84.06 148 GLU B N 1
ATOM 2990 C CA . GLU B 1 148 ? 31.953 6.242 -7.586 1 84.06 148 GLU B CA 1
ATOM 2991 C C . GLU B 1 148 ? 32.125 6.762 -9.016 1 84.06 148 GLU B C 1
ATOM 2993 O O . GLU B 1 148 ? 33.062 7.5 -9.305 1 84.06 148 GLU B O 1
ATOM 2998 N N . GLU B 1 149 ? 31.203 6.383 -9.828 1 84.75 149 GLU B N 1
ATOM 2999 C CA . GLU B 1 149 ? 31.281 6.766 -11.234 1 84.75 149 GLU B CA 1
ATOM 3000 C C . GLU B 1 149 ? 30.547 8.078 -11.492 1 84.75 149 GLU B C 1
ATOM 3002 O O . GLU B 1 149 ? 30.578 8.609 -12.602 1 84.75 149 GLU B O 1
ATOM 3007 N N . GLY B 1 150 ? 29.859 8.664 -10.516 1 81.31 150 GLY B N 1
ATOM 3008 C CA . GLY B 1 150 ? 29.156 9.93 -10.617 1 81.31 150 GLY B CA 1
ATOM 3009 C C . GLY B 1 150 ? 27.844 9.812 -11.375 1 81.31 150 GLY B C 1
ATOM 3010 O O . GLY B 1 150 ? 27.359 10.797 -11.953 1 81.31 150 GLY B O 1
ATOM 3011 N N . GLU B 1 151 ? 27.375 8.594 -11.5 1 76.38 151 GLU B N 1
ATOM 3012 C CA . GLU B 1 151 ? 26.125 8.383 -12.211 1 76.38 151 GLU B CA 1
ATOM 3013 C C . GLU B 1 151 ? 24.922 8.547 -11.273 1 76.38 151 GLU B C 1
ATOM 3015 O O . GLU B 1 151 ? 25 8.188 -10.102 1 76.38 151 GLU B O 1
ATOM 3020 N N . ASN B 1 152 ? 23.922 9.219 -11.828 1 77.12 152 ASN B N 1
ATOM 3021 C CA . ASN B 1 152 ? 22.766 9.539 -11.008 1 77.12 152 ASN B CA 1
ATOM 3022 C C . ASN B 1 152 ? 21.578 8.641 -11.344 1 77.12 152 ASN B C 1
ATOM 3024 O O . ASN B 1 152 ? 20.453 8.898 -10.898 1 77.12 152 ASN B O 1
ATOM 3028 N N . GLU B 1 153 ? 21.922 7.57 -12.016 1 81.25 153 GLU B N 1
ATOM 3029 C CA . GLU B 1 153 ? 20.812 6.723 -12.414 1 81.25 153 GLU B CA 1
ATOM 3030 C C . GLU B 1 153 ? 20.375 5.809 -11.273 1 81.25 153 GLU B C 1
ATOM 3032 O O . GLU B 1 153 ? 21.203 5.316 -10.508 1 81.25 153 GLU B O 1
ATOM 3037 N N . GLU B 1 154 ? 19.094 5.605 -11.086 1 87.12 154 GLU B N 1
ATOM 3038 C CA . GLU B 1 154 ? 18.531 4.707 -10.086 1 87.12 154 GLU B CA 1
ATOM 3039 C C . GLU B 1 154 ? 18.516 3.266 -10.594 1 87.12 154 GLU B C 1
ATOM 3041 O O . GLU B 1 154 ? 18.141 3.014 -11.742 1 87.12 154 GLU B O 1
ATOM 3046 N N . TYR B 1 155 ? 19.125 2.404 -9.766 1 92.5 155 TYR B N 1
ATOM 3047 C CA . TYR B 1 155 ? 19.016 0.994 -10.125 1 92.5 155 TYR B CA 1
ATOM 3048 C C . TYR B 1 155 ? 17.594 0.491 -9.953 1 92.5 155 TYR B C 1
ATOM 3050 O O . TYR B 1 155 ? 16.984 0.663 -8.891 1 92.5 155 TYR B O 1
ATOM 3058 N N . ARG B 1 156 ? 17.062 -0.138 -11.016 1 95.88 156 ARG B N 1
ATOM 3059 C CA . ARG B 1 156 ? 15.711 -0.679 -10.984 1 95.88 156 ARG B CA 1
ATOM 3060 C C . ARG B 1 156 ? 15.711 -2.176 -11.266 1 95.88 156 ARG B C 1
ATOM 3062 O O . ARG B 1 156 ? 16.266 -2.621 -12.273 1 95.88 156 ARG B O 1
ATOM 3069 N N . GLU B 1 157 ? 15.133 -2.918 -10.367 1 97.88 157 GLU B N 1
ATOM 3070 C CA . GLU B 1 157 ? 14.906 -4.344 -10.586 1 97.88 157 GLU B CA 1
ATOM 3071 C C . GLU B 1 157 ? 13.414 -4.672 -10.602 1 97.88 157 GLU B C 1
ATOM 3073 O O . GLU B 1 157 ? 12.68 -4.258 -9.703 1 97.88 157 GLU B O 1
ATOM 3078 N N . ALA B 1 158 ? 12.992 -5.434 -11.625 1 98.62 158 ALA B N 1
ATOM 3079 C CA . ALA B 1 158 ? 11.602 -5.879 -11.711 1 98.62 158 ALA B CA 1
ATOM 3080 C C . ALA B 1 158 ? 11.461 -7.336 -11.273 1 98.62 158 ALA B C 1
ATOM 3082 O O . ALA B 1 158 ? 12.148 -8.219 -11.805 1 98.62 158 ALA B O 1
ATOM 3083 N N . TRP B 1 159 ? 10.672 -7.551 -10.258 1 98.94 159 TRP B N 1
ATOM 3084 C CA . TRP B 1 159 ? 10.273 -8.906 -9.875 1 98.94 159 TRP B CA 1
ATOM 3085 C C . TRP B 1 159 ? 8.938 -9.281 -10.508 1 98.94 159 TRP B C 1
ATOM 3087 O O . TRP B 1 159 ? 7.91 -8.664 -10.227 1 98.94 159 TRP B O 1
ATOM 3097 N N . VAL B 1 160 ? 8.93 -10.188 -11.406 1 98.94 160 VAL B N 1
ATOM 3098 C CA . VAL B 1 160 ? 7.695 -10.758 -11.945 1 98.94 160 VAL B CA 1
ATOM 3099 C C . VAL B 1 160 ? 7.348 -12.039 -11.195 1 98.94 160 VAL B C 1
ATOM 3101 O O . VAL B 1 160 ? 8.031 -13.055 -11.344 1 98.94 160 VAL B O 1
ATOM 3104 N N . SER B 1 161 ? 6.324 -11.969 -10.414 1 98.94 161 SER B N 1
ATOM 3105 C CA . SER B 1 161 ? 6.078 -13.047 -9.461 1 98.94 161 SER B CA 1
ATOM 3106 C C . SER B 1 161 ? 4.594 -13.172 -9.141 1 98.94 161 SER B C 1
ATOM 3108 O O . SER B 1 161 ? 3.744 -12.992 -10.008 1 98.94 161 SER B O 1
ATOM 3110 N N . HIS B 1 162 ? 4.281 -13.648 -7.949 1 98.88 162 HIS B N 1
ATOM 3111 C CA . HIS B 1 162 ? 2.939 -14.086 -7.578 1 98.88 162 HIS B CA 1
ATOM 3112 C C . HIS B 1 162 ? 2.438 -13.328 -6.352 1 98.88 162 HIS B C 1
ATOM 3114 O O . HIS B 1 162 ? 3.209 -12.641 -5.68 1 98.88 162 HIS B O 1
ATOM 3120 N N . GLY B 1 163 ? 1.118 -13.469 -6.145 1 98.75 163 GLY B N 1
ATOM 3121 C CA . GLY B 1 163 ? 0.483 -12.75 -5.047 1 98.75 163 GLY B CA 1
ATOM 3122 C C . GLY B 1 163 ? 1.092 -13.07 -3.695 1 98.75 163 GLY B C 1
ATOM 3123 O O . GLY B 1 163 ? 1.409 -12.164 -2.924 1 98.75 163 GLY B O 1
ATOM 3124 N N . GLY B 1 164 ? 1.241 -14.391 -3.393 1 98.69 164 GLY B N 1
ATOM 3125 C CA . GLY B 1 164 ? 1.8 -14.781 -2.107 1 98.69 164 GLY B CA 1
ATOM 3126 C C . GLY B 1 164 ? 3.199 -14.242 -1.875 1 98.69 164 GLY B C 1
ATOM 3127 O O . GLY B 1 164 ? 3.535 -13.836 -0.761 1 98.69 164 GLY B O 1
ATOM 3128 N N . VAL B 1 165 ? 3.984 -14.211 -2.881 1 98.94 165 VAL B N 1
ATOM 3129 C CA . VAL B 1 165 ? 5.367 -13.758 -2.812 1 98.94 165 VAL B CA 1
ATOM 3130 C C . VAL B 1 165 ? 5.406 -12.25 -2.561 1 98.94 165 VAL B C 1
ATOM 3132 O O . VAL B 1 165 ? 6.113 -11.781 -1.666 1 98.94 165 VAL B O 1
ATOM 3135 N N . ILE B 1 166 ? 4.629 -11.508 -3.307 1 98.94 166 ILE B N 1
ATOM 3136 C CA . ILE B 1 166 ? 4.633 -10.047 -3.24 1 98.94 166 ILE B CA 1
ATOM 3137 C C . ILE B 1 166 ? 4.094 -9.594 -1.887 1 98.94 166 ILE B C 1
ATOM 3139 O O . ILE B 1 166 ? 4.625 -8.656 -1.283 1 98.94 166 ILE B O 1
ATOM 3143 N N . ARG B 1 167 ? 3.09 -10.281 -1.372 1 98.81 167 ARG B N 1
ATOM 3144 C CA . ARG B 1 167 ? 2.568 -9.984 -0.041 1 98.81 167 ARG B CA 1
ATOM 3145 C C . ARG B 1 167 ? 3.619 -10.258 1.031 1 98.81 167 ARG B C 1
ATOM 3147 O O . ARG B 1 167 ? 3.709 -9.523 2.018 1 98.81 167 ARG B O 1
ATOM 3154 N N . CYS B 1 168 ? 4.355 -11.281 0.836 1 98.38 168 CYS B N 1
ATOM 3155 C CA . CYS B 1 168 ? 5.438 -11.609 1.758 1 98.38 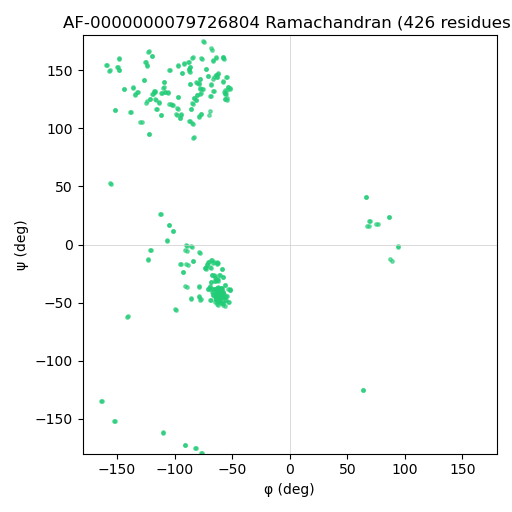168 CYS B CA 1
ATOM 3156 C C . CYS B 1 168 ? 6.473 -10.492 1.806 1 98.38 168 CYS B C 1
ATOM 3158 O O . CYS B 1 168 ? 6.906 -10.086 2.887 1 98.38 168 CYS B O 1
ATOM 3160 N N . ILE B 1 169 ? 6.855 -9.984 0.673 1 98.69 169 ILE B N 1
ATOM 3161 C CA . ILE B 1 169 ? 7.828 -8.906 0.588 1 98.69 169 ILE B CA 1
ATOM 3162 C C . ILE B 1 169 ? 7.289 -7.664 1.302 1 98.69 169 ILE B C 1
ATOM 3164 O O . ILE B 1 169 ? 8.016 -7.012 2.059 1 98.69 169 ILE B O 1
ATOM 3168 N N . ALA B 1 170 ? 6.023 -7.355 1.064 1 98.62 170 ALA B N 1
ATOM 3169 C CA . ALA B 1 170 ? 5.398 -6.23 1.754 1 98.62 170 ALA B CA 1
ATOM 3170 C C . ALA B 1 170 ? 5.469 -6.41 3.268 1 98.62 170 ALA B C 1
ATOM 3172 O O . ALA B 1 170 ? 5.715 -5.449 4 1 98.62 170 ALA B O 1
ATOM 3173 N N . SER B 1 171 ? 5.238 -7.625 3.707 1 98 171 SER B N 1
ATOM 3174 C CA . SER B 1 171 ? 5.316 -7.934 5.133 1 98 171 SER B CA 1
ATOM 3175 C C . SER B 1 171 ? 6.723 -7.688 5.672 1 98 171 SER B C 1
ATOM 3177 O O . SER B 1 171 ? 6.883 -7.148 6.77 1 98 171 SER B O 1
ATOM 3179 N N . PHE B 1 172 ? 7.809 -8.023 4.883 1 94.44 172 PHE B N 1
ATOM 3180 C CA . PHE B 1 172 ? 9.195 -7.746 5.254 1 94.44 172 PHE B CA 1
ATOM 3181 C C . PHE B 1 172 ? 9.414 -6.25 5.441 1 94.44 172 PHE B C 1
ATOM 3183 O O . PHE B 1 172 ? 10.047 -5.832 6.418 1 94.44 172 PHE B O 1
ATOM 3190 N N . VAL B 1 173 ? 8.836 -5.574 4.578 1 97.31 173 VAL B N 1
ATOM 3191 C CA . VAL B 1 173 ? 9.164 -4.156 4.473 1 97.31 173 VAL B CA 1
ATOM 3192 C C . VAL B 1 173 ? 8.438 -3.375 5.559 1 97.31 173 VAL B C 1
ATOM 3194 O O . VAL B 1 173 ? 9.047 -2.568 6.266 1 97.31 173 VAL B O 1
ATOM 3197 N N . LEU B 1 174 ? 7.172 -3.678 5.746 1 98.25 174 LEU B N 1
ATOM 3198 C CA . LEU B 1 174 ? 6.359 -2.896 6.672 1 98.25 174 LEU B CA 1
ATOM 3199 C C . LEU B 1 174 ? 6.367 -3.525 8.062 1 98.25 174 LEU B C 1
ATOM 3201 O O . LEU B 1 174 ? 6.027 -2.865 9.047 1 98.25 174 LEU B O 1
ATOM 3205 N N . GLY B 1 175 ? 6.641 -4.832 8.133 1 97.88 175 GLY B N 1
ATOM 3206 C CA . GLY B 1 175 ? 6.734 -5.531 9.406 1 97.88 175 GLY B CA 1
ATOM 3207 C C . GLY B 1 175 ? 5.391 -6.027 9.914 1 97.88 175 GLY B C 1
ATOM 3208 O O . GLY B 1 175 ? 5.199 -6.176 11.117 1 97.88 175 GLY B O 1
ATOM 3209 N N . PHE B 1 176 ? 4.426 -6.227 9.055 1 98.25 176 PHE B N 1
ATOM 3210 C CA . PHE B 1 176 ? 3.156 -6.742 9.547 1 98.25 176 PHE B CA 1
ATOM 3211 C C . PHE B 1 176 ? 3.178 -8.266 9.602 1 98.25 176 PHE B C 1
ATOM 3213 O O . PHE B 1 176 ? 3.943 -8.906 8.875 1 98.25 176 PHE B O 1
ATOM 3220 N N . PRO B 1 177 ? 2.369 -8.883 10.516 1 98.12 177 PRO B N 1
ATOM 3221 C CA . PRO B 1 177 ? 2.363 -10.344 10.633 1 98.12 177 PRO B CA 1
ATOM 3222 C C . PRO B 1 177 ? 1.866 -11.039 9.359 1 98.12 177 PRO B C 1
ATOM 3224 O O . PRO B 1 177 ? 0.94 -10.547 8.711 1 98.12 177 PRO B O 1
ATOM 3227 N N . LEU B 1 178 ? 2.449 -12.172 9.039 1 98.19 178 LEU B N 1
ATOM 3228 C CA . LEU B 1 178 ? 2.078 -12.938 7.852 1 98.19 178 LEU B CA 1
ATOM 3229 C C . LEU B 1 178 ? 0.615 -13.359 7.914 1 98.19 178 LEU B C 1
ATOM 3231 O O . LEU B 1 178 ? -0.027 -13.539 6.875 1 98.19 178 LEU B O 1
ATOM 3235 N N . GLU B 1 179 ? 0.085 -13.484 9.109 1 97.81 179 GLU B N 1
ATOM 3236 C CA . GLU B 1 179 ? -1.322 -13.812 9.305 1 97.81 179 GLU B CA 1
ATOM 3237 C C . GLU B 1 179 ? -2.232 -12.781 8.656 1 97.81 179 GLU B C 1
ATOM 3239 O O . GLU B 1 179 ? -3.404 -13.055 8.391 1 97.81 179 GLU B O 1
ATOM 3244 N N . ASN B 1 180 ? -1.689 -11.547 8.414 1 97.81 180 ASN B N 1
ATOM 3245 C CA . ASN B 1 180 ? -2.484 -10.469 7.832 1 97.81 180 ASN B CA 1
ATOM 3246 C C . ASN B 1 180 ? -2.199 -10.297 6.344 1 97.81 180 ASN B C 1
ATOM 3248 O O . ASN B 1 180 ? -2.635 -9.32 5.73 1 97.81 180 ASN B O 1
ATOM 3252 N N . ALA B 1 181 ? -1.496 -11.242 5.73 1 97.56 181 ALA B N 1
ATOM 3253 C CA . ALA B 1 181 ? -1.057 -11.109 4.344 1 97.56 181 ALA B CA 1
ATOM 3254 C C . ALA B 1 181 ? -2.248 -10.938 3.404 1 97.56 181 ALA B C 1
ATOM 3256 O O . ALA B 1 181 ? -2.209 -10.125 2.484 1 97.56 181 ALA B O 1
ATOM 3257 N N . PHE B 1 182 ? -3.299 -11.633 3.688 1 96 182 PHE B N 1
ATOM 3258 C CA . PHE B 1 182 ? -4.441 -11.633 2.779 1 96 182 PHE B CA 1
ATOM 3259 C C . PHE B 1 182 ? -5.258 -10.352 2.936 1 96 182 PHE B C 1
ATOM 3261 O O . PHE B 1 182 ? -6.172 -10.102 2.15 1 96 182 PHE B O 1
ATOM 3268 N N . ARG B 1 183 ? -4.945 -9.539 3.9 1 97.75 183 ARG B N 1
ATOM 3269 C CA . ARG B 1 183 ? -5.582 -8.234 3.998 1 97.75 183 ARG B CA 1
ATOM 3270 C C . ARG B 1 183 ? -5.062 -7.289 2.918 1 97.75 183 ARG B C 1
ATOM 3272 O O . ARG B 1 183 ? -5.672 -6.254 2.641 1 97.75 183 ARG B O 1
ATOM 3279 N N . ALA B 1 184 ? -3.92 -7.578 2.383 1 98.44 184 ALA B N 1
ATOM 3280 C CA . ALA B 1 184 ? -3.377 -6.797 1.274 1 98.44 184 ALA B CA 1
ATOM 3281 C C . ALA B 1 184 ? -3.883 -7.32 -0.066 1 98.44 184 ALA B C 1
ATOM 3283 O O . ALA B 1 184 ? -3.424 -8.359 -0.544 1 98.44 184 ALA B O 1
ATOM 3284 N N . SER B 1 185 ? -4.77 -6.605 -0.655 1 98.31 185 SER B N 1
ATOM 3285 C CA . SER B 1 185 ? -5.301 -6.996 -1.957 1 98.31 185 SER B CA 1
ATOM 3286 C C . SER B 1 185 ? -4.262 -6.805 -3.057 1 98.31 185 SER B C 1
ATOM 3288 O O . SER B 1 185 ? -3.449 -5.879 -2.996 1 98.31 185 SER B O 1
ATOM 3290 N N . LEU B 1 186 ? -4.281 -7.664 -3.996 1 98.44 186 LEU B N 1
ATOM 3291 C CA . LEU B 1 186 ? -3.332 -7.582 -5.098 1 98.44 186 LEU B CA 1
ATOM 3292 C C . LEU B 1 186 ? -3.918 -8.188 -6.371 1 98.44 186 LEU B C 1
ATOM 3294 O O . LEU B 1 186 ? -4.125 -9.398 -6.449 1 98.44 186 LEU B O 1
ATOM 3298 N N . GLU B 1 187 ? -4.105 -7.371 -7.359 1 98.25 187 GLU B N 1
ATOM 3299 C CA . GLU B 1 187 ? -4.77 -7.797 -8.586 1 98.25 187 GLU B CA 1
ATOM 3300 C C . GLU B 1 187 ? -3.766 -8.375 -9.578 1 98.25 187 GLU B C 1
ATOM 3302 O O . GLU B 1 187 ? -2.568 -8.086 -9.5 1 98.25 187 GLU B O 1
ATOM 3307 N N . TYR B 1 188 ? -4.273 -9.234 -10.523 1 98.25 188 TYR B N 1
ATOM 3308 C CA . TYR B 1 188 ? -3.451 -9.68 -11.648 1 98.25 188 TYR B CA 1
ATOM 3309 C C . TYR B 1 188 ? -2.949 -8.484 -12.461 1 98.25 188 TYR B C 1
ATOM 3311 O O . TYR B 1 188 ? -3.684 -7.52 -12.672 1 98.25 188 TYR B O 1
ATOM 3319 N N . GLY B 1 189 ? -1.72 -8.57 -12.875 1 98.31 189 GLY B N 1
ATOM 3320 C CA . GLY B 1 189 ? -1.167 -7.527 -13.727 1 98.31 189 GLY B CA 1
ATOM 3321 C C . GLY B 1 189 ? -0.958 -6.215 -12.992 1 98.31 189 GLY B C 1
ATOM 3322 O O . GLY B 1 189 ? -0.95 -5.148 -13.609 1 98.31 189 GLY B O 1
ATOM 3323 N N . SER B 1 190 ? -0.891 -6.266 -11.688 1 98.5 190 SER B N 1
ATOM 3324 C CA . SER B 1 190 ? -0.708 -5.051 -10.898 1 98.5 190 SER B CA 1
ATOM 3325 C C . SER B 1 190 ? 0.769 -4.773 -10.648 1 98.5 190 SER B C 1
ATOM 3327 O O . SER B 1 190 ? 1.601 -5.68 -10.734 1 98.5 190 SER B O 1
ATOM 3329 N N . LEU B 1 191 ? 1.073 -3.492 -10.414 1 98.75 191 LEU B N 1
ATOM 3330 C CA . LEU B 1 191 ? 2.416 -3.002 -10.117 1 98.75 191 LEU B CA 1
ATOM 3331 C C . LEU B 1 191 ? 2.482 -2.408 -8.719 1 98.75 191 LEU B C 1
ATOM 3333 O O . LEU B 1 191 ? 1.631 -1.601 -8.336 1 98.75 191 LEU B O 1
ATOM 3337 N N . SER B 1 192 ? 3.354 -2.857 -7.883 1 98.81 192 SER B N 1
ATOM 3338 C CA . SER B 1 192 ? 3.744 -2.252 -6.613 1 98.81 192 SER B CA 1
ATOM 3339 C C . SER B 1 192 ? 5.23 -1.905 -6.598 1 98.81 192 SER B C 1
ATOM 3341 O O . SER B 1 192 ? 6 -2.424 -7.41 1 98.81 192 SER B O 1
ATOM 3343 N N . MET B 1 193 ? 5.633 -1.007 -5.645 1 98.75 193 MET B N 1
ATOM 3344 C CA . MET B 1 193 ? 7.027 -0.579 -5.691 1 98.75 193 MET B CA 1
ATOM 3345 C C . MET B 1 193 ? 7.586 -0.385 -4.285 1 98.75 193 MET B C 1
ATOM 3347 O O . MET B 1 193 ? 6.914 0.174 -3.418 1 98.75 193 MET B O 1
ATOM 3351 N N . ILE B 1 194 ? 8.758 -0.915 -4.082 1 98.69 194 ILE B N 1
ATOM 3352 C CA . ILE B 1 194 ? 9.578 -0.662 -2.906 1 98.69 194 ILE B CA 1
ATOM 3353 C C . ILE B 1 194 ? 10.82 0.141 -3.303 1 98.69 194 ILE B C 1
ATOM 3355 O O . ILE B 1 194 ? 11.461 -0.152 -4.316 1 98.69 194 ILE B O 1
ATOM 3359 N N . ARG B 1 195 ? 11.117 1.179 -2.648 1 97.94 195 ARG B N 1
ATOM 3360 C CA . ARG B 1 195 ? 12.359 1.924 -2.82 1 97.94 195 ARG B CA 1
ATOM 3361 C C . ARG B 1 195 ? 13.312 1.67 -1.659 1 97.94 195 ARG B C 1
ATOM 3363 O O . ARG B 1 195 ? 12.914 1.725 -0.494 1 97.94 195 ARG B O 1
ATOM 3370 N N . VAL B 1 196 ? 14.523 1.354 -1.937 1 96.88 196 VAL B N 1
ATOM 3371 C CA . VAL B 1 196 ? 15.5 1.054 -0.895 1 96.88 196 VAL B CA 1
ATOM 3372 C C . VAL B 1 196 ? 16.578 2.129 -0.878 1 96.88 196 VAL B C 1
ATOM 3374 O O . VAL B 1 196 ? 17.219 2.4 -1.903 1 96.88 196 VAL B O 1
ATOM 3377 N N . ARG B 1 197 ? 16.734 2.746 0.217 1 93.62 197 ARG B N 1
ATOM 3378 C CA . ARG B 1 197 ? 17.875 3.625 0.464 1 93.62 197 ARG B CA 1
ATOM 3379 C C . ARG B 1 197 ? 18.969 2.896 1.232 1 93.62 197 ARG B C 1
ATOM 3381 O O . ARG B 1 197 ? 18.703 2.264 2.256 1 93.62 197 ARG B O 1
ATOM 3388 N N . PHE B 1 198 ? 20.125 2.955 0.684 1 91.81 198 PHE B N 1
ATOM 3389 C CA . PHE B 1 198 ? 21.234 2.26 1.323 1 91.81 198 PHE B CA 1
ATOM 3390 C C . PHE B 1 198 ? 22.062 3.217 2.186 1 91.81 198 PHE B C 1
ATOM 3392 O O . PHE B 1 198 ? 22.484 4.27 1.713 1 91.81 198 PHE B O 1
ATOM 3399 N N . GLY B 1 199 ? 22.047 2.93 3.447 1 84.31 199 GLY B N 1
ATOM 3400 C CA . GLY B 1 199 ? 22.953 3.643 4.332 1 84.31 199 GLY B CA 1
ATOM 3401 C C . GLY B 1 199 ? 24.297 2.945 4.504 1 84.31 199 GLY B C 1
ATOM 3402 O O . GLY B 1 199 ? 24.609 2.014 3.764 1 84.31 199 GLY B O 1
ATOM 3403 N N . GLU B 1 200 ? 25.125 3.488 5.449 1 77.31 200 GLU B N 1
ATOM 3404 C CA . GLU B 1 200 ? 26.453 2.918 5.672 1 77.31 200 GLU B CA 1
ATOM 3405 C C . GLU B 1 200 ? 26.359 1.492 6.207 1 77.31 200 GLU B C 1
ATOM 3407 O O . GLU B 1 200 ? 27.078 0.604 5.754 1 77.31 200 GLU B O 1
ATOM 3412 N N . SER B 1 201 ? 25.422 1.269 7.043 1 73.25 201 SER B N 1
ATOM 3413 C CA . SER B 1 201 ? 25.391 -0.039 7.688 1 73.25 201 SER B CA 1
ATOM 3414 C C . SER B 1 201 ? 24.047 -0.74 7.453 1 73.25 201 SER B C 1
ATOM 3416 O O . SER B 1 201 ? 23.922 -1.938 7.711 1 73.25 201 SER B O 1
ATOM 3418 N N . ALA B 1 202 ? 23.125 0.021 6.98 1 84.12 202 ALA B N 1
ATOM 3419 C CA . ALA B 1 202 ? 21.812 -0.603 6.871 1 84.12 202 ALA B CA 1
ATOM 3420 C C . ALA B 1 202 ? 21.031 -0.032 5.691 1 84.12 202 ALA B C 1
ATOM 3422 O O . ALA B 1 202 ? 21.297 1.081 5.238 1 84.12 202 ALA B O 1
ATOM 3423 N N . SER B 1 203 ? 20.156 -0.958 5.156 1 92.19 203 SER B N 1
ATOM 3424 C CA . SER B 1 203 ? 19.234 -0.519 4.117 1 92.19 203 SER B CA 1
ATOM 3425 C C . SER B 1 203 ? 17.891 -0.102 4.711 1 92.19 203 SER B C 1
ATOM 3427 O O . SER B 1 203 ? 17.5 -0.591 5.773 1 92.19 203 SER B O 1
ATOM 3429 N N . TYR B 1 204 ? 17.297 0.833 4.086 1 94.38 204 TYR B N 1
ATOM 3430 C CA . TYR B 1 204 ? 16 1.339 4.512 1 94.38 204 TYR B CA 1
ATOM 3431 C C . TYR B 1 204 ? 14.977 1.211 3.389 1 94.38 204 TYR B C 1
ATOM 3433 O O . TYR B 1 204 ? 14.883 2.086 2.525 1 94.38 204 TYR B O 1
ATOM 3441 N N . PRO B 1 205 ? 14.234 0.132 3.428 1 97.06 205 PRO B N 1
ATOM 3442 C CA . PRO B 1 205 ? 13.195 -0.012 2.4 1 97.06 205 PRO B CA 1
ATOM 3443 C C . PRO B 1 205 ? 11.953 0.824 2.691 1 97.06 205 PRO B C 1
ATOM 3445 O O . PRO B 1 205 ? 11.539 0.936 3.848 1 97.06 205 PRO B O 1
ATOM 3448 N N . GLN B 1 206 ? 11.43 1.441 1.698 1 97.94 206 GLN B N 1
ATOM 3449 C CA . GLN B 1 206 ? 10.195 2.217 1.78 1 97.94 206 GLN B CA 1
ATOM 3450 C C . GLN B 1 206 ? 9.125 1.647 0.855 1 97.94 206 GLN B C 1
ATOM 3452 O O . GLN B 1 206 ? 9.414 1.287 -0.288 1 97.94 206 GLN B O 1
ATOM 3457 N N . PHE B 1 207 ? 8.055 1.472 1.427 1 98.62 207 PHE B N 1
ATOM 3458 C CA . PHE B 1 207 ? 6.855 1.04 0.718 1 98.62 207 PHE B CA 1
ATOM 3459 C C . PHE B 1 207 ? 6.211 2.209 -0.016 1 98.62 207 PHE B C 1
ATOM 3461 O O . PHE B 1 207 ? 5.605 3.084 0.608 1 98.62 207 PHE B O 1
ATOM 3468 N N . VAL B 1 208 ? 6.238 2.262 -1.438 1 98.62 208 VAL B N 1
ATOM 3469 C CA . VAL B 1 208 ? 5.969 3.496 -2.166 1 98.62 208 VAL B CA 1
ATOM 3470 C C . VAL B 1 208 ? 4.523 3.496 -2.664 1 98.62 208 VAL B C 1
ATOM 3472 O O . VAL B 1 208 ? 3.781 4.453 -2.432 1 98.62 208 VAL B O 1
ATOM 3475 N N . PHE B 1 209 ? 4.137 2.523 -3.387 1 98.62 209 PHE B N 1
ATOM 3476 C CA . PHE B 1 209 ? 2.738 2.361 -3.773 1 98.62 209 PHE B CA 1
ATOM 3477 C C . PHE B 1 209 ? 2.383 0.887 -3.906 1 98.62 209 PHE B C 1
ATOM 3479 O O . PHE B 1 209 ? 3.268 0.034 -3.996 1 98.62 209 PHE B O 1
ATOM 3486 N N . TRP B 1 210 ? 1.141 0.548 -3.859 1 98.75 210 TRP B N 1
ATOM 3487 C CA . TRP B 1 210 ? 0.647 -0.824 -3.811 1 98.75 210 TRP B CA 1
ATOM 3488 C C . TRP B 1 210 ? -0.509 -1.021 -4.785 1 98.75 210 TRP B C 1
ATOM 3490 O O . TRP B 1 210 ? -1.438 -0.213 -4.828 1 98.75 210 TRP B O 1
ATOM 3500 N N . ASN B 1 211 ? -0.415 -2.102 -5.652 1 98.69 211 ASN B N 1
ATOM 3501 C CA . ASN B 1 211 ? -1.534 -2.625 -6.426 1 98.69 211 ASN B CA 1
ATOM 3502 C C . ASN B 1 211 ? -2.018 -1.617 -7.465 1 98.69 211 ASN B C 1
ATOM 3504 O O . ASN B 1 211 ? -3.223 -1.419 -7.629 1 98.69 211 ASN B O 1
ATOM 3508 N N . ARG B 1 212 ? -1.05 -0.924 -8.141 1 97.75 212 ARG B N 1
ATOM 3509 C CA . ARG B 1 212 ? -1.396 -0.009 -9.219 1 97.75 212 ARG B CA 1
ATOM 3510 C C . ARG B 1 212 ? -1.714 -0.773 -10.5 1 97.75 212 ARG B C 1
ATOM 3512 O O . ARG B 1 212 ? -1.029 -1.74 -10.844 1 97.75 212 ARG B O 1
ATOM 3519 N N . ARG B 1 213 ? -2.748 -0.429 -11.156 1 95 213 ARG B N 1
ATOM 3520 C CA . ARG B 1 213 ? -3.104 -0.982 -12.453 1 95 213 ARG B CA 1
ATOM 3521 C C . ARG B 1 213 ? -3.309 0.125 -13.484 1 95 213 ARG B C 1
ATOM 3523 O O . ARG B 1 213 ? -3.502 1.287 -13.125 1 95 213 ARG B O 1
ATOM 3530 N N . ALA B 1 214 ? -3.137 -0.334 -14.789 1 84.94 214 ALA B N 1
ATOM 3531 C CA . ALA B 1 214 ? -3.379 0.636 -15.859 1 84.94 214 ALA B CA 1
ATOM 3532 C C . ALA B 1 214 ? -4.859 0.981 -15.961 1 84.94 214 ALA B C 1
ATOM 3534 O O . ALA B 1 214 ? -5.719 0.119 -15.758 1 84.94 214 ALA B O 1
ATOM 3535 N N . GLY B 1 215 ? -5.5 2.408 -15.672 1 66.12 215 GLY B N 1
ATOM 3536 C CA . GLY B 1 215 ? -6.859 2.914 -15.812 1 66.12 215 GLY B CA 1
ATOM 3537 C C . GLY B 1 215 ? -7.793 1.934 -16.5 1 66.12 215 GLY B C 1
ATOM 3538 O O . GLY B 1 215 ? -7.344 0.972 -17.125 1 66.12 215 GLY B O 1
#

pLDDT: mean 95.97, std 5.09, range [65.44, 98.94]

Foldseek 3Di:
DKEKEWEFADFPADPQADAWQDQTHHDPCRVVLLVQLLVPDDLDAAAEEFEPRPRLVVSLVVNQVSSVVSHPGHHYHHANLQTGWFQAPRHGPGPVPPDPVQVVVCLVPQQCDHHVRTDGLVSSLVSLVVVVVVVVVVLVVVVVVCVVVVHPDHHYYYYHHHLSSVLSVVCVQVVDDSNCSVVADAHHRFIWMWDWDDDPVDIHIDGDDGRHGRD/DKEKEWEFADFPADPQADAWQDQTHHDPCRVVLLVQLLVPDDLAAAAEEFAPRPRLVVSLVVNQVSSVVSHPGHHYDHANLQTGWFQAPRHGPGPVPPDPVQVVVCLVPQQCDHHVRTDGLVSSLVSLVVVVVVVVVVLVVVVVVCVVVVHPDHHYYYYYHHLSSVLSVVCVQVVDDSNCSVVADAHHRFIWMWDWDDDPVDIHIDGDDGRHGRD